Protein AF-A0A1R2AL40-F1 (afdb_monomer_lite)

Secondary structure (DSSP, 8-state):
---B-SSTT--SBP-EEE-STT--EE-HHHHHHHHHH----EEE-HHHHHHHHHHHHHHHHHHHHHHHHHHHHHHHHHHHHHHHHHHHHHHHHHHHHHHHHHHHH-SSS-HHHHHHHHTT--GGG--HHHHHHHHHHHTT-S---HHHHHHHHHHHHHHHHHHHHHHHHHHHHHHHHHHHHHTT-S-HHHHHHHHHHHHHHHHHHHHHHHHHHHHHHHHHHHHHHHHHHHHHHHHHHHHHHHHHHHHHHHHHHHHHHHHHHHHHHHHHHHHHHHHHHHHHHHHHHHHHHHHHHHHHHHHHHHHHHHHHHHHHHHHHHHHHHHHHHHHHHHHHHHHHHHHHHHHHHHHHHHHHTTTGGGTTTTSTTTTTSSTTTHHHHHHHHHHHHHHHHHHHHHHHHHHHHHHHHHHHHHHHHHHHHHHHHHHHHHHHHHHHHHHHHHHHHHHHTTTSSS---------

Organism: NCBI:txid5963

Sequence (459 aa):
MSFTCRSPDCMLWAESECSCQEKFRYCGYHMLNHHKESVCGTKSLKRELYESLSKVKETEKILEQLKADLISTADNMIASILQIVYEGVNQIERKKDDVSKWMRENEDKNIEDILGQFKFLRIKERSTESFTKYIRKLLSLNQQSKIELICEVNFLKDKSNAFQTESEKSKNEYVELATKIREGNYSLVDYEKQLNEVRIFNIELETKLKDKEKEFKDLSDKIDAEREQKCRQDELKNKLDKDQEERRKKEKIERQAQKTAARKLEIDEIQKKEITARNEQKRLIDESITLKKGLEDQKKVAQEEKKMYEEMVKKLEALGQENSLRIKELEKSLKNCNDECATLRQVKEERDKKVEEKRRKKEEEEKRKRDEEEEIIRKQVEEKKRLDEEERERKMKEEKKKRDEEEKKKIEEQRIKKEEEERKKQEEEGRKKIQEEDKKRDEEEKKIQGNQGAGMRYL

pLDDT: mean 76.59, std 15.0, range [36.44, 98.12]

Foldseek 3Di:
DDQFAPDPPGRDGFQKFWPPPVRGTHNPVVVVVVVVVDVTDIDTCVVVVVVVVVVVVVVVVVVVVLVVVLVVVVVVVVVVVVVVVVVVVVVVVVLVVVVVVCVVPDPDDDCVVSVVVVPPPPVPPPPPVVVVVVVCVVSPVDPCDPVNVVVVVVVVVVVVVVVVVVVVVVVVVVVVVVVCLVVPPDDPVVVVVVVVVVVVVVVVVVVVVVVVVVVVVVVVVVVVVVVVVVVVVVVVVVVVVVVVVVVVVVVVVVVVVVVVVVVVVVVVVVVVVVVVVVVVVVVVVVVVVVVVVVVVVVVVVVVVVVVVVVVVVVVVVVVVVVVVVVVVVVVVVVVVVVVVVVVVVVVVVVVVVVVVVVPVVPVVVCVVPVVVVVVVVVVVVVVVVVVVVVVVVVVVVVVVVVVVVVVVVVVVVVVCVVVVVVVVVVVVVVVVVVVVVVVVVVVVVVPPDPDDDDDDDDD

Radius of gyration: 75.78 Å; chains: 1; bounding box: 144×61×223 Å

Structure (mmCIF, N/CA/C/O backbone):
data_AF-A0A1R2AL40-F1
#
_entry.id   AF-A0A1R2AL40-F1
#
loop_
_atom_site.group_PDB
_atom_site.id
_atom_site.type_symbol
_atom_site.label_atom_id
_atom_site.label_alt_id
_atom_site.label_comp_id
_atom_site.label_asym_id
_atom_site.label_entity_id
_atom_site.label_seq_id
_atom_site.pdbx_PDB_ins_code
_atom_site.Cartn_x
_atom_site.Cartn_y
_atom_site.Cartn_z
_atom_site.occupancy
_atom_site.B_iso_or_equiv
_atom_site.auth_seq_id
_atom_site.auth_comp_id
_atom_site.auth_asym_id
_atom_site.auth_atom_id
_atom_site.pdbx_PDB_model_num
ATOM 1 N N . MET A 1 1 ? 3.575 22.850 5.118 1.00 71.88 1 MET A N 1
ATOM 2 C CA . MET A 1 1 ? 4.104 23.535 3.917 1.00 71.88 1 MET A CA 1
ATOM 3 C C . MET A 1 1 ? 3.110 23.328 2.790 1.00 71.88 1 MET A C 1
ATOM 5 O O . MET A 1 1 ? 2.628 22.209 2.667 1.00 71.88 1 MET A O 1
ATOM 9 N N . SER A 1 2 ? 2.769 24.353 2.008 1.00 88.12 2 SER A N 1
ATOM 10 C CA . SER A 1 2 ? 1.888 24.154 0.853 1.00 88.12 2 SER A CA 1
ATOM 11 C C . SER A 1 2 ? 2.678 23.577 -0.329 1.00 88.12 2 SER A C 1
ATOM 13 O O . SER A 1 2 ? 3.840 23.928 -0.557 1.00 88.12 2 SER A O 1
ATOM 15 N N . PHE A 1 3 ? 2.042 22.666 -1.066 1.00 94.19 3 PHE A N 1
ATOM 16 C CA . PHE A 1 3 ? 2.519 22.168 -2.361 1.00 94.19 3 PHE A CA 1
ATOM 17 C C . PHE A 1 3 ? 1.775 22.838 -3.521 1.00 94.19 3 PHE A C 1
ATOM 19 O O . PHE A 1 3 ? 1.752 22.312 -4.626 1.00 94.19 3 PHE A O 1
ATOM 26 N N . THR A 1 4 ? 1.140 23.981 -3.280 1.00 96.12 4 THR A N 1
ATOM 27 C CA . THR A 1 4 ? 0.455 24.762 -4.310 1.00 96.12 4 THR A CA 1
ATOM 28 C C . THR A 1 4 ? 1.444 25.698 -4.994 1.00 96.12 4 THR A C 1
ATOM 30 O O . THR A 1 4 ? 2.355 26.230 -4.354 1.00 96.12 4 THR A O 1
ATOM 33 N N . CYS A 1 5 ? 1.272 25.900 -6.298 1.00 96.94 5 CYS A N 1
ATOM 34 C CA . CYS A 1 5 ? 2.022 26.900 -7.045 1.00 96.94 5 CYS A CA 1
ATOM 35 C C . CYS A 1 5 ? 1.802 28.296 -6.437 1.00 96.94 5 CYS A C 1
ATOM 37 O O . CYS A 1 5 ? 0.691 28.644 -6.047 1.00 96.94 5 CYS A O 1
ATOM 39 N N . ARG A 1 6 ? 2.869 29.097 -6.335 1.00 96.81 6 ARG A N 1
ATOM 40 C CA . ARG A 1 6 ? 2.808 30.444 -5.746 1.00 96.81 6 ARG A CA 1
ATOM 41 C C . ARG A 1 6 ? 2.296 31.514 -6.714 1.00 96.81 6 ARG A C 1
ATOM 43 O O . ARG A 1 6 ? 1.972 32.611 -6.274 1.00 96.81 6 ARG A O 1
ATOM 50 N N . SER A 1 7 ? 2.233 31.203 -8.008 1.00 95.69 7 SER A N 1
ATOM 51 C CA . SER A 1 7 ? 1.663 32.108 -9.008 1.00 95.69 7 SER A CA 1
ATOM 52 C C . SER A 1 7 ? 0.179 32.379 -8.697 1.00 95.69 7 SER A C 1
ATOM 54 O O . SER A 1 7 ? -0.535 31.415 -8.394 1.00 95.69 7 SER A O 1
ATOM 56 N N . PRO A 1 8 ? -0.281 33.647 -8.749 1.00 95.31 8 PRO A N 1
ATOM 57 C CA . PRO A 1 8 ? -1.692 33.990 -8.585 1.00 95.31 8 PRO A CA 1
ATOM 58 C C . PRO A 1 8 ? -2.566 33.146 -9.517 1.00 95.31 8 PRO A C 1
ATOM 60 O O . PRO A 1 8 ? -2.161 32.837 -10.635 1.00 95.31 8 PRO A O 1
ATOM 63 N N . ASP A 1 9 ? -3.730 32.720 -9.032 1.00 95.44 9 ASP A N 1
ATOM 64 C CA . ASP A 1 9 ? -4.717 31.931 -9.787 1.00 95.44 9 ASP A CA 1
ATOM 65 C C . ASP A 1 9 ? -4.250 30.541 -10.267 1.00 95.44 9 ASP A C 1
ATOM 67 O O . ASP A 1 9 ? -4.994 29.810 -10.926 1.00 95.44 9 ASP A O 1
ATOM 71 N N . CYS A 1 10 ? -3.043 30.101 -9.896 1.00 96.19 10 CYS A N 1
ATOM 72 C CA . CYS A 1 10 ? -2.552 28.776 -10.247 1.00 96.19 10 CYS A CA 1
ATOM 73 C C . CYS A 1 10 ? -2.872 27.741 -9.161 1.00 96.19 10 CYS A C 1
ATOM 75 O O . CYS A 1 10 ? -2.193 27.652 -8.140 1.00 96.19 10 CYS A O 1
ATOM 77 N N . MET A 1 11 ? -3.851 26.874 -9.431 1.00 95.94 11 MET A N 1
ATOM 78 C CA . MET A 1 11 ? -4.215 25.758 -8.541 1.00 95.94 11 MET A CA 1
ATOM 79 C C . MET A 1 11 ? -3.392 24.478 -8.768 1.00 95.94 11 MET A C 1
ATOM 81 O O . MET A 1 11 ? -3.665 23.443 -8.160 1.00 95.94 11 MET A O 1
ATOM 85 N N . LEU A 1 12 ? -2.386 24.519 -9.648 1.00 96.88 12 LEU A N 1
ATOM 86 C CA . LEU A 1 12 ? -1.531 23.363 -9.913 1.00 96.88 12 LEU A CA 1
ATOM 87 C C . LEU A 1 12 ? -0.547 23.117 -8.765 1.00 96.88 12 LEU A C 1
ATOM 89 O O . LEU A 1 12 ? -0.141 24.029 -8.039 1.00 96.88 12 LEU A O 1
ATOM 93 N N . TRP A 1 13 ? -0.115 21.864 -8.649 1.00 96.12 13 TRP A N 1
ATOM 94 C CA . TRP A 1 13 ? 0.898 21.462 -7.685 1.00 96.12 13 TRP A CA 1
ATOM 95 C C . TRP A 1 13 ? 2.263 22.036 -8.073 1.00 96.12 13 TRP A C 1
ATOM 97 O O . TRP A 1 13 ? 2.641 22.069 -9.247 1.00 96.12 13 TRP A O 1
ATOM 107 N N . ALA A 1 14 ? 3.016 22.484 -7.077 1.00 96.62 14 ALA A N 1
ATOM 108 C CA . ALA A 1 14 ? 4.392 22.890 -7.258 1.00 96.62 14 ALA A CA 1
ATOM 109 C C . ALA A 1 14 ? 5.281 21.653 -7.422 1.00 96.62 14 ALA A C 1
ATOM 111 O O . ALA A 1 14 ? 5.396 20.824 -6.519 1.00 96.62 14 ALA A O 1
ATOM 112 N N . GLU A 1 15 ? 5.928 21.544 -8.579 1.00 96.19 15 GLU A N 1
ATOM 113 C CA . GLU A 1 15 ? 6.844 20.440 -8.887 1.00 96.19 15 GLU A CA 1
ATOM 114 C C . GLU A 1 15 ? 8.284 20.749 -8.480 1.00 96.19 15 GLU A C 1
ATOM 116 O O . GLU A 1 15 ? 9.083 19.826 -8.281 1.00 96.19 15 GLU A O 1
ATOM 121 N N . SER A 1 16 ? 8.605 22.037 -8.348 1.00 96.81 16 SER A N 1
ATOM 122 C CA . SER A 1 16 ? 9.957 22.528 -8.117 1.00 96.81 16 SER A CA 1
ATOM 123 C C . SER A 1 16 ? 9.962 23.743 -7.188 1.00 96.81 16 SER A C 1
ATOM 125 O O . SER A 1 16 ? 9.035 24.556 -7.186 1.00 96.81 16 SER A O 1
ATOM 127 N N . GLU A 1 17 ? 11.041 23.872 -6.424 1.00 97.62 17 GLU A N 1
ATOM 128 C CA . GLU A 1 17 ? 11.385 25.021 -5.585 1.00 97.62 17 GLU A CA 1
ATOM 129 C C . GLU A 1 17 ? 12.602 25.725 -6.198 1.00 97.62 17 GLU A C 1
ATOM 131 O O . GLU A 1 17 ? 13.576 25.061 -6.567 1.00 97.62 17 GLU A O 1
ATOM 136 N N . CYS A 1 18 ? 12.545 27.046 -6.359 1.00 96.88 18 CYS A N 1
ATOM 137 C CA . CYS A 1 18 ? 13.654 27.821 -6.908 1.00 96.88 18 CYS A CA 1
ATOM 138 C C . CYS A 1 18 ? 14.696 28.165 -5.832 1.00 96.88 18 CYS A C 1
ATOM 140 O O . CYS A 1 18 ? 14.413 28.157 -4.633 1.00 96.88 18 CYS A O 1
ATOM 142 N N . SER A 1 19 ? 15.916 28.494 -6.259 1.00 96.56 19 SER A N 1
ATOM 143 C CA . SER A 1 19 ? 17.020 28.878 -5.370 1.00 96.56 19 SER A CA 1
ATOM 144 C C . SER A 1 19 ? 17.079 30.379 -5.046 1.00 96.56 19 SER A C 1
ATOM 146 O O . SER A 1 19 ? 18.092 30.838 -4.521 1.00 96.56 19 SER A O 1
ATOM 148 N N . CYS A 1 20 ? 16.049 31.162 -5.385 1.00 96.00 20 CYS A N 1
ATOM 149 C CA . CYS A 1 20 ? 15.956 32.571 -4.988 1.00 96.00 20 CYS A CA 1
ATOM 150 C C . CYS A 1 20 ? 15.887 32.710 -3.457 1.00 96.00 20 CYS A C 1
ATOM 152 O O . CYS A 1 20 ? 15.548 31.758 -2.753 1.00 96.00 20 CYS A O 1
ATOM 154 N N . GLN A 1 21 ? 16.149 33.912 -2.936 1.00 93.69 21 GLN A N 1
ATOM 155 C CA . GLN A 1 21 ? 16.172 34.179 -1.491 1.00 93.69 21 GLN A CA 1
ATOM 156 C C . GLN A 1 21 ? 14.868 33.770 -0.779 1.00 93.69 21 GLN A C 1
ATOM 158 O O . GLN A 1 21 ? 14.915 33.232 0.325 1.00 93.69 21 GLN A O 1
ATOM 163 N N . GLU A 1 22 ? 13.719 33.944 -1.439 1.00 92.19 22 GLU A N 1
ATOM 164 C CA . GLU A 1 22 ? 12.397 33.587 -0.902 1.00 92.19 22 GLU A CA 1
ATOM 165 C C . GLU A 1 22 ? 11.975 32.124 -1.158 1.00 92.19 22 GLU A C 1
ATOM 167 O O . GLU A 1 22 ? 10.934 31.699 -0.660 1.00 92.19 22 GLU A O 1
ATOM 172 N N . LYS A 1 23 ? 12.776 31.330 -1.892 1.00 94.19 23 LYS A N 1
ATOM 173 C CA . LYS A 1 23 ? 12.511 29.912 -2.229 1.00 94.19 23 LYS A CA 1
ATOM 174 C C . LYS A 1 23 ? 11.091 29.655 -2.746 1.00 94.19 23 LYS A C 1
ATOM 176 O O . LYS A 1 23 ? 10.329 28.856 -2.195 1.00 94.19 23 LYS A O 1
ATOM 181 N N . PHE A 1 24 ? 10.718 30.345 -3.820 1.00 95.69 24 PHE A N 1
ATOM 182 C CA . PHE A 1 24 ? 9.395 30.193 -4.413 1.00 95.69 24 PHE A CA 1
ATOM 183 C C . PHE A 1 24 ? 9.162 28.787 -4.969 1.00 95.69 24 PHE A C 1
ATOM 185 O O . PHE A 1 24 ? 10.070 28.121 -5.469 1.00 95.69 24 PHE A O 1
ATOM 192 N N . ARG A 1 25 ? 7.904 28.349 -4.917 1.00 97.12 25 ARG A N 1
ATOM 193 C CA . ARG A 1 25 ? 7.458 27.041 -5.398 1.00 97.12 25 ARG A CA 1
ATOM 194 C C . ARG A 1 25 ? 6.509 27.222 -6.570 1.00 97.12 25 ARG A C 1
ATOM 196 O O . ARG A 1 25 ? 5.491 27.902 -6.440 1.00 97.12 25 ARG A O 1
ATOM 203 N N . TYR A 1 26 ? 6.822 26.593 -7.696 1.00 97.31 26 TYR A N 1
ATOM 204 C CA . TYR A 1 26 ? 6.057 26.744 -8.931 1.00 97.31 26 TYR A CA 1
ATOM 205 C C . TYR A 1 26 ? 5.729 25.390 -9.562 1.00 97.31 26 TYR A C 1
ATOM 207 O O . TYR A 1 26 ? 6.457 24.405 -9.398 1.00 97.31 26 TYR A O 1
ATOM 215 N N . CYS A 1 27 ? 4.617 25.338 -10.297 1.00 97.50 27 CYS A N 1
ATOM 216 C CA . CYS A 1 27 ? 4.366 24.248 -11.238 1.00 97.50 27 CYS A CA 1
ATOM 217 C C . CYS A 1 27 ? 5.372 24.318 -12.402 1.00 97.50 27 CYS A C 1
ATOM 219 O O . CYS A 1 27 ? 6.048 25.335 -12.579 1.00 97.50 27 CYS A O 1
ATOM 221 N N . GLY A 1 28 ? 5.463 23.263 -13.218 1.00 96.31 28 GLY A N 1
ATOM 222 C CA . GLY A 1 28 ? 6.419 23.217 -14.332 1.00 96.31 28 GLY A CA 1
ATOM 223 C C . GLY A 1 28 ? 6.325 24.430 -15.270 1.00 96.31 28 GLY A C 1
ATOM 224 O O . GLY A 1 28 ? 7.344 25.020 -15.616 1.00 96.31 28 GLY A O 1
ATOM 225 N N . TYR A 1 29 ? 5.106 24.868 -15.601 1.00 97.69 29 TYR A N 1
ATOM 226 C CA . TYR A 1 29 ? 4.871 26.026 -16.470 1.00 97.69 29 TYR A CA 1
ATOM 227 C C . TYR A 1 29 ? 5.349 27.352 -15.854 1.00 97.69 29 TYR A C 1
ATOM 229 O O . TYR A 1 29 ? 6.112 28.091 -16.475 1.00 97.69 29 TYR A O 1
ATOM 237 N N . HIS A 1 30 ? 4.946 27.647 -14.615 1.00 98.12 30 HIS A N 1
ATOM 238 C CA . HIS A 1 30 ? 5.339 28.896 -13.958 1.00 98.12 30 HIS A CA 1
ATOM 239 C C . HIS A 1 30 ? 6.826 28.928 -13.600 1.00 98.12 30 HIS A C 1
ATOM 241 O O . HIS A 1 30 ? 7.413 30.004 -13.603 1.00 98.12 30 HIS A O 1
ATOM 247 N N . MET A 1 31 ? 7.461 27.771 -13.380 1.00 97.12 31 MET A N 1
ATOM 248 C CA . MET A 1 31 ? 8.911 27.704 -13.198 1.00 97.12 31 MET A CA 1
ATOM 249 C C . MET A 1 31 ? 9.656 28.086 -14.484 1.00 97.12 31 MET A C 1
ATOM 251 O O . MET A 1 31 ? 10.634 28.824 -14.429 1.00 97.12 31 MET A O 1
ATOM 255 N N . LEU A 1 32 ? 9.165 27.654 -15.653 1.00 96.75 32 LEU A N 1
ATOM 256 C CA . LEU A 1 32 ? 9.738 28.060 -16.940 1.00 96.75 32 LEU A CA 1
ATOM 257 C C . LEU A 1 32 ? 9.607 29.567 -17.177 1.00 96.75 32 LEU A C 1
ATOM 259 O O . LEU A 1 32 ? 10.548 30.183 -17.668 1.00 96.75 32 LEU A O 1
ATOM 263 N N . ASN A 1 33 ? 8.470 30.171 -16.819 1.00 96.81 33 ASN A N 1
ATOM 264 C CA . ASN A 1 33 ? 8.307 31.624 -16.915 1.00 96.81 33 ASN A CA 1
ATOM 265 C C . ASN A 1 33 ? 9.208 32.364 -15.921 1.00 96.81 33 ASN A C 1
ATOM 267 O O . ASN A 1 33 ? 9.880 33.312 -16.312 1.00 96.81 33 ASN A O 1
ATOM 271 N N . HIS A 1 34 ? 9.315 31.877 -14.685 1.00 96.62 34 HIS A N 1
ATOM 272 C CA . HIS A 1 34 ? 10.239 32.425 -13.695 1.00 96.62 34 HIS A CA 1
ATOM 273 C C . HIS A 1 34 ? 11.695 32.394 -14.186 1.00 96.62 34 HIS A C 1
ATOM 275 O O . HIS A 1 34 ? 12.425 33.363 -13.998 1.00 96.62 34 HIS A O 1
ATOM 281 N N . HIS A 1 35 ? 12.106 31.331 -14.884 1.00 96.50 35 HIS A N 1
ATOM 282 C CA . HIS A 1 35 ? 13.447 31.219 -15.468 1.00 96.50 35 HIS A CA 1
ATOM 283 C C . HIS A 1 35 ? 13.714 32.178 -16.635 1.00 96.50 35 HIS A C 1
ATOM 285 O O . HIS A 1 35 ? 14.872 32.433 -16.954 1.00 96.50 35 HIS A O 1
ATOM 291 N N . LYS A 1 36 ? 12.672 32.715 -17.286 1.00 96.62 36 LYS A N 1
ATOM 292 C CA . LYS A 1 36 ? 12.848 33.771 -18.298 1.00 96.62 36 LYS A CA 1
ATOM 293 C C . LYS A 1 36 ? 13.243 35.099 -17.654 1.00 96.62 36 LYS A C 1
ATOM 295 O O . LYS A 1 36 ? 13.964 35.874 -18.268 1.00 96.62 36 LYS A O 1
ATOM 300 N N . GLU A 1 37 ? 12.770 35.348 -16.435 1.00 96.50 37 GLU A N 1
ATOM 301 C CA . GLU A 1 37 ? 12.987 36.600 -15.700 1.00 96.50 37 GLU A CA 1
ATOM 302 C C . GLU A 1 37 ? 14.145 36.507 -14.697 1.00 96.50 37 GLU A C 1
ATOM 304 O O . GLU A 1 37 ? 14.715 37.524 -14.308 1.00 96.50 37 GLU A O 1
ATOM 309 N N . SER A 1 38 ? 14.511 35.296 -14.271 1.00 92.44 38 SER A N 1
ATOM 310 C CA . SER A 1 38 ? 15.513 35.068 -13.232 1.00 92.44 38 SER A CA 1
ATOM 311 C C . SER A 1 38 ? 16.433 33.893 -13.559 1.00 92.44 38 SER A C 1
ATOM 313 O O . SER A 1 38 ? 16.002 32.837 -14.015 1.00 92.44 38 SER A O 1
ATOM 315 N N . VAL A 1 39 ? 17.729 34.061 -13.292 1.00 91.69 39 VAL A N 1
ATOM 316 C CA . VAL A 1 39 ? 18.730 32.998 -13.442 1.00 91.69 39 VAL A CA 1
ATOM 317 C C . VAL A 1 39 ? 18.902 32.315 -12.085 1.00 91.69 39 VAL A C 1
ATOM 319 O O . VAL A 1 39 ? 19.783 32.669 -11.304 1.00 91.69 39 VAL A O 1
ATOM 322 N N . CYS A 1 40 ? 18.018 31.370 -11.762 1.00 96.06 40 CYS A N 1
ATOM 323 C CA . CYS A 1 40 ? 18.070 30.604 -10.514 1.00 96.06 40 CYS A CA 1
ATOM 324 C C . CYS A 1 40 ? 18.151 29.092 -10.763 1.00 96.06 40 CYS A C 1
ATOM 326 O O . CYS A 1 40 ? 17.724 28.588 -11.800 1.00 96.06 40 CYS A O 1
ATOM 328 N N . GLY A 1 41 ? 18.677 28.351 -9.787 1.00 94.88 41 GLY A N 1
ATOM 329 C CA . GLY A 1 41 ? 18.631 26.892 -9.780 1.00 94.88 41 GLY A CA 1
ATOM 330 C C . GLY A 1 41 ? 17.268 26.360 -9.327 1.00 94.88 41 GLY A C 1
ATOM 331 O O . GLY A 1 41 ? 16.510 27.049 -8.644 1.00 94.88 41 GLY A O 1
ATOM 332 N N . THR A 1 42 ? 16.979 25.100 -9.657 1.00 96.38 42 THR A N 1
ATOM 333 C CA . THR A 1 42 ? 15.735 24.416 -9.262 1.00 96.38 42 THR A CA 1
ATOM 334 C C . THR A 1 42 ? 16.001 23.143 -8.482 1.00 96.38 42 THR A C 1
ATOM 336 O O . THR A 1 42 ? 16.749 22.275 -8.934 1.00 96.38 42 THR A O 1
ATOM 339 N N . LYS A 1 43 ? 15.306 22.979 -7.358 1.00 96.50 43 LYS A N 1
ATOM 340 C CA . LYS A 1 43 ? 15.208 21.730 -6.603 1.00 96.50 43 LYS A CA 1
ATOM 341 C C . LYS A 1 43 ? 13.863 21.070 -6.903 1.00 96.50 43 LYS A C 1
ATOM 343 O O . LYS A 1 43 ? 12.819 21.688 -6.725 1.00 96.50 43 LYS A O 1
ATOM 348 N N . SER A 1 44 ? 13.865 19.807 -7.326 1.00 96.06 44 SER A N 1
ATOM 349 C CA . SER A 1 44 ? 12.612 19.066 -7.528 1.00 96.06 44 SER A CA 1
ATOM 350 C C . SER A 1 44 ? 11.947 18.724 -6.191 1.00 96.06 44 SER A C 1
ATOM 352 O O . SER A 1 44 ? 12.591 18.180 -5.294 1.00 96.06 44 SER A O 1
ATOM 354 N N . LEU A 1 45 ? 10.642 18.984 -6.090 1.00 96.12 45 LEU A N 1
ATOM 355 C CA . LEU A 1 45 ? 9.794 18.635 -4.946 1.00 96.12 45 LEU A CA 1
ATOM 356 C C . LEU A 1 45 ? 9.072 17.295 -5.123 1.00 96.12 45 LEU A C 1
ATOM 358 O O . LEU A 1 45 ? 8.382 16.855 -4.207 1.00 96.12 45 LEU A O 1
ATOM 362 N N . LYS A 1 46 ? 9.236 16.608 -6.265 1.00 93.81 46 LYS A N 1
ATOM 363 C CA . LYS A 1 46 ? 8.497 15.369 -6.575 1.00 93.81 46 LYS A CA 1
ATOM 364 C C . LYS A 1 46 ? 8.616 14.325 -5.464 1.00 93.81 46 LYS A C 1
ATOM 366 O O . LYS A 1 46 ? 7.611 13.754 -5.062 1.00 93.81 46 LYS A O 1
ATOM 371 N N . ARG A 1 47 ? 9.821 14.108 -4.922 1.00 93.25 47 ARG A N 1
ATOM 372 C CA . ARG A 1 47 ? 10.045 13.138 -3.833 1.00 93.25 47 ARG A CA 1
ATOM 373 C C . ARG A 1 47 ? 9.286 13.513 -2.555 1.00 93.25 47 ARG A C 1
ATOM 375 O O . ARG A 1 47 ? 8.603 12.664 -1.996 1.00 93.25 47 ARG A O 1
ATOM 382 N N . GLU A 1 48 ? 9.387 14.770 -2.124 1.00 94.25 48 GLU A N 1
ATOM 383 C CA . GLU A 1 48 ? 8.718 15.279 -0.915 1.00 94.25 48 GLU A CA 1
ATOM 384 C C . GLU A 1 48 ? 7.190 15.240 -1.063 1.00 94.25 48 GLU A C 1
ATOM 386 O O . GLU A 1 48 ? 6.468 14.892 -0.124 1.00 94.25 48 GLU A O 1
ATOM 391 N N . LEU A 1 49 ? 6.701 15.544 -2.268 1.00 90.88 49 LEU A N 1
ATOM 392 C CA . LEU A 1 49 ? 5.294 15.452 -2.621 1.00 90.88 49 LEU A CA 1
ATOM 393 C C . LEU A 1 49 ? 4.794 14.003 -2.561 1.00 90.88 49 LEU A C 1
ATOM 395 O O . LEU A 1 49 ? 3.782 13.743 -1.916 1.00 90.88 49 LEU A O 1
ATOM 399 N N . TYR A 1 50 ? 5.501 13.052 -3.179 1.00 91.94 50 TYR A N 1
ATOM 400 C CA . TYR A 1 50 ? 5.123 11.636 -3.131 1.00 91.94 50 TYR A CA 1
ATOM 401 C C . TYR A 1 50 ? 5.140 11.077 -1.707 1.00 91.94 50 TYR A C 1
ATOM 403 O O . TYR A 1 50 ? 4.229 10.337 -1.342 1.00 91.94 50 TYR A O 1
ATOM 411 N N . GLU A 1 51 ? 6.126 11.447 -0.888 1.00 94.50 51 GLU A N 1
ATOM 412 C CA . GLU A 1 51 ? 6.169 11.039 0.518 1.00 94.50 51 GLU A CA 1
ATOM 413 C C . GLU A 1 51 ? 4.969 11.599 1.298 1.00 94.50 51 GLU A C 1
ATOM 415 O O . GLU A 1 51 ? 4.306 10.870 2.036 1.00 94.50 51 GLU A O 1
ATOM 420 N N . SER A 1 52 ? 4.641 12.876 1.089 1.00 89.88 52 SER A N 1
ATOM 421 C CA . SER A 1 52 ? 3.488 13.519 1.729 1.00 89.88 52 SER A CA 1
ATOM 422 C C . SER A 1 52 ? 2.164 12.893 1.280 1.00 89.88 52 SER A C 1
ATOM 424 O O . SER A 1 52 ? 1.319 12.588 2.116 1.00 89.88 52 SER A O 1
ATOM 426 N N . LEU A 1 53 ? 1.996 12.624 -0.019 1.00 89.62 53 LEU A N 1
ATOM 427 C CA . LEU A 1 53 ? 0.822 11.932 -0.561 1.00 89.62 53 LEU A CA 1
ATOM 428 C C . LEU A 1 53 ? 0.713 10.493 -0.049 1.00 89.62 53 LEU A C 1
ATOM 430 O O . LEU A 1 53 ? -0.391 10.022 0.209 1.00 89.62 53 LEU A O 1
ATOM 434 N N . SER A 1 54 ? 1.838 9.795 0.126 1.00 93.25 54 SER A N 1
ATOM 435 C CA . SER A 1 54 ? 1.852 8.458 0.724 1.00 93.25 54 SER A CA 1
ATOM 436 C C . SER A 1 54 ? 1.339 8.493 2.162 1.00 93.25 54 SER A C 1
ATOM 438 O O . SER A 1 54 ? 0.508 7.663 2.518 1.00 93.25 54 SER A O 1
ATOM 440 N N . LYS A 1 55 ? 1.772 9.479 2.961 1.00 93.19 55 LYS A N 1
ATOM 441 C CA . LYS A 1 55 ? 1.274 9.684 4.331 1.00 93.19 55 LYS A CA 1
ATOM 442 C C . LYS A 1 55 ? -0.219 10.006 4.345 1.00 93.19 55 LYS A C 1
ATOM 444 O O . LYS A 1 55 ? -0.945 9.438 5.147 1.00 93.19 55 LYS A O 1
ATOM 449 N N . VAL A 1 56 ? -0.701 10.856 3.434 1.00 90.62 56 VAL A N 1
ATOM 450 C CA . VAL A 1 56 ? -2.141 11.161 3.313 1.00 90.62 56 VAL A CA 1
ATOM 451 C C . VAL A 1 56 ? -2.951 9.903 2.992 1.00 90.62 56 VAL A C 1
ATOM 453 O O . VAL A 1 56 ? -3.949 9.651 3.656 1.00 90.62 56 VAL A O 1
ATOM 456 N N . LYS A 1 57 ? -2.500 9.079 2.038 1.00 92.56 57 LYS A N 1
ATOM 457 C CA . LYS A 1 57 ? -3.157 7.803 1.705 1.00 92.56 57 LYS A CA 1
ATOM 458 C C . LYS A 1 57 ? -3.136 6.806 2.861 1.00 92.56 57 LYS A C 1
ATOM 460 O O . LYS A 1 57 ? -4.065 6.023 3.017 1.00 92.56 57 LYS A O 1
ATOM 465 N N . GLU A 1 58 ? -2.065 6.785 3.648 1.00 92.12 58 GLU A N 1
ATOM 466 C CA . GLU A 1 58 ? -1.989 5.959 4.854 1.00 92.12 58 GLU A CA 1
ATOM 467 C C . GLU A 1 58 ? -2.992 6.435 5.912 1.00 92.12 58 GLU A C 1
ATOM 469 O O . GLU A 1 58 ? -3.752 5.624 6.434 1.00 92.12 58 GLU A O 1
ATOM 474 N N . THR A 1 59 ? -3.082 7.746 6.147 1.00 91.00 59 THR A N 1
ATOM 475 C CA . THR A 1 59 ? -4.099 8.340 7.026 1.00 91.00 59 THR A CA 1
ATOM 476 C C . THR A 1 59 ? -5.517 8.040 6.541 1.00 91.00 59 THR A C 1
ATOM 478 O O . THR A 1 59 ? -6.365 7.676 7.346 1.00 91.00 59 THR A O 1
ATOM 481 N N . GLU A 1 60 ? -5.785 8.137 5.239 1.00 93.50 60 GLU A N 1
ATOM 482 C CA . GLU A 1 60 ? -7.082 7.791 4.643 1.00 93.50 60 GLU A CA 1
ATOM 483 C C . GLU A 1 60 ? -7.459 6.328 4.918 1.00 93.50 60 GLU A C 1
ATOM 485 O O . GLU A 1 60 ? -8.574 6.047 5.351 1.00 93.50 60 GLU A O 1
ATOM 490 N N . LYS A 1 61 ? -6.507 5.395 4.771 1.00 93.06 61 LYS A N 1
ATOM 491 C CA . LYS A 1 61 ? -6.718 3.984 5.133 1.00 93.06 61 LYS A CA 1
ATOM 492 C C . LYS A 1 61 ? -7.025 3.801 6.618 1.00 93.06 61 LYS A C 1
ATOM 494 O O . LYS A 1 61 ? -7.895 3.005 6.954 1.00 93.06 61 LYS A O 1
ATOM 499 N N . ILE A 1 62 ? -6.324 4.519 7.498 1.00 90.50 62 ILE A N 1
ATOM 500 C CA . ILE A 1 62 ? -6.590 4.486 8.944 1.00 90.50 62 ILE A CA 1
ATOM 501 C C . ILE A 1 62 ? -8.004 5.004 9.234 1.00 90.50 62 ILE A C 1
ATOM 503 O O . ILE A 1 62 ? -8.716 4.400 10.029 1.00 90.50 62 ILE A O 1
ATOM 507 N N . LEU A 1 63 ? -8.436 6.084 8.578 1.00 89.75 63 LEU A N 1
ATOM 508 C CA . LEU A 1 63 ? -9.783 6.635 8.746 1.00 89.75 63 LEU A CA 1
ATOM 509 C C . LEU A 1 63 ? -10.871 5.670 8.258 1.00 89.75 63 LEU A C 1
ATOM 511 O O . LEU A 1 63 ? -11.873 5.498 8.949 1.00 89.75 63 LEU A O 1
ATOM 515 N N . GLU A 1 64 ? -10.675 5.004 7.119 1.00 92.50 64 GLU A N 1
ATOM 516 C CA . GLU A 1 64 ? -11.610 3.973 6.646 1.00 92.50 64 GLU A CA 1
ATOM 517 C C . GLU A 1 64 ? -11.648 2.753 7.579 1.00 92.50 64 GLU A C 1
ATOM 519 O O . GLU A 1 64 ? -12.728 2.225 7.842 1.00 92.50 64 GLU A O 1
ATOM 524 N N . GLN A 1 65 ? -10.511 2.350 8.160 1.00 90.06 65 GLN A N 1
ATOM 525 C CA . GLN A 1 65 ? -10.488 1.301 9.184 1.00 90.06 65 GLN A CA 1
ATOM 526 C C . GLN A 1 65 ? -11.260 1.725 10.440 1.00 90.06 65 GLN A C 1
ATOM 528 O O . GLN A 1 65 ? -12.112 0.978 10.910 1.00 90.06 65 GLN A O 1
ATOM 533 N N . LEU A 1 66 ? -11.024 2.938 10.949 1.00 87.19 66 LEU A N 1
ATOM 534 C CA . LEU A 1 66 ? -11.740 3.468 12.115 1.00 87.19 66 LEU A CA 1
ATOM 535 C C . LEU A 1 66 ? -13.249 3.548 11.871 1.00 87.19 66 LEU A C 1
ATOM 537 O O . LEU A 1 66 ? -14.040 3.243 12.760 1.00 87.19 66 LEU A O 1
ATOM 541 N N . LYS A 1 67 ? -13.661 3.928 10.660 1.00 93.00 67 LYS A N 1
ATOM 542 C CA . LYS A 1 67 ? -15.064 3.920 10.240 1.00 93.00 67 LYS A CA 1
ATOM 543 C C . LYS A 1 67 ? -15.649 2.506 10.248 1.00 93.00 67 LYS A C 1
ATOM 545 O O . LYS A 1 67 ? -16.746 2.323 10.770 1.00 93.00 67 LYS A O 1
ATOM 550 N N . ALA A 1 68 ? -14.936 1.516 9.710 1.00 90.62 68 ALA A N 1
ATOM 551 C CA . ALA A 1 68 ? -15.370 0.119 9.737 1.00 90.62 68 ALA A CA 1
ATOM 552 C C . ALA A 1 68 ? -15.479 -0.425 11.174 1.00 90.62 68 ALA A C 1
ATOM 554 O O . ALA A 1 68 ? -16.476 -1.062 11.515 1.00 90.62 68 ALA A O 1
ATOM 555 N N . ASP A 1 69 ? -14.505 -0.113 12.032 1.00 83.00 69 ASP A N 1
ATOM 556 C CA . ASP A 1 69 ? -14.499 -0.508 13.444 1.00 83.00 69 ASP A CA 1
ATOM 557 C C . ASP A 1 69 ? -15.668 0.130 14.212 1.00 83.00 69 ASP A C 1
ATOM 559 O O . ASP A 1 69 ? -16.315 -0.532 15.028 1.00 83.00 69 ASP A O 1
ATOM 563 N N . LEU A 1 70 ? -15.987 1.398 13.923 1.00 84.88 70 LEU A N 1
ATOM 564 C CA . LEU A 1 70 ? -17.125 2.098 14.520 1.00 84.88 70 LEU A CA 1
ATOM 565 C C . LEU A 1 70 ? -18.459 1.450 14.124 1.00 84.88 70 LEU A C 1
ATOM 567 O O . LEU A 1 70 ? -19.308 1.229 14.987 1.00 84.88 70 LEU A O 1
ATOM 571 N N . ILE A 1 71 ? -18.631 1.123 12.837 1.00 88.06 71 ILE A N 1
ATOM 572 C CA . ILE A 1 71 ? -19.828 0.437 12.326 1.00 88.06 71 ILE A CA 1
ATOM 573 C C . ILE A 1 71 ? -19.969 -0.937 12.991 1.00 88.06 71 ILE A C 1
ATOM 575 O O . ILE A 1 71 ? -21.006 -1.222 13.580 1.00 88.06 71 ILE A O 1
ATOM 579 N N . SER A 1 72 ? -18.901 -1.739 13.000 1.00 89.56 72 SER A N 1
ATOM 580 C CA . SER A 1 72 ? -18.881 -3.059 13.646 1.00 89.56 72 SER A CA 1
ATOM 581 C C . SER A 1 72 ? -19.216 -2.979 15.141 1.00 89.56 72 SER A C 1
ATOM 583 O O . SER A 1 72 ? -19.995 -3.774 15.669 1.00 89.56 72 SER A O 1
ATOM 585 N N . THR A 1 73 ? -18.678 -1.978 15.842 1.00 81.75 73 THR A N 1
ATOM 586 C CA . THR A 1 73 ? -18.994 -1.744 17.257 1.00 81.75 73 THR A CA 1
ATOM 587 C C . THR A 1 73 ? -20.475 -1.413 17.447 1.00 81.75 73 THR A C 1
ATOM 589 O O . THR A 1 73 ? -21.113 -1.970 18.342 1.00 81.75 73 THR A O 1
ATOM 592 N N . ALA A 1 74 ? -21.041 -0.552 16.597 1.00 83.31 74 ALA A N 1
ATOM 593 C CA . ALA A 1 74 ? -22.460 -0.212 16.638 1.00 83.31 74 ALA A CA 1
ATOM 594 C C . ALA A 1 74 ? -23.353 -1.437 16.379 1.00 83.31 74 ALA A C 1
ATOM 596 O O . ALA A 1 74 ? -24.301 -1.656 17.132 1.00 83.31 74 ALA A O 1
ATOM 597 N N . ASP A 1 75 ? -23.018 -2.271 15.393 1.00 86.38 75 ASP A N 1
ATOM 598 C CA . ASP A 1 75 ? -23.758 -3.500 15.083 1.00 86.38 75 ASP A CA 1
ATOM 599 C C . ASP A 1 75 ? -23.746 -4.483 16.264 1.00 86.38 75 ASP A C 1
ATOM 601 O O . ASP A 1 75 ? -24.793 -5.002 16.658 1.00 86.38 75 ASP A O 1
ATOM 605 N N . ASN A 1 76 ? -22.590 -4.674 16.908 1.00 77.56 76 ASN A N 1
ATOM 606 C CA . ASN A 1 76 ? -22.468 -5.517 18.103 1.00 77.56 76 ASN A CA 1
ATOM 607 C C . ASN A 1 76 ? -23.306 -4.988 19.278 1.00 77.56 76 ASN A C 1
ATOM 609 O O . ASN A 1 76 ? -23.931 -5.761 20.014 1.00 77.56 76 ASN A O 1
ATOM 613 N N . MET A 1 77 ? -23.346 -3.666 19.458 1.00 81.56 77 MET A N 1
ATOM 614 C CA . MET A 1 77 ? -24.180 -3.033 20.479 1.00 81.56 77 MET A CA 1
ATOM 615 C C . MET A 1 77 ? -25.669 -3.213 20.182 1.00 81.56 77 MET A C 1
ATOM 617 O O . MET A 1 77 ? -26.422 -3.572 21.085 1.00 81.56 77 MET A O 1
ATOM 621 N N . ILE A 1 78 ? -26.093 -3.009 18.931 1.00 86.50 78 ILE A N 1
ATOM 622 C CA . ILE A 1 78 ? -27.476 -3.240 18.495 1.00 86.50 78 ILE A CA 1
ATOM 623 C C . ILE A 1 78 ? -27.866 -4.697 18.752 1.00 86.50 78 ILE A C 1
ATOM 625 O O . ILE A 1 78 ? -28.904 -4.940 19.363 1.00 86.50 78 ILE A O 1
ATOM 629 N N . ALA A 1 79 ? -27.019 -5.657 18.372 1.00 82.44 79 ALA A N 1
ATOM 630 C CA . ALA A 1 79 ? -27.264 -7.078 18.604 1.00 82.44 79 ALA A CA 1
ATOM 631 C C . ALA A 1 79 ? -27.420 -7.401 20.100 1.00 82.44 79 ALA A C 1
ATOM 633 O O . ALA A 1 79 ? -28.367 -8.082 20.489 1.00 82.44 79 ALA A O 1
ATOM 634 N N . SER A 1 80 ? -26.553 -6.842 20.950 1.00 77.31 80 SER A N 1
ATOM 635 C CA . SER A 1 80 ? -26.614 -7.031 22.407 1.00 77.31 80 SER A CA 1
ATOM 636 C C . SER A 1 80 ? -27.893 -6.443 23.013 1.00 77.31 80 SER A C 1
ATOM 638 O O . SER A 1 80 ? -28.534 -7.065 23.859 1.00 77.31 80 SER A O 1
ATOM 640 N N . ILE A 1 81 ? -28.302 -5.250 22.569 1.00 84.06 81 ILE A N 1
ATOM 641 C CA . ILE A 1 81 ? -29.547 -4.612 23.017 1.00 84.06 81 ILE A CA 1
ATOM 642 C C . ILE A 1 81 ? -30.752 -5.445 22.580 1.00 84.06 81 ILE A C 1
ATOM 644 O O . ILE A 1 81 ? -31.629 -5.714 23.400 1.00 84.06 81 ILE A O 1
ATOM 648 N N . LEU A 1 82 ? -30.792 -5.872 21.315 1.00 85.38 82 LEU A N 1
ATOM 649 C CA . LEU A 1 82 ? -31.867 -6.711 20.785 1.00 85.38 82 LEU A CA 1
ATOM 650 C C . LEU A 1 82 ? -31.976 -8.028 21.555 1.00 85.38 82 LEU A C 1
ATOM 652 O O . LEU A 1 82 ? -33.086 -8.435 21.890 1.00 85.38 82 LEU A O 1
ATOM 656 N N . GLN A 1 83 ? -30.847 -8.650 21.898 1.00 81.56 83 GLN A N 1
ATOM 657 C CA . GLN A 1 83 ? -30.820 -9.858 22.718 1.00 81.56 83 GLN A CA 1
ATOM 658 C C . GLN A 1 83 ? -31.427 -9.614 24.107 1.00 81.56 83 GLN A C 1
ATOM 660 O O . GLN A 1 83 ? -32.320 -10.353 24.514 1.00 81.56 83 GLN A O 1
ATOM 665 N N . ILE A 1 84 ? -31.007 -8.558 24.812 1.00 76.75 84 ILE A N 1
ATOM 666 C CA . ILE A 1 84 ? -31.545 -8.215 26.141 1.00 76.75 84 ILE A CA 1
ATOM 667 C C . ILE A 1 84 ? -33.052 -7.934 26.070 1.00 76.75 84 ILE A C 1
ATOM 669 O O . ILE A 1 84 ? -33.808 -8.342 26.954 1.00 76.75 84 ILE A O 1
ATOM 673 N N . VAL A 1 85 ? -33.507 -7.241 25.022 1.00 82.44 85 VAL A N 1
ATOM 674 C CA . VAL A 1 85 ? -34.934 -6.975 24.798 1.00 82.44 85 VAL A CA 1
ATOM 675 C C . VAL A 1 85 ? -35.689 -8.283 24.569 1.00 82.44 85 VAL A C 1
ATOM 677 O O . VAL A 1 85 ? -36.705 -8.505 25.223 1.00 82.44 85 VAL A O 1
ATOM 680 N N . TYR A 1 86 ? -35.184 -9.166 23.708 1.00 83.06 86 TYR A N 1
ATOM 681 C CA . TYR A 1 86 ? -35.791 -10.468 23.433 1.00 83.06 86 TYR A CA 1
ATOM 682 C C . TYR A 1 86 ? -35.872 -11.345 24.691 1.00 83.06 86 TYR A C 1
ATOM 684 O O . TYR A 1 86 ? -36.923 -11.904 24.997 1.00 83.06 86 TYR A O 1
ATOM 692 N N . GLU A 1 87 ? -34.798 -11.410 25.480 1.00 75.69 87 GLU A N 1
ATOM 693 C CA . GLU A 1 87 ? -34.779 -12.111 26.768 1.00 75.69 87 GLU A CA 1
ATOM 694 C C . GLU A 1 87 ? -35.810 -11.536 27.749 1.00 75.69 87 GLU A C 1
ATOM 696 O O . GLU A 1 87 ? -36.535 -12.300 28.391 1.00 75.69 87 GLU A O 1
ATOM 701 N N . GLY A 1 88 ? -35.918 -10.206 27.834 1.00 78.31 88 GLY A N 1
ATOM 702 C CA . GLY A 1 88 ? -36.915 -9.523 28.657 1.00 78.31 88 GLY A CA 1
ATOM 703 C C . GLY A 1 88 ? -38.354 -9.819 28.223 1.00 78.31 88 GLY A C 1
ATOM 704 O O . GLY A 1 88 ? -39.196 -10.123 29.067 1.00 78.31 88 GLY A O 1
ATOM 705 N N . VAL A 1 89 ? -38.633 -9.799 26.917 1.00 82.88 89 VAL A N 1
ATOM 706 C CA . VAL A 1 89 ? -39.946 -10.159 26.352 1.00 82.88 89 VAL A CA 1
ATOM 707 C C . VAL A 1 89 ? -40.291 -11.611 26.684 1.00 82.88 89 VAL A C 1
ATOM 709 O O . VAL A 1 89 ? -41.348 -11.866 27.256 1.00 82.88 89 VAL A O 1
ATOM 712 N N . ASN A 1 90 ? -39.369 -12.550 26.462 1.00 79.06 90 ASN A N 1
ATOM 713 C CA . ASN A 1 90 ? -39.578 -13.965 26.784 1.00 79.06 90 ASN A CA 1
ATOM 714 C C . ASN A 1 90 ? -39.783 -14.219 28.285 1.00 79.06 90 ASN A C 1
ATOM 716 O O . ASN A 1 90 ? -40.432 -15.189 28.677 1.00 79.06 90 ASN A O 1
ATOM 720 N N . GLN A 1 91 ? -39.181 -13.412 29.163 1.00 78.12 91 GLN A N 1
ATOM 721 C CA . GLN A 1 91 ? -39.455 -13.486 30.601 1.00 78.12 91 GLN A CA 1
ATOM 722 C C . GLN A 1 91 ? -40.877 -13.018 30.922 1.00 78.12 91 GLN A C 1
ATOM 724 O O . GLN A 1 91 ? -41.563 -13.676 31.703 1.00 78.12 91 GLN A O 1
ATOM 729 N N . ILE A 1 92 ? -41.332 -11.924 30.306 1.00 80.88 92 ILE A N 1
ATOM 730 C CA . ILE A 1 92 ? -42.705 -11.425 30.454 1.00 80.88 92 ILE A CA 1
ATOM 731 C C . ILE A 1 92 ? -43.710 -12.461 29.940 1.00 80.88 92 ILE A C 1
ATOM 733 O O . ILE A 1 92 ? -44.691 -12.735 30.626 1.00 80.88 92 ILE A O 1
ATOM 737 N N . GLU A 1 93 ? -43.459 -13.074 28.781 1.00 88.00 93 GLU A N 1
ATOM 738 C CA . GLU A 1 93 ? -44.318 -14.119 28.213 1.00 88.00 93 GLU A CA 1
ATOM 739 C C . GLU A 1 93 ? -44.393 -15.353 29.112 1.00 88.00 93 GLU A C 1
ATOM 741 O O . GLU A 1 93 ? -45.489 -15.755 29.494 1.00 88.00 93 GLU A O 1
ATOM 746 N N . ARG A 1 94 ? -43.249 -15.883 29.568 1.00 83.69 94 ARG A N 1
ATOM 747 C CA . ARG A 1 94 ? -43.229 -16.998 30.532 1.00 83.69 94 ARG A CA 1
ATOM 748 C C . ARG A 1 94 ? -44.013 -16.675 31.799 1.00 83.69 94 ARG A C 1
ATOM 750 O O . ARG A 1 94 ? -44.771 -17.503 32.288 1.00 83.69 94 ARG A O 1
ATOM 757 N N . LYS A 1 95 ? -43.878 -15.454 32.318 1.00 79.81 95 LYS A N 1
ATOM 758 C CA . LYS A 1 95 ? -44.633 -15.023 33.497 1.00 79.81 95 LYS A CA 1
ATOM 759 C C . LYS A 1 95 ? -46.125 -14.862 33.228 1.00 79.81 95 LYS A C 1
ATOM 761 O O . LYS A 1 95 ? -46.935 -15.162 34.102 1.00 79.81 95 LYS A O 1
ATOM 766 N N . LYS A 1 96 ? -46.505 -14.408 32.036 1.00 86.38 96 LYS A N 1
ATOM 767 C CA . LYS A 1 96 ? -47.903 -14.374 31.597 1.00 86.38 96 LYS A CA 1
ATOM 768 C C . LYS A 1 96 ? -48.482 -15.789 31.526 1.00 86.38 96 LYS A C 1
ATOM 770 O O . LYS A 1 96 ? -49.624 -15.989 31.946 1.00 86.38 96 LYS A O 1
ATOM 775 N N . ASP A 1 97 ? -47.708 -16.759 31.051 1.00 88.75 97 ASP A N 1
ATOM 776 C CA . ASP A 1 97 ? -48.105 -18.167 31.021 1.00 88.75 97 ASP A CA 1
ATOM 777 C C . ASP A 1 97 ? -48.231 -18.753 32.430 1.00 88.75 97 ASP A C 1
ATOM 779 O O . ASP A 1 97 ? -49.227 -19.421 32.707 1.00 88.75 97 ASP A O 1
ATOM 783 N N . ASP A 1 98 ? -47.301 -18.441 33.341 1.00 82.88 98 ASP A N 1
ATOM 784 C CA . ASP A 1 98 ? -47.374 -18.825 34.759 1.00 82.88 98 ASP A CA 1
ATOM 785 C C . ASP A 1 98 ? -48.666 -18.303 35.407 1.00 82.88 98 ASP A C 1
ATOM 787 O O . ASP A 1 98 ? -49.393 -19.055 36.055 1.00 82.88 98 ASP A O 1
ATOM 791 N N . VAL A 1 99 ? -48.989 -17.023 35.191 1.00 83.00 99 VAL A N 1
ATOM 792 C CA . VAL A 1 99 ? -50.226 -16.398 35.683 1.00 83.00 99 VAL A CA 1
ATOM 793 C C . VAL A 1 99 ? -51.458 -17.057 35.060 1.00 83.00 99 VAL A C 1
ATOM 795 O O . VAL A 1 99 ? -52.422 -17.352 35.762 1.00 83.00 99 VAL A O 1
ATOM 798 N N . SER A 1 100 ? -51.430 -17.336 33.755 1.00 88.00 100 SER A N 1
ATOM 799 C CA . SER A 1 100 ? -52.536 -17.998 33.049 1.00 88.00 100 SER A CA 1
ATOM 800 C C . SER A 1 100 ? -52.742 -19.437 33.524 1.00 88.00 100 SER A C 1
ATOM 802 O O . SER A 1 100 ? -53.873 -19.903 33.632 1.00 88.00 100 SER A O 1
ATOM 804 N N . LYS A 1 101 ? -51.656 -20.158 33.814 1.00 88.44 101 LYS A N 1
ATOM 805 C CA . LYS A 1 101 ? -51.687 -21.493 34.411 1.00 88.44 101 LYS A CA 1
ATOM 806 C C . LYS A 1 101 ? -52.254 -21.436 35.826 1.00 88.44 101 LYS A C 1
ATOM 808 O O . LYS A 1 101 ? -53.173 -22.189 36.123 1.00 88.44 101 LYS A O 1
ATOM 813 N N . TRP A 1 102 ? -51.785 -20.501 36.647 1.00 83.94 102 TRP A N 1
ATOM 814 C CA . TRP A 1 102 ? -52.295 -20.303 38.000 1.00 83.94 102 TRP A CA 1
ATOM 815 C C . TRP A 1 102 ? -53.797 -19.994 38.020 1.00 83.94 102 TRP A C 1
ATOM 817 O O . TRP A 1 102 ? -54.521 -20.636 38.776 1.00 83.94 102 TRP A O 1
ATOM 827 N N . MET A 1 103 ? -54.271 -19.104 37.135 1.00 81.06 103 MET A N 1
ATOM 828 C CA . MET A 1 103 ? -55.698 -18.782 36.983 1.00 81.06 103 MET A CA 1
ATOM 829 C C . MET A 1 103 ? -56.566 -20.007 36.654 1.00 81.06 103 MET A C 1
ATOM 831 O O . MET A 1 103 ? -57.753 -20.002 36.954 1.00 81.06 103 MET A O 1
ATOM 835 N N . ARG A 1 104 ? -56.000 -21.049 36.029 1.00 86.94 104 ARG A N 1
ATOM 836 C CA . ARG A 1 104 ? -56.711 -22.305 35.734 1.00 86.94 104 ARG A CA 1
ATOM 837 C C . ARG A 1 104 ? -56.682 -23.308 36.888 1.00 86.94 104 ARG A C 1
ATOM 839 O O . ARG A 1 104 ? -57.513 -24.205 36.908 1.00 86.94 104 ARG A O 1
ATOM 846 N N . GLU A 1 105 ? -55.707 -23.204 37.791 1.00 87.25 105 GLU A N 1
ATOM 847 C CA . GLU A 1 105 ? -55.391 -24.244 38.781 1.00 87.25 105 GLU A CA 1
ATOM 848 C C . GLU A 1 105 ? -55.767 -23.880 40.230 1.00 87.25 105 GLU A C 1
ATOM 850 O O . GLU A 1 105 ? -55.855 -24.783 41.056 1.00 87.25 105 GLU A O 1
ATOM 855 N N . ASN A 1 106 ? -55.963 -22.603 40.584 1.00 72.88 106 ASN A N 1
ATOM 856 C CA . ASN A 1 106 ? -56.291 -22.195 41.959 1.00 72.88 106 ASN A CA 1
ATOM 857 C C . ASN A 1 106 ? -57.494 -21.240 42.002 1.00 72.88 106 ASN A C 1
ATOM 859 O O . ASN A 1 106 ? -57.380 -20.106 41.545 1.00 72.88 106 ASN A O 1
ATOM 863 N N . GLU A 1 107 ? -58.596 -21.659 42.634 1.00 65.25 107 GLU A N 1
ATOM 864 C CA . GLU A 1 107 ? -59.744 -20.782 42.936 1.00 65.25 107 GLU A CA 1
ATOM 865 C C . GLU A 1 107 ? -59.572 -19.995 44.260 1.00 65.25 107 GLU A C 1
ATOM 867 O O . GLU A 1 107 ? -60.168 -18.934 44.405 1.00 65.25 107 GLU A O 1
ATOM 872 N N . ASP A 1 108 ? -58.691 -20.430 45.179 1.00 60.28 108 ASP A N 1
ATOM 873 C CA . ASP A 1 108 ? -58.700 -19.967 46.588 1.00 60.28 108 ASP A CA 1
ATOM 874 C C . ASP A 1 108 ? -57.398 -19.320 47.124 1.00 60.28 108 ASP A C 1
ATOM 876 O O . ASP A 1 108 ? -57.268 -19.088 48.328 1.00 60.28 108 ASP A O 1
ATOM 880 N N . LYS A 1 109 ? -56.390 -19.015 46.290 1.00 63.25 109 LYS A N 1
ATOM 881 C CA . LYS A 1 109 ? -55.128 -18.401 46.778 1.00 63.25 109 LYS A CA 1
ATOM 882 C C . LYS A 1 109 ? -55.082 -16.888 46.573 1.00 63.25 109 LYS A C 1
ATOM 884 O O . LYS A 1 109 ? -55.482 -16.383 45.528 1.00 63.25 109 LYS A O 1
ATOM 889 N N . ASN A 1 110 ? -54.543 -16.177 47.570 1.00 73.56 110 ASN A N 1
ATOM 890 C CA . ASN A 1 110 ? -54.464 -14.718 47.588 1.00 73.56 110 ASN A CA 1
ATOM 891 C C . ASN A 1 110 ? -53.636 -14.192 46.398 1.00 73.56 110 ASN A C 1
ATOM 893 O O . ASN A 1 110 ? -52.433 -14.435 46.288 1.00 73.56 110 ASN A O 1
ATOM 897 N N . ILE A 1 111 ? -54.301 -13.456 45.508 1.00 72.12 111 ILE A N 1
ATOM 898 C CA . ILE A 1 111 ? -53.751 -12.889 44.269 1.00 72.12 111 ILE A CA 1
ATOM 899 C C . ILE A 1 111 ? -52.590 -11.909 44.544 1.00 72.12 111 ILE A C 1
ATOM 901 O O . ILE A 1 111 ? -51.753 -11.649 43.676 1.00 72.12 111 ILE A O 1
ATOM 905 N N . GLU A 1 112 ? -52.519 -11.385 45.771 1.00 73.12 112 GLU A N 1
ATOM 906 C CA . GLU A 1 112 ? -51.530 -10.407 46.222 1.00 73.12 112 GLU A CA 1
ATOM 907 C C . GLU A 1 112 ? -50.108 -10.973 46.313 1.00 73.12 112 GLU A C 1
ATOM 909 O O . GLU A 1 112 ? -49.166 -10.250 45.989 1.00 73.12 112 GLU A O 1
ATOM 914 N N . ASP A 1 113 ? -49.933 -12.257 46.647 1.00 73.44 113 ASP A N 1
ATOM 915 C CA . ASP A 1 113 ? -48.602 -12.889 46.710 1.00 73.44 113 ASP A CA 1
ATOM 916 C C . ASP A 1 113 ? -47.957 -12.995 45.322 1.00 73.44 113 ASP A C 1
ATOM 918 O O . ASP A 1 113 ? -46.742 -12.852 45.158 1.00 73.44 113 ASP A O 1
ATOM 922 N N . ILE A 1 114 ? -48.782 -13.189 44.293 1.00 69.12 114 ILE A N 1
ATOM 923 C CA . ILE A 1 114 ? -48.335 -13.244 42.903 1.00 69.12 114 ILE A CA 1
ATOM 924 C C . ILE A 1 114 ? -48.080 -11.829 42.385 1.00 69.12 114 ILE A C 1
ATOM 926 O O . ILE A 1 114 ? -47.004 -11.553 41.853 1.00 69.12 114 ILE A O 1
ATOM 930 N N . LEU A 1 115 ? -49.018 -10.898 42.596 1.00 68.56 115 LEU A N 1
ATOM 931 C CA . LEU A 1 115 ? -48.856 -9.492 42.203 1.00 68.56 115 LEU A CA 1
ATOM 932 C C . LEU A 1 115 ? -47.675 -8.806 42.908 1.00 68.56 115 LEU A C 1
ATOM 934 O O . LEU A 1 115 ? -47.036 -7.927 42.320 1.00 68.56 115 LEU A O 1
ATOM 938 N N . GLY A 1 116 ? -47.332 -9.234 44.124 1.00 74.25 116 GLY A N 1
ATOM 939 C CA . GLY A 1 116 ? -46.151 -8.782 44.858 1.00 74.25 116 GLY A CA 1
ATOM 940 C C . GLY A 1 116 ? -44.847 -9.035 44.098 1.00 74.25 116 GLY A C 1
ATOM 941 O O . GLY A 1 116 ? -43.984 -8.157 44.057 1.00 74.25 116 GLY A O 1
ATOM 942 N N . GLN A 1 117 ? -44.736 -10.168 43.396 1.00 65.62 117 GLN A N 1
ATOM 943 C CA . GLN A 1 117 ? -43.566 -10.485 42.567 1.00 65.62 117 GLN A CA 1
ATOM 944 C C . GLN A 1 117 ? -43.479 -9.606 41.308 1.00 65.62 117 GLN A C 1
ATOM 946 O O . GLN A 1 117 ? -42.389 -9.378 40.783 1.00 65.62 117 GLN A O 1
ATOM 951 N N . PHE A 1 118 ? -44.605 -9.052 40.846 1.00 61.97 118 PHE A N 1
ATOM 952 C CA . PHE A 1 118 ? -44.676 -8.203 39.653 1.00 61.97 118 PHE A CA 1
ATOM 953 C C . PHE A 1 118 ? -44.400 -6.715 39.917 1.00 61.97 118 PHE A C 1
ATOM 955 O O . PHE A 1 118 ? -44.040 -5.989 38.987 1.00 61.97 118 PHE A O 1
ATOM 962 N N . LYS A 1 119 ? -44.492 -6.242 41.170 1.00 66.19 119 LYS A N 1
ATOM 963 C CA . LYS A 1 119 ? -44.260 -4.826 41.534 1.00 66.19 119 LYS A CA 1
ATOM 964 C C . LYS A 1 119 ? -42.838 -4.321 41.247 1.00 66.19 119 LYS A C 1
ATOM 966 O O . LYS A 1 119 ? -42.642 -3.110 41.131 1.00 66.19 119 LYS A O 1
ATOM 971 N N . PHE A 1 120 ? -41.858 -5.214 41.106 1.00 56.81 120 PHE A N 1
ATOM 972 C CA . PHE A 1 120 ? -40.446 -4.849 40.929 1.00 56.81 120 PHE A CA 1
ATOM 973 C C . PHE A 1 120 ? -40.021 -4.628 39.469 1.00 56.81 120 PHE A C 1
ATOM 975 O O . PHE A 1 120 ? -38.942 -4.090 39.223 1.00 56.81 120 PHE A O 1
ATOM 982 N N . LEU A 1 121 ? -40.867 -4.945 38.484 1.00 57.41 121 LEU A N 1
ATOM 983 C CA . LEU A 1 121 ? -40.570 -4.707 37.066 1.00 57.41 121 LEU A CA 1
ATOM 984 C C . LEU A 1 121 ? -40.905 -3.259 36.657 1.00 57.41 121 LEU A C 1
ATOM 986 O O . LEU A 1 121 ? -41.720 -3.005 35.770 1.00 57.41 121 LEU A O 1
ATOM 990 N N . ARG A 1 122 ? -40.262 -2.265 37.287 1.00 57.50 122 ARG A N 1
ATOM 991 C CA . ARG A 1 122 ? -40.321 -0.861 36.836 1.00 57.50 122 ARG A CA 1
ATOM 992 C C . ARG A 1 122 ? -39.430 -0.659 35.605 1.00 57.50 122 ARG A C 1
ATOM 994 O O . ARG A 1 122 ? -38.362 -0.064 35.674 1.00 57.50 122 ARG A O 1
ATOM 1001 N N . ILE A 1 123 ? -39.886 -1.142 34.450 1.00 60.75 123 ILE A N 1
ATOM 1002 C CA . ILE A 1 123 ? -39.219 -0.920 33.151 1.00 60.75 123 ILE A CA 1
ATOM 1003 C C . ILE A 1 123 ? -39.370 0.549 32.686 1.00 60.75 123 ILE A C 1
ATOM 1005 O O . ILE A 1 123 ? -38.579 1.038 31.884 1.00 60.75 123 ILE A O 1
ATOM 1009 N N . LYS A 1 124 ? -40.357 1.280 33.225 1.00 55.53 124 LYS A N 1
ATOM 1010 C CA . LYS A 1 124 ? -40.857 2.558 32.686 1.00 55.53 124 LYS A CA 1
ATOM 1011 C C . LYS A 1 124 ? -39.928 3.780 32.764 1.00 55.53 124 LYS A C 1
ATOM 1013 O O . LYS A 1 124 ? -40.249 4.772 32.125 1.00 55.53 124 LYS A O 1
ATOM 1018 N N . GLU A 1 125 ? -38.794 3.741 33.462 1.00 53.88 125 GLU A N 1
ATOM 1019 C CA . GLU A 1 125 ? -37.961 4.947 33.675 1.00 53.88 125 GLU A CA 1
ATOM 1020 C C . GLU A 1 125 ? -36.490 4.789 33.269 1.00 53.88 125 GLU A C 1
ATOM 1022 O O . GLU A 1 125 ? -35.596 5.436 33.813 1.00 53.88 125 GLU A O 1
ATOM 1027 N N . ARG A 1 126 ? -36.192 3.960 32.263 1.00 58.91 126 ARG A N 1
ATOM 1028 C CA . ARG A 1 126 ? -34.880 4.058 31.606 1.00 58.91 126 ARG A CA 1
ATOM 1029 C C . ARG A 1 126 ? -34.898 5.267 30.678 1.00 58.91 126 ARG A C 1
ATOM 1031 O O . ARG A 1 126 ? -35.374 5.176 29.551 1.00 58.91 126 ARG A O 1
ATOM 1038 N N . SER A 1 127 ? -34.415 6.409 31.169 1.00 64.38 127 SER A N 1
ATOM 1039 C CA . SER A 1 127 ? -34.304 7.619 30.354 1.00 64.38 127 SER A CA 1
ATOM 1040 C C . SER A 1 127 ? -33.407 7.325 29.140 1.00 64.38 127 SER A C 1
ATOM 1042 O O . SER A 1 127 ? -32.234 6.945 29.261 1.00 64.38 127 SER A O 1
ATOM 1044 N N . THR A 1 128 ? -33.981 7.464 27.947 1.00 70.50 128 THR A N 1
ATOM 1045 C CA . THR A 1 128 ? -33.267 7.343 26.668 1.00 70.50 128 THR A CA 1
ATOM 1046 C C . THR A 1 128 ? -32.109 8.335 26.595 1.00 70.50 128 THR A C 1
ATOM 1048 O O . THR A 1 128 ? -31.090 8.059 25.966 1.00 70.50 128 THR A O 1
ATOM 1051 N N . GLU A 1 129 ? -32.222 9.457 27.302 1.00 69.62 129 GLU A N 1
ATOM 1052 C CA . GLU A 1 129 ? -31.223 10.514 27.388 1.00 69.62 129 GLU A CA 1
ATOM 1053 C C . GLU A 1 129 ? -29.972 10.076 28.167 1.00 69.62 129 GLU A C 1
ATOM 1055 O O . GLU A 1 129 ? -28.850 10.268 27.697 1.00 69.62 129 GLU A O 1
ATOM 1060 N N . SER A 1 130 ? -30.138 9.390 29.304 1.00 69.44 130 SER A N 1
ATOM 1061 C CA . SER A 1 130 ? -29.028 8.836 30.092 1.00 69.44 130 SER A CA 1
ATOM 1062 C C . SER A 1 130 ? -28.316 7.710 29.348 1.00 69.44 130 SER A C 1
ATOM 1064 O O . SER A 1 130 ? -27.085 7.659 29.346 1.00 69.44 130 SER A O 1
ATOM 1066 N N . PHE A 1 131 ? -29.073 6.847 28.665 1.00 74.50 131 PHE A N 1
ATOM 1067 C CA . PHE A 1 131 ? -28.504 5.808 27.809 1.00 74.50 131 PHE A CA 1
ATOM 1068 C C . PHE A 1 131 ? -27.719 6.419 26.643 1.00 74.50 131 PHE A C 1
ATOM 1070 O O . PHE A 1 131 ? -26.555 6.085 26.439 1.00 74.50 131 PHE A O 1
ATOM 1077 N N . THR A 1 132 ? -28.305 7.391 25.939 1.00 70.69 132 THR A N 1
ATOM 1078 C CA . THR A 1 132 ? -27.643 8.096 24.831 1.00 70.69 132 THR A CA 1
ATOM 1079 C C . THR A 1 132 ? -26.375 8.811 25.301 1.00 70.69 132 THR A C 1
ATOM 1081 O O . THR A 1 132 ? -25.345 8.732 24.631 1.00 70.69 132 THR A O 1
ATOM 1084 N N . LYS A 1 133 ? -26.404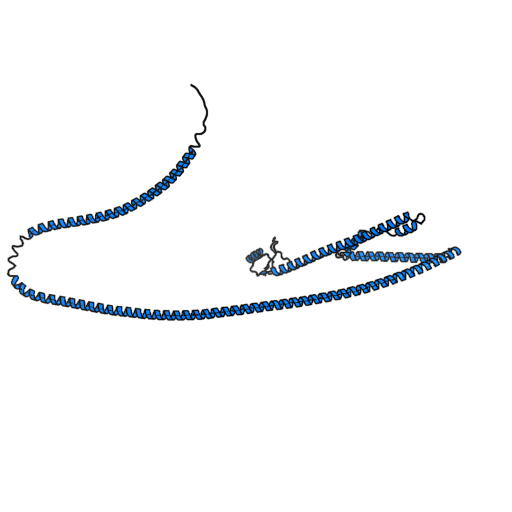 9.463 26.474 1.00 74.12 133 LYS A N 1
ATOM 1085 C CA . LYS A 1 133 ? -25.222 10.094 27.085 1.00 74.12 133 LYS A CA 1
ATOM 1086 C C . LYS A 1 133 ? -24.126 9.060 27.373 1.00 74.12 133 LYS A C 1
ATOM 1088 O O . LYS A 1 133 ? -22.961 9.314 27.071 1.00 74.12 133 LYS A O 1
ATOM 1093 N N . TYR A 1 134 ? -24.489 7.895 27.911 1.00 74.81 134 TYR A N 1
ATOM 1094 C CA . TYR A 1 134 ? -23.540 6.820 28.204 1.00 74.81 134 TYR A CA 1
ATOM 1095 C C . TYR A 1 134 ? -22.937 6.217 26.930 1.00 74.81 134 TYR A C 1
ATOM 1097 O O . TYR A 1 134 ? -21.722 6.059 26.850 1.00 74.81 134 TYR A O 1
ATOM 1105 N N . ILE A 1 135 ? -23.750 5.971 25.898 1.00 71.06 135 ILE A N 1
ATOM 1106 C CA . ILE A 1 135 ? -23.273 5.463 24.606 1.00 71.06 135 ILE A CA 1
ATOM 1107 C C . ILE A 1 135 ? -22.315 6.448 23.927 1.00 71.06 135 ILE A C 1
ATOM 1109 O O . ILE A 1 135 ? -21.255 6.036 23.462 1.00 71.06 135 ILE A O 1
ATOM 1113 N N . ARG A 1 136 ? -22.616 7.755 23.931 1.00 69.31 136 ARG A N 1
ATOM 1114 C CA . ARG A 1 136 ? -21.683 8.771 23.404 1.00 69.31 136 ARG A CA 1
ATOM 1115 C C . ARG A 1 136 ? -20.339 8.757 24.136 1.00 69.31 136 ARG A C 1
ATOM 1117 O O . ARG A 1 136 ? -19.304 8.911 23.492 1.00 69.31 136 ARG A O 1
ATOM 1124 N N . LYS A 1 137 ? -20.355 8.551 25.459 1.00 68.62 137 LYS A N 1
ATOM 1125 C CA . LYS A 1 137 ? -19.149 8.439 26.296 1.00 68.62 137 LYS A CA 1
ATOM 1126 C C . LYS A 1 137 ? -18.352 7.173 25.968 1.00 68.62 137 LYS A C 1
ATOM 1128 O O . LYS A 1 137 ? -17.134 7.237 25.874 1.00 68.62 137 LYS A O 1
ATOM 1133 N N . LEU A 1 138 ? -19.036 6.048 25.760 1.00 68.06 138 LEU A N 1
ATOM 1134 C CA . LEU A 1 138 ? -18.419 4.747 25.487 1.00 68.06 138 LEU A CA 1
ATOM 1135 C C . LEU A 1 138 ? -17.771 4.697 24.095 1.00 68.06 138 LEU A C 1
ATOM 1137 O O . LEU A 1 138 ? -16.668 4.184 23.946 1.00 68.06 138 LEU A O 1
ATOM 1141 N N . LEU A 1 139 ? -18.412 5.311 23.098 1.00 70.06 139 LEU A N 1
ATOM 1142 C CA . LEU A 1 139 ? -17.901 5.388 21.727 1.00 70.06 139 LEU A CA 1
ATOM 1143 C C . LEU A 1 139 ? -16.837 6.479 21.523 1.00 70.06 139 LEU A C 1
ATOM 1145 O O . LEU A 1 139 ? -16.322 6.615 20.418 1.00 70.06 139 LEU A O 1
ATOM 1149 N N . SER A 1 140 ? -16.502 7.260 22.560 1.00 68.56 140 SER A N 1
ATOM 1150 C CA . SER A 1 140 ? -15.483 8.326 22.512 1.00 68.56 140 SER A CA 1
ATOM 1151 C C . SER A 1 140 ? -15.634 9.294 21.325 1.00 68.56 140 SER A C 1
ATOM 1153 O O . SER A 1 140 ? -14.656 9.881 20.868 1.00 68.56 140 SER A O 1
ATOM 1155 N N . LEU A 1 141 ? -16.861 9.469 20.818 1.00 60.53 141 LEU A N 1
ATOM 1156 C CA . LEU A 1 141 ? -17.143 10.228 19.590 1.00 60.53 141 LEU A CA 1
ATOM 1157 C C . LEU A 1 141 ? -16.856 11.729 19.731 1.00 60.53 141 LEU A C 1
ATOM 1159 O O . LEU A 1 141 ? -16.712 12.421 18.730 1.00 60.53 141 LEU A O 1
ATOM 1163 N N . ASN A 1 142 ? -16.731 12.215 20.966 1.00 55.84 142 ASN A N 1
ATOM 1164 C CA . ASN A 1 142 ? -16.165 13.515 21.281 1.00 55.84 142 ASN A CA 1
ATOM 1165 C C . ASN A 1 142 ? -14.971 13.310 22.207 1.00 55.84 142 ASN A C 1
ATOM 1167 O O . ASN A 1 142 ? -15.085 12.668 23.254 1.00 55.84 142 ASN A O 1
ATOM 1171 N N . GLN A 1 143 ? -13.839 13.913 21.850 1.00 54.03 143 GLN A N 1
ATOM 1172 C CA . GLN A 1 143 ? -12.769 14.187 22.799 1.00 54.03 143 GLN A CA 1
ATOM 1173 C C . GLN A 1 143 ? -13.412 15.008 23.925 1.00 54.03 143 GLN A C 1
ATOM 1175 O O . GLN A 1 143 ? -13.787 16.157 23.687 1.00 54.03 143 GLN A O 1
ATOM 1180 N N . GLN A 1 144 ? -13.654 14.395 25.093 1.00 53.19 144 GLN A N 1
ATOM 1181 C CA . GLN A 1 144 ? -14.358 15.064 26.188 1.00 53.19 144 GLN A CA 1
ATOM 1182 C C . GLN A 1 144 ? -13.668 16.392 26.451 1.00 53.19 144 GLN A C 1
ATOM 1184 O O . GLN A 1 144 ? -12.484 16.436 26.805 1.00 53.19 144 GLN A O 1
ATOM 1189 N N . SER A 1 145 ? -14.395 17.483 26.231 1.00 64.38 145 SER A N 1
ATOM 1190 C CA . SER A 1 145 ? -13.820 18.786 26.504 1.00 64.38 145 SER A CA 1
ATOM 1191 C C . SER A 1 145 ? -13.525 18.851 28.003 1.00 64.38 145 SER A C 1
ATOM 1193 O O . SER A 1 145 ? -14.252 18.290 28.828 1.00 64.38 145 SER A O 1
ATOM 1195 N N . LYS A 1 146 ? -12.457 19.552 28.388 1.00 69.12 146 LYS A N 1
ATOM 1196 C CA . LYS A 1 146 ? -12.106 19.762 29.802 1.00 69.12 146 LYS A CA 1
ATOM 1197 C C . LYS A 1 146 ? -13.305 20.272 30.627 1.00 69.12 146 LYS A C 1
ATOM 1199 O O . LYS A 1 146 ? -13.396 19.992 31.816 1.00 69.12 146 LYS A O 1
ATOM 1204 N N . ILE A 1 147 ? -14.230 20.979 29.977 1.00 70.62 147 ILE A N 1
ATOM 1205 C CA . ILE A 1 147 ? -15.466 21.517 30.550 1.00 70.62 147 ILE A CA 1
ATOM 1206 C C . ILE A 1 147 ? -16.453 20.396 30.915 1.00 70.62 147 ILE A C 1
ATOM 1208 O O . ILE A 1 147 ? -16.993 20.403 32.016 1.00 70.62 147 ILE A O 1
ATOM 1212 N N . GLU A 1 148 ? -16.641 19.393 30.054 1.00 67.06 148 GLU A N 1
ATOM 1213 C CA . GLU A 1 148 ? -17.554 18.268 30.319 1.00 67.06 148 GLU A CA 1
ATOM 1214 C C . GLU A 1 148 ? -17.087 17.403 31.498 1.00 67.06 148 GLU A C 1
ATOM 1216 O O . GLU A 1 148 ? -17.905 16.965 32.308 1.00 67.06 148 GLU A O 1
ATOM 1221 N N . LEU A 1 149 ? -15.771 17.212 31.647 1.00 70.19 149 LEU A N 1
ATOM 1222 C CA . LEU A 1 149 ? -15.185 16.530 32.808 1.00 70.19 149 LEU A CA 1
ATOM 1223 C C . LEU A 1 149 ? -15.440 17.297 34.113 1.00 70.19 149 LEU A C 1
ATOM 1225 O O . LEU A 1 149 ? -15.789 16.689 35.123 1.00 70.19 149 LEU A O 1
ATOM 1229 N N . ILE A 1 150 ? -15.315 18.627 34.089 1.00 73.75 150 ILE A N 1
ATOM 1230 C CA . ILE A 1 150 ? -15.597 19.480 35.253 1.00 73.75 150 ILE A CA 1
ATOM 1231 C C . ILE A 1 150 ? -17.080 19.392 35.640 1.00 73.75 150 ILE A C 1
ATOM 1233 O O . ILE A 1 150 ? -17.396 19.245 36.821 1.00 73.75 150 ILE A O 1
ATOM 1237 N N . CYS A 1 151 ? -17.993 19.420 34.665 1.00 73.44 151 CYS A N 1
ATOM 1238 C CA . CYS A 1 151 ? -19.426 19.273 34.923 1.00 73.44 151 CYS A CA 1
ATOM 1239 C C . CYS A 1 151 ? -19.772 17.921 35.567 1.00 73.44 151 CYS A C 1
ATOM 1241 O O . CYS A 1 151 ? -20.582 17.880 36.492 1.00 73.44 151 CYS A O 1
ATOM 1243 N N . GLU A 1 152 ? -19.154 16.821 35.124 1.00 72.38 152 GLU A N 1
ATOM 1244 C CA . GLU A 1 152 ? -19.413 15.493 35.697 1.00 72.38 152 GLU A CA 1
ATOM 1245 C C . GLU A 1 152 ? -18.876 15.367 37.134 1.00 72.38 152 GLU A C 1
ATOM 1247 O O . GLU A 1 152 ? -19.549 14.805 37.999 1.00 72.38 152 GLU A O 1
ATOM 1252 N N . VAL A 1 153 ? -17.703 15.943 37.419 1.00 76.56 153 VAL A N 1
ATOM 1253 C CA . VAL A 1 153 ? -17.144 15.984 38.781 1.00 76.56 153 VAL A CA 1
ATOM 1254 C C . VAL A 1 153 ? -18.048 16.779 39.724 1.00 76.56 153 VAL A C 1
ATOM 1256 O O . VAL A 1 153 ? -18.315 16.326 40.837 1.00 76.56 153 VAL A O 1
ATOM 1259 N N . ASN A 1 154 ? -18.568 17.924 39.278 1.00 81.62 154 ASN A N 1
ATOM 1260 C CA . ASN A 1 154 ? -19.481 18.734 40.086 1.00 81.62 154 ASN A CA 1
ATOM 1261 C C . ASN A 1 154 ? -20.794 17.991 40.368 1.00 81.62 154 ASN A C 1
ATOM 1263 O O . ASN A 1 154 ? -21.215 17.920 41.517 1.00 81.62 154 ASN A O 1
ATOM 1267 N N . PHE A 1 155 ? -21.371 17.331 39.360 1.00 81.50 155 PHE A N 1
ATOM 1268 C CA . PHE A 1 155 ? -22.583 16.527 39.536 1.00 81.50 155 PHE A CA 1
ATOM 1269 C C . PHE A 1 155 ? -22.411 15.398 40.568 1.00 81.50 155 PHE A C 1
ATOM 1271 O O . PHE A 1 155 ? -23.291 15.160 41.398 1.00 81.50 155 PHE A O 1
ATOM 1278 N N . LEU A 1 156 ? -21.273 14.694 40.542 1.00 75.19 156 LEU A N 1
ATOM 1279 C CA . LEU A 1 156 ? -20.983 13.642 41.521 1.00 75.19 156 LEU A CA 1
ATOM 1280 C C . LEU A 1 156 ? -20.787 14.207 42.932 1.00 75.19 156 LEU A C 1
ATOM 1282 O O . LEU A 1 156 ? -21.227 13.593 43.906 1.00 75.19 156 LEU A O 1
ATOM 1286 N N . LYS A 1 157 ? -20.173 15.388 43.042 1.00 85.19 157 LYS A N 1
ATOM 1287 C CA . LYS A 1 157 ? -19.987 16.085 44.315 1.00 85.19 157 LYS A CA 1
ATOM 1288 C C . LYS A 1 157 ? -21.327 16.490 44.934 1.00 85.19 157 LYS A C 1
ATOM 1290 O O . LYS A 1 157 ? -21.538 16.245 46.118 1.00 85.19 157 LYS A O 1
ATOM 1295 N N . ASP A 1 158 ? -22.254 17.003 44.131 1.00 86.44 158 ASP A N 1
ATOM 1296 C CA . ASP A 1 158 ? -23.592 17.385 44.594 1.00 86.44 158 ASP A CA 1
ATOM 1297 C C . ASP A 1 158 ? -24.384 16.175 45.107 1.00 86.44 158 ASP A C 1
ATOM 1299 O O . ASP A 1 158 ? -24.996 16.234 46.175 1.00 86.44 158 ASP A O 1
ATOM 1303 N N . LYS A 1 159 ? -24.301 15.034 44.408 1.00 81.50 159 LYS A N 1
ATOM 1304 C CA . LYS A 1 159 ? -24.904 13.775 44.873 1.00 81.50 159 LYS A CA 1
ATOM 1305 C C . LYS A 1 159 ? -24.312 13.290 46.195 1.00 81.50 159 LYS A C 1
ATOM 1307 O O . LYS A 1 159 ? -25.060 12.864 47.070 1.00 81.50 159 LYS A O 1
ATOM 1312 N N . SER A 1 160 ? -22.990 13.357 46.347 1.00 83.06 160 SER A N 1
ATOM 1313 C CA . SER A 1 160 ? -22.316 12.973 47.594 1.00 83.06 160 SER A CA 1
ATOM 1314 C C . SER A 1 160 ? -22.780 13.834 48.772 1.00 83.06 160 SER A C 1
ATOM 1316 O O . SER A 1 160 ? -23.083 13.308 49.842 1.00 83.06 160 SER A O 1
ATOM 1318 N N . ASN A 1 161 ? -22.895 15.146 48.559 1.00 87.38 161 ASN A N 1
ATOM 1319 C CA . ASN A 1 161 ? -23.348 16.083 49.585 1.00 87.38 161 ASN A CA 1
ATOM 1320 C C . ASN A 1 161 ? -24.812 15.832 49.986 1.00 87.38 161 ASN A C 1
ATOM 1322 O O . ASN A 1 161 ? -25.158 15.918 51.165 1.00 87.38 161 ASN A O 1
ATOM 1326 N N . ALA A 1 162 ? -25.675 15.483 49.026 1.00 87.12 162 ALA A N 1
ATOM 1327 C CA . ALA A 1 162 ? -27.069 15.146 49.306 1.00 87.12 162 ALA A CA 1
ATOM 1328 C C . ALA A 1 162 ? -27.188 13.913 50.221 1.00 87.12 162 ALA A C 1
ATOM 1330 O O . ALA A 1 162 ? -27.897 13.971 51.225 1.00 87.12 162 ALA A O 1
ATOM 1331 N N . PHE A 1 163 ? -26.425 12.848 49.947 1.00 75.75 163 PHE A N 1
ATOM 1332 C CA . PHE A 1 163 ? -26.395 11.654 50.802 1.00 75.75 163 PHE A CA 1
ATOM 1333 C C . PHE A 1 163 ? -25.881 11.943 52.215 1.00 75.75 163 PHE A C 1
ATOM 1335 O O . PHE A 1 163 ? -26.421 11.419 53.189 1.00 75.75 163 PHE A O 1
ATOM 1342 N N . GLN A 1 164 ? -24.860 12.792 52.345 1.00 79.62 164 GLN A N 1
ATOM 1343 C CA . GLN A 1 164 ? -24.374 13.221 53.658 1.00 79.62 164 GLN A CA 1
ATOM 1344 C C . GLN A 1 164 ? -25.452 13.965 54.448 1.00 79.62 164 GLN A C 1
ATOM 1346 O O . GLN A 1 164 ? -25.664 13.669 55.621 1.00 79.62 164 GLN A O 1
ATOM 1351 N N . THR A 1 165 ? -26.187 14.859 53.786 1.00 88.44 165 THR A N 1
ATOM 1352 C CA . THR A 1 165 ? -27.252 15.646 54.421 1.00 88.44 165 THR A CA 1
ATOM 1353 C C . THR A 1 165 ? -28.404 14.755 54.894 1.00 88.44 165 THR A C 1
ATOM 1355 O O . THR A 1 165 ? -28.949 14.944 55.981 1.00 88.44 165 THR A O 1
ATOM 1358 N N . GLU A 1 166 ? -28.782 13.763 54.090 1.00 82.19 166 GLU A N 1
ATOM 1359 C CA . GLU A 1 166 ? -29.832 12.803 54.434 1.00 82.19 166 GLU A CA 1
ATOM 1360 C C . GLU A 1 166 ? -29.404 11.905 55.607 1.00 82.19 166 GLU A C 1
ATOM 1362 O O . GLU A 1 166 ? -30.164 11.721 56.558 1.00 82.19 166 GLU A O 1
ATOM 1367 N N . SER A 1 167 ? -28.143 11.456 55.618 1.00 80.69 167 SER A N 1
ATOM 1368 C CA . SER A 1 167 ? -27.579 10.719 56.753 1.00 80.69 167 SER A CA 1
ATOM 1369 C C . SER A 1 167 ? -27.561 11.537 58.047 1.00 80.69 167 SER A C 1
ATOM 1371 O O . SER A 1 167 ? -27.747 10.967 59.124 1.00 80.69 167 SER A O 1
ATOM 1373 N N . GLU A 1 168 ? -27.295 12.840 57.975 1.00 86.56 168 GLU A N 1
ATOM 1374 C CA . GLU A 1 168 ? -27.284 13.715 59.149 1.00 86.56 168 GLU A CA 1
ATOM 1375 C C . GLU A 1 168 ? -28.696 13.966 59.680 1.00 86.56 168 GLU A C 1
ATOM 1377 O O . GLU A 1 168 ? -28.901 13.936 60.895 1.00 86.56 168 GLU A O 1
ATOM 1382 N N . LYS A 1 169 ? -29.688 14.118 58.794 1.00 88.31 169 LYS A N 1
ATOM 1383 C CA . LYS A 1 169 ? -31.099 14.223 59.194 1.00 88.31 169 LYS A CA 1
ATOM 1384 C C . LYS A 1 169 ? -31.556 13.014 60.001 1.00 88.31 169 LYS A C 1
ATOM 1386 O O . LYS A 1 169 ? -32.055 13.195 61.107 1.00 88.31 169 LYS A O 1
ATOM 1391 N N . SER A 1 170 ? -31.308 11.797 59.516 1.00 77.25 170 SER A N 1
ATOM 1392 C CA . SER A 1 170 ? -31.708 10.587 60.245 1.00 77.25 170 SER A CA 1
ATOM 1393 C C . SER A 1 170 ? -31.009 10.450 61.603 1.00 77.25 170 SER A C 1
ATOM 1395 O O . SER A 1 170 ? -31.617 9.987 62.566 1.00 77.25 170 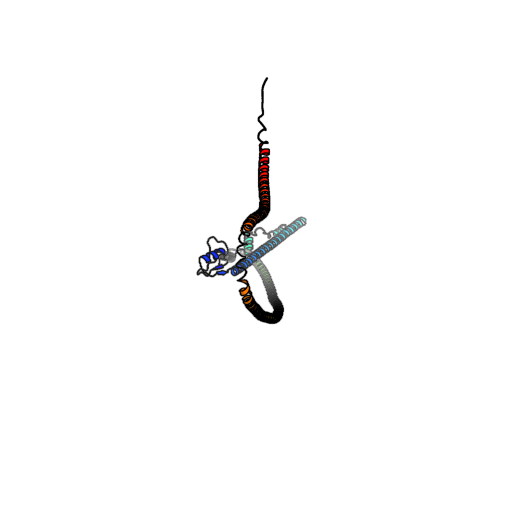SER A O 1
ATOM 1397 N N . LYS A 1 171 ? -29.746 10.888 61.723 1.00 84.56 171 LYS A N 1
ATOM 1398 C CA . LYS A 1 171 ? -29.050 10.922 63.023 1.00 84.56 171 LYS A CA 1
ATOM 1399 C C . LYS A 1 171 ? -29.718 11.895 63.994 1.00 84.56 171 LYS A C 1
ATOM 1401 O O . LYS A 1 171 ? -29.888 11.559 65.164 1.00 84.56 171 LYS A O 1
ATOM 1406 N N . ASN A 1 172 ? -30.112 13.071 63.516 1.00 85.31 172 ASN A N 1
ATOM 1407 C CA . ASN A 1 172 ? -30.756 14.087 64.346 1.00 85.31 172 ASN A CA 1
ATOM 1408 C C . ASN A 1 172 ? -32.157 13.658 64.802 1.00 85.31 172 ASN A C 1
ATOM 1410 O O . ASN A 1 172 ? -32.478 13.823 65.976 1.00 85.31 172 ASN A O 1
ATOM 1414 N N . GLU A 1 173 ? -32.949 13.037 63.924 1.00 83.81 173 GLU A N 1
ATOM 1415 C CA . GLU A 1 173 ? -34.267 12.477 64.270 1.00 83.81 173 GLU A CA 1
ATOM 1416 C C . GLU A 1 173 ? -34.163 11.440 65.399 1.00 83.81 173 GLU A C 1
ATOM 1418 O O . GLU A 1 173 ? -34.960 11.445 66.339 1.00 83.81 173 GLU A O 1
ATOM 1423 N N . TYR A 1 174 ? -33.130 10.593 65.360 1.00 78.75 174 TYR A N 1
ATOM 1424 C CA . TYR A 1 174 ? -32.876 9.599 66.402 1.00 78.75 174 TYR A CA 1
ATOM 1425 C C . TYR A 1 174 ? -32.522 10.240 67.753 1.00 78.75 174 TYR A C 1
ATOM 1427 O O . TYR A 1 174 ? -33.008 9.817 68.804 1.00 78.75 174 TYR A O 1
ATOM 1435 N N . VAL A 1 175 ? -31.690 11.286 67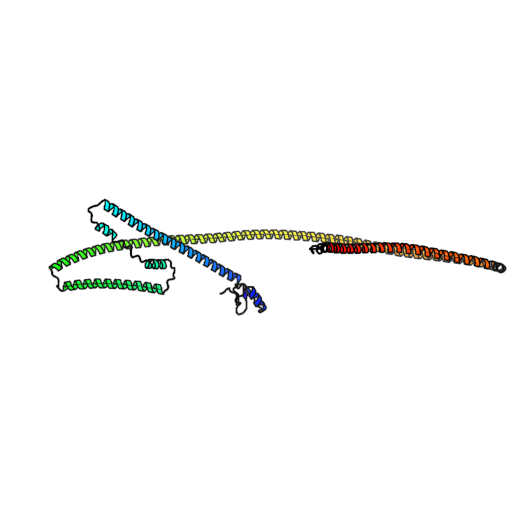.734 1.00 84.81 175 VAL A N 1
ATOM 1436 C CA . VAL A 1 175 ? -31.315 12.038 68.942 1.00 84.81 175 VAL A CA 1
ATOM 1437 C C . VAL A 1 175 ? -32.531 12.742 69.543 1.00 84.81 175 VAL A C 1
ATOM 1439 O O . VAL A 1 175 ? -32.731 12.691 70.756 1.00 84.81 175 VAL A O 1
ATOM 1442 N N . GLU A 1 176 ? -33.381 13.355 68.722 1.00 82.69 176 GLU A N 1
ATOM 1443 C CA . GLU A 1 176 ? -34.589 14.042 69.182 1.00 82.69 176 GLU A CA 1
ATOM 1444 C C . GLU A 1 176 ? -35.581 13.071 69.845 1.00 82.69 176 GLU A C 1
ATOM 1446 O O . GLU A 1 176 ? -36.107 13.353 70.926 1.00 82.69 176 GLU A O 1
ATOM 1451 N N . LEU A 1 177 ? -35.767 11.885 69.255 1.00 76.19 177 LEU A N 1
ATOM 1452 C CA . LEU A 1 177 ? -36.581 10.814 69.833 1.00 76.19 177 LEU A CA 1
ATOM 1453 C C . LEU A 1 177 ? -36.034 10.374 71.201 1.00 76.19 177 LEU A C 1
ATOM 1455 O O . LEU A 1 177 ? -36.777 10.308 72.180 1.00 76.19 177 LEU A O 1
ATOM 1459 N N . ALA A 1 178 ? -34.718 10.158 71.293 1.00 73.94 178 ALA A N 1
ATOM 1460 C CA . ALA A 1 178 ? -34.044 9.788 72.537 1.00 73.94 178 ALA A CA 1
ATOM 1461 C C . ALA A 1 178 ? -34.149 10.866 73.634 1.00 73.94 178 ALA A C 1
ATOM 1463 O O . ALA A 1 178 ? -34.042 10.552 74.822 1.00 73.94 178 ALA A O 1
ATOM 1464 N N . THR A 1 179 ? -34.354 12.129 73.252 1.00 78.69 179 THR A N 1
ATOM 1465 C CA . THR A 1 179 ? -34.466 13.265 74.179 1.00 78.69 179 THR A CA 1
ATOM 1466 C C . THR A 1 179 ? -35.896 13.390 74.709 1.00 78.69 179 THR A C 1
ATOM 1468 O O . THR A 1 179 ? -36.083 13.441 75.922 1.00 78.69 179 THR A O 1
ATOM 1471 N N . LYS A 1 180 ? -36.910 13.280 73.833 1.00 76.00 180 LYS A N 1
ATOM 1472 C CA . LYS A 1 180 ? -38.344 13.235 74.204 1.00 76.00 180 LYS A CA 1
ATOM 1473 C C . LYS A 1 180 ? -38.666 12.094 75.170 1.00 76.00 180 LYS A C 1
ATOM 1475 O O . LYS A 1 180 ? -39.468 12.250 76.085 1.00 76.00 180 LYS A O 1
ATOM 1480 N N . ILE A 1 181 ? -37.992 10.962 74.986 1.00 65.31 181 ILE A N 1
ATOM 1481 C CA . ILE A 1 181 ? -38.033 9.809 75.888 1.00 65.31 181 ILE A CA 1
ATOM 1482 C C . ILE A 1 181 ? -37.527 10.162 77.298 1.00 65.31 181 ILE A C 1
ATOM 1484 O O . ILE A 1 181 ? -38.100 9.738 78.300 1.00 65.31 181 ILE A O 1
ATOM 1488 N N . ARG A 1 182 ? -36.452 10.950 77.391 1.00 73.50 182 ARG A N 1
ATOM 1489 C CA . ARG A 1 182 ? -35.780 11.280 78.654 1.00 73.50 182 ARG A CA 1
ATOM 1490 C C . ARG A 1 182 ? -36.576 12.272 79.513 1.00 73.50 182 ARG A C 1
ATOM 1492 O O . ARG A 1 182 ? -36.410 12.286 80.727 1.00 73.50 182 ARG A O 1
ATOM 1499 N N . GLU A 1 183 ? -37.439 13.071 78.892 1.00 80.94 183 GLU A N 1
ATOM 1500 C CA . GLU A 1 183 ? -38.234 14.128 79.537 1.00 80.94 183 GLU A CA 1
ATOM 1501 C C . GLU A 1 183 ? -39.548 13.631 80.169 1.00 80.94 183 GLU A C 1
ATOM 1503 O O . GLU A 1 183 ? -40.294 14.422 80.739 1.00 80.94 183 GLU A O 1
ATOM 1508 N N . GLY A 1 184 ? -39.840 12.326 80.118 1.00 62.38 184 GLY A N 1
ATOM 1509 C CA . GLY A 1 184 ? -40.943 11.727 80.885 1.00 62.38 184 GLY A CA 1
ATOM 1510 C C . GLY A 1 184 ? -42.355 12.021 80.360 1.00 62.38 184 GLY A C 1
ATOM 1511 O O . GLY A 1 184 ? -43.330 11.654 81.007 1.00 62.38 184 GLY A O 1
ATOM 1512 N N . ASN A 1 185 ? -42.490 12.606 79.166 1.00 56.16 185 ASN A N 1
ATOM 1513 C CA . ASN A 1 185 ? -43.774 12.838 78.482 1.00 56.16 185 ASN A CA 1
ATOM 1514 C C . ASN A 1 185 ? -44.368 11.573 77.826 1.00 56.16 185 ASN A C 1
ATOM 1516 O O . ASN A 1 185 ? -45.200 11.664 76.925 1.00 56.16 185 ASN A O 1
ATOM 1520 N N . TYR A 1 186 ? -43.939 10.389 78.261 1.00 51.34 186 TYR A N 1
ATOM 1521 C CA . TYR A 1 186 ? -44.383 9.102 77.739 1.00 51.34 186 TYR A CA 1
ATOM 1522 C C . TYR A 1 186 ? -44.775 8.181 78.897 1.00 51.34 186 TYR A C 1
ATOM 1524 O O . TYR A 1 186 ? -44.000 7.955 79.824 1.00 51.34 186 TYR A O 1
ATOM 1532 N N . SER A 1 187 ? -46.007 7.671 78.845 1.00 56.56 187 SER A N 1
ATOM 1533 C CA . SER A 1 187 ? -46.564 6.680 79.774 1.00 56.56 187 SER A CA 1
ATOM 1534 C C . SER A 1 187 ? -45.611 5.487 79.915 1.00 56.56 187 SER A C 1
ATOM 1536 O O . SER A 1 187 ? -45.214 4.900 78.915 1.00 56.56 187 SER A O 1
ATOM 1538 N N . LEU A 1 188 ? -45.245 5.116 81.148 1.00 54.97 188 LEU A N 1
ATOM 1539 C CA . LEU A 1 188 ? -44.300 4.025 81.453 1.00 54.97 188 LEU A CA 1
ATOM 1540 C C . LEU A 1 188 ? -44.718 2.668 80.850 1.00 54.97 188 LEU A C 1
ATOM 1542 O O . LEU A 1 188 ? -43.858 1.861 80.509 1.00 54.97 188 LEU A O 1
ATOM 1546 N N . VAL A 1 189 ? -46.023 2.440 80.673 1.00 59.84 189 VAL A N 1
ATOM 1547 C CA . VAL A 1 189 ? -46.580 1.210 80.080 1.00 59.84 189 VAL A CA 1
ATOM 1548 C C . VAL A 1 189 ? -46.469 1.229 78.552 1.00 59.84 189 VAL A C 1
ATOM 1550 O O . VAL A 1 189 ? -46.103 0.223 77.943 1.00 59.84 189 VAL A O 1
ATOM 1553 N N . ASP A 1 190 ? -46.704 2.383 77.923 1.00 59.59 190 ASP A N 1
ATOM 1554 C CA . ASP A 1 190 ? -46.457 2.560 76.486 1.00 59.59 190 ASP A CA 1
ATOM 1555 C C . ASP A 1 190 ? -44.959 2.562 76.182 1.00 59.59 190 ASP A C 1
ATOM 1557 O O . ASP A 1 190 ? -44.527 2.062 75.148 1.00 59.59 190 ASP A O 1
ATOM 1561 N N . TYR A 1 191 ? -44.159 3.053 77.124 1.00 63.94 191 TYR A N 1
ATOM 1562 C CA . TYR A 1 191 ? -42.714 3.098 77.038 1.00 63.94 191 TYR A CA 1
ATOM 1563 C C . TYR A 1 191 ? -42.103 1.703 77.047 1.00 63.94 191 TYR A C 1
ATOM 1565 O O . TYR A 1 191 ? -41.242 1.429 76.225 1.00 63.94 191 TYR A O 1
ATOM 1573 N N . GLU A 1 192 ? -42.562 0.796 77.911 1.00 72.31 192 GLU A N 1
ATOM 1574 C CA . GLU A 1 192 ? -42.049 -0.576 77.969 1.00 72.31 192 GLU A CA 1
ATOM 1575 C C . GLU A 1 192 ? -42.423 -1.379 76.713 1.00 72.31 192 GLU A C 1
ATOM 1577 O O . GLU A 1 192 ? -41.596 -2.123 76.178 1.00 72.31 192 GLU A O 1
ATOM 1582 N N . LYS A 1 193 ? -43.627 -1.149 76.168 1.00 77.19 193 LYS A N 1
ATOM 1583 C CA . LYS A 1 193 ? -44.048 -1.704 74.877 1.00 77.19 193 LYS A CA 1
ATOM 1584 C C . LYS A 1 193 ? -43.206 -1.154 73.722 1.00 77.19 193 LYS A C 1
ATOM 1586 O O . LYS A 1 193 ? -42.669 -1.941 72.947 1.00 77.19 193 LYS A O 1
ATOM 1591 N N . GLN A 1 194 ? -43.016 0.164 73.649 1.00 75.88 194 GLN A N 1
ATOM 1592 C CA . GLN A 1 194 ? -42.160 0.803 72.646 1.00 75.88 194 GLN A CA 1
ATOM 1593 C C . GLN A 1 194 ? -40.690 0.394 72.797 1.00 75.88 194 GLN A C 1
ATOM 1595 O O . GLN A 1 194 ? -40.010 0.202 71.798 1.00 75.88 194 GLN A O 1
ATOM 1600 N N . LEU A 1 195 ? -40.189 0.182 74.017 1.00 75.25 195 LEU A N 1
ATOM 1601 C CA . LEU A 1 195 ? -38.838 -0.332 74.258 1.00 75.25 195 LEU A CA 1
ATOM 1602 C C . LEU A 1 195 ? -38.684 -1.761 73.760 1.00 75.25 195 LEU A C 1
ATOM 1604 O O . LEU A 1 195 ? -37.632 -2.100 73.223 1.00 75.25 195 LEU A O 1
ATOM 1608 N N . ASN A 1 196 ? -39.708 -2.597 73.933 1.00 80.75 196 ASN A N 1
ATOM 1609 C CA . ASN A 1 196 ? -39.706 -3.945 73.381 1.00 80.75 196 ASN A CA 1
ATOM 1610 C C . ASN A 1 196 ? -39.789 -3.924 71.851 1.00 80.75 196 ASN A C 1
ATOM 1612 O O . ASN A 1 196 ? -39.040 -4.652 71.209 1.00 80.75 196 ASN A O 1
ATOM 1616 N N . GLU A 1 197 ? -40.613 -3.056 71.261 1.00 79.81 197 GLU A N 1
ATOM 1617 C CA . GLU A 1 197 ? -40.673 -2.854 69.807 1.00 79.81 197 GLU A CA 1
ATOM 1618 C C . GLU A 1 197 ? -39.331 -2.345 69.256 1.00 79.81 197 GLU A C 1
ATOM 1620 O O . GLU A 1 197 ? -38.828 -2.889 68.278 1.00 79.81 197 GLU A O 1
ATOM 1625 N N . VAL A 1 198 ? -38.682 -1.389 69.928 1.00 77.50 198 VAL A N 1
ATOM 1626 C CA . VAL A 1 198 ? -37.345 -0.883 69.571 1.00 77.50 198 VAL A CA 1
ATOM 1627 C C . VAL A 1 198 ? -36.268 -1.952 69.762 1.00 77.50 198 VAL A C 1
ATOM 1629 O O . VAL A 1 198 ? -35.352 -2.040 68.951 1.00 77.50 198 VAL A O 1
ATOM 1632 N N . ARG A 1 199 ? -36.359 -2.803 70.793 1.00 82.62 199 ARG A N 1
ATOM 1633 C CA . ARG A 1 199 ? -35.439 -3.939 70.974 1.00 82.62 199 ARG A CA 1
ATOM 1634 C C . ARG A 1 199 ? -35.598 -4.973 69.868 1.00 82.62 199 ARG A C 1
ATOM 1636 O O . ARG A 1 199 ? -34.590 -5.405 69.322 1.00 82.62 199 ARG A O 1
ATOM 1643 N N . ILE A 1 200 ? -36.831 -5.344 69.522 1.00 82.75 200 ILE A N 1
ATOM 1644 C CA . ILE A 1 200 ? -37.115 -6.260 68.410 1.00 82.75 200 ILE A CA 1
ATOM 1645 C C . ILE A 1 200 ? -36.608 -5.650 67.102 1.00 82.75 200 ILE A C 1
ATOM 1647 O O . ILE A 1 200 ? -35.891 -6.313 66.360 1.00 82.75 200 ILE A O 1
ATOM 1651 N N . PHE A 1 201 ? -36.882 -4.366 66.866 1.00 83.25 201 PHE A N 1
ATOM 1652 C CA . PHE A 1 201 ? -36.397 -3.642 65.697 1.00 83.25 201 PHE A CA 1
ATOM 1653 C C . PHE A 1 201 ? -34.865 -3.571 65.638 1.00 83.25 201 PHE A C 1
ATOM 1655 O O . PHE A 1 201 ? -34.292 -3.765 64.570 1.00 83.25 201 PHE A O 1
ATOM 1662 N N . ASN A 1 202 ? -34.182 -3.366 66.769 1.00 80.50 202 ASN A N 1
ATOM 1663 C CA . ASN A 1 202 ? -32.719 -3.398 66.838 1.00 80.50 202 ASN A CA 1
ATOM 1664 C C . ASN A 1 202 ? -32.160 -4.797 66.571 1.00 80.50 202 ASN A C 1
ATOM 1666 O O . ASN A 1 202 ? -31.180 -4.915 65.846 1.00 80.50 202 ASN A O 1
ATOM 1670 N N . ILE A 1 203 ? -32.791 -5.855 67.089 1.00 88.12 203 ILE A N 1
ATOM 1671 C CA . ILE A 1 203 ? -32.405 -7.240 66.782 1.00 88.12 203 ILE A CA 1
ATOM 1672 C C . ILE A 1 203 ? -32.588 -7.514 65.283 1.00 88.12 203 ILE A C 1
ATOM 1674 O O . ILE A 1 203 ? -31.693 -8.066 64.642 1.00 88.12 203 ILE A O 1
ATOM 1678 N N . GLU A 1 204 ? -33.706 -7.093 64.687 1.00 89.31 204 GLU A N 1
ATOM 1679 C CA . GLU A 1 204 ? -33.923 -7.199 63.241 1.00 89.31 204 GLU A CA 1
ATOM 1680 C C . GLU A 1 204 ? -32.888 -6.403 62.442 1.00 89.31 204 GLU A C 1
ATOM 1682 O O . GLU A 1 204 ? -32.387 -6.894 61.429 1.00 89.31 204 GLU A O 1
ATOM 1687 N N . LEU A 1 205 ? -32.552 -5.189 62.885 1.00 83.38 205 LEU A N 1
ATOM 1688 C CA . LEU A 1 205 ? -31.520 -4.357 62.274 1.00 83.38 205 LEU A CA 1
ATOM 1689 C C . LEU A 1 205 ? -30.154 -5.025 62.351 1.00 83.38 205 LEU A C 1
ATOM 1691 O O . LEU A 1 205 ? -29.497 -5.111 61.324 1.00 83.38 205 LEU A O 1
ATOM 1695 N N . GLU A 1 206 ? -29.741 -5.537 63.510 1.00 86.12 206 GLU A N 1
ATOM 1696 C CA . GLU A 1 206 ? -28.474 -6.257 63.681 1.00 86.12 206 GLU A CA 1
ATOM 1697 C C . GLU A 1 206 ? -28.413 -7.515 62.812 1.00 86.12 206 GLU A C 1
ATOM 1699 O O . GLU A 1 206 ? -27.369 -7.818 62.235 1.00 86.12 206 GLU A O 1
ATOM 1704 N N . THR A 1 207 ? -29.529 -8.234 62.681 1.00 90.25 207 THR A N 1
ATOM 1705 C CA . THR A 1 207 ? -29.612 -9.420 61.818 1.00 90.25 207 THR A CA 1
ATOM 1706 C C . THR A 1 207 ? -29.456 -9.019 60.351 1.00 90.25 207 THR A C 1
ATOM 1708 O O . THR A 1 207 ? -28.606 -9.566 59.653 1.00 90.25 207 THR A O 1
ATOM 1711 N N . LYS A 1 208 ? -30.175 -7.976 59.908 1.00 89.00 208 LYS A N 1
ATOM 1712 C CA . LYS A 1 208 ? -30.024 -7.391 58.565 1.00 89.00 208 LYS A CA 1
ATOM 1713 C C . LYS A 1 208 ? -28.607 -6.866 58.327 1.00 89.00 208 LYS A C 1
ATOM 1715 O O . LYS A 1 208 ? -28.100 -6.995 57.218 1.00 89.00 208 LYS A O 1
ATOM 1720 N N . LEU A 1 209 ? -27.964 -6.284 59.338 1.00 85.62 209 LEU A N 1
ATOM 1721 C CA . LEU A 1 209 ? -26.594 -5.776 59.253 1.00 85.62 209 LEU A CA 1
ATOM 1722 C C . LEU A 1 209 ? -25.604 -6.928 59.069 1.00 85.62 209 LEU A C 1
ATOM 1724 O O . LEU A 1 209 ? -24.792 -6.868 58.154 1.00 85.62 209 LEU A O 1
ATOM 1728 N N . LYS A 1 210 ? -25.738 -8.015 59.839 1.00 89.94 210 LYS A N 1
ATOM 1729 C CA . LYS A 1 210 ? -24.930 -9.236 59.673 1.00 89.94 210 LYS A CA 1
ATOM 1730 C C . LYS A 1 210 ? -25.132 -9.887 58.306 1.00 89.94 210 LYS A C 1
ATOM 1732 O O . LYS A 1 210 ? -24.159 -10.305 57.680 1.00 89.94 210 LYS A O 1
ATOM 1737 N N . ASP A 1 211 ? -26.369 -9.943 57.819 1.00 90.44 211 ASP A N 1
ATOM 1738 C CA . ASP A 1 211 ? -26.662 -10.452 56.477 1.00 90.44 211 ASP A CA 1
ATOM 1739 C C . ASP A 1 211 ? -26.012 -9.570 55.402 1.00 90.44 211 ASP A C 1
ATOM 1741 O O . ASP A 1 211 ? -25.405 -10.084 54.464 1.00 90.44 211 ASP A O 1
ATOM 1745 N N . LYS A 1 212 ? -26.050 -8.240 55.568 1.00 88.50 212 LYS A N 1
ATOM 1746 C CA . LYS A 1 212 ? -25.387 -7.294 54.658 1.00 88.50 212 LYS A CA 1
ATOM 1747 C C . LYS A 1 212 ? -23.865 -7.355 54.733 1.00 88.50 212 LYS A C 1
ATOM 1749 O O . LYS A 1 212 ? -23.220 -7.252 53.697 1.00 88.50 212 LYS A O 1
ATOM 1754 N N . GLU A 1 213 ? -23.282 -7.558 55.910 1.00 89.44 213 GLU A N 1
ATOM 1755 C CA . GLU A 1 213 ? -21.843 -7.791 56.075 1.00 89.44 213 GLU A CA 1
ATOM 1756 C C . GLU A 1 213 ? -21.408 -9.082 55.379 1.00 89.44 213 GLU A C 1
ATOM 1758 O O . GLU A 1 213 ? -20.368 -9.111 54.720 1.00 89.44 213 GLU A O 1
ATOM 1763 N N . LYS A 1 214 ? -22.227 -10.136 55.465 1.00 92.19 214 LYS A N 1
ATOM 1764 C CA . LYS A 1 214 ? -21.994 -11.389 54.747 1.00 92.19 214 LYS A CA 1
ATOM 1765 C C . LYS A 1 214 ? -22.095 -11.198 53.232 1.00 92.19 214 LYS A C 1
ATOM 1767 O O . LYS A 1 214 ? -21.182 -11.603 52.523 1.00 92.19 214 LYS A O 1
ATOM 1772 N N . GLU A 1 215 ? -23.136 -10.522 52.741 1.00 89.88 215 GLU A N 1
ATOM 1773 C CA . GLU A 1 215 ? -23.260 -10.168 51.319 1.00 89.88 215 GLU A CA 1
ATOM 1774 C C . GLU A 1 215 ? -22.073 -9.322 50.835 1.00 89.88 215 GLU A C 1
ATOM 1776 O O . GLU A 1 215 ? -21.551 -9.549 49.744 1.00 89.88 215 GLU A O 1
ATOM 1781 N N . PHE A 1 216 ? -21.627 -8.354 51.642 1.00 86.12 216 PHE A N 1
ATOM 1782 C CA . PHE A 1 216 ? -20.482 -7.507 51.318 1.00 86.12 216 PHE A CA 1
ATOM 1783 C C . PHE A 1 216 ? -19.188 -8.318 51.248 1.00 86.12 216 PHE A C 1
ATOM 1785 O O . PHE A 1 216 ? -18.391 -8.117 50.334 1.00 86.12 216 PHE A O 1
ATOM 1792 N N . LYS A 1 217 ? -18.997 -9.268 52.168 1.00 91.50 217 LYS A N 1
ATOM 1793 C CA . LYS A 1 217 ? -17.860 -10.189 52.146 1.00 91.50 217 LYS A CA 1
ATOM 1794 C C . LYS A 1 217 ? -17.884 -11.083 50.904 1.00 91.50 217 LYS A C 1
ATOM 1796 O O . LYS A 1 217 ? -16.888 -11.136 50.194 1.00 91.50 217 LYS A O 1
ATOM 1801 N N . ASP A 1 218 ? -19.031 -11.677 50.578 1.00 89.19 218 ASP A N 1
ATOM 1802 C CA . ASP A 1 218 ? -19.198 -12.504 49.376 1.00 89.19 218 ASP A CA 1
ATOM 1803 C C . ASP A 1 218 ? -18.947 -11.698 48.086 1.00 89.19 218 ASP A C 1
ATOM 1805 O O . ASP A 1 218 ? -18.393 -12.213 47.112 1.00 89.19 218 ASP A O 1
ATOM 1809 N N . LEU A 1 219 ? -19.349 -10.422 48.052 1.00 87.38 219 LEU A N 1
ATOM 1810 C CA . LEU A 1 219 ? -19.046 -9.511 46.945 1.00 87.38 219 LEU A CA 1
ATOM 1811 C C . LEU A 1 219 ? -17.560 -9.150 46.887 1.00 87.38 219 LEU A C 1
ATOM 1813 O O . LEU A 1 219 ? -17.002 -9.104 45.793 1.00 87.38 219 LEU A O 1
ATOM 1817 N N . SER A 1 220 ? -16.918 -8.918 48.033 1.00 89.12 220 SER A N 1
ATOM 1818 C CA . SER A 1 220 ? -15.477 -8.661 48.106 1.00 89.12 220 SER A CA 1
ATOM 1819 C C . SER A 1 220 ? -14.683 -9.849 47.563 1.00 89.12 220 SER A C 1
ATOM 1821 O O . SER A 1 220 ? -13.838 -9.663 46.691 1.00 89.12 220 SER A O 1
ATOM 1823 N N . ASP A 1 221 ? -15.023 -11.068 47.985 1.00 90.62 221 ASP A N 1
ATOM 1824 C CA . ASP A 1 221 ? -14.372 -12.297 47.522 1.00 90.62 221 ASP A CA 1
ATOM 1825 C C . ASP A 1 221 ? -14.569 -12.500 46.005 1.00 90.62 221 ASP A C 1
ATOM 1827 O O . ASP A 1 221 ? -13.645 -12.902 45.295 1.00 90.62 221 ASP A O 1
ATOM 1831 N N . LYS A 1 222 ? -15.750 -12.154 45.466 1.00 90.88 222 LYS A N 1
ATOM 1832 C CA . LYS A 1 222 ? -16.002 -12.160 44.011 1.00 90.88 222 LYS A CA 1
ATOM 1833 C C . LYS A 1 222 ? -15.166 -11.123 43.264 1.00 90.88 222 LYS A C 1
ATOM 1835 O O . LYS A 1 222 ? -14.637 -11.438 42.201 1.00 90.88 222 LYS A O 1
ATOM 1840 N N . ILE A 1 223 ? -15.035 -9.909 43.800 1.00 86.56 223 ILE A N 1
ATOM 1841 C CA . ILE A 1 223 ? -14.206 -8.853 43.202 1.00 86.56 223 ILE A CA 1
ATOM 1842 C C . ILE A 1 223 ? -12.740 -9.291 43.163 1.00 86.56 223 ILE A C 1
ATOM 1844 O O . ILE A 1 223 ? -12.066 -9.079 42.155 1.00 86.56 223 ILE A O 1
ATOM 1848 N N . ASP A 1 224 ? -12.242 -9.914 44.229 1.00 87.81 224 ASP A N 1
ATOM 1849 C CA . ASP A 1 224 ? -10.864 -10.400 44.268 1.00 87.81 224 ASP A CA 1
ATOM 1850 C C . ASP A 1 224 ? -10.651 -11.582 43.307 1.00 87.81 224 ASP A C 1
ATOM 1852 O O . ASP A 1 224 ? -9.658 -11.598 42.575 1.00 87.81 224 ASP A O 1
ATOM 1856 N N . ALA A 1 225 ? -11.628 -12.486 43.171 1.00 90.06 225 ALA A N 1
ATOM 1857 C CA . ALA A 1 225 ? -11.604 -13.532 42.147 1.00 90.06 225 ALA A CA 1
ATOM 1858 C C . ALA A 1 225 ? -11.608 -12.966 40.708 1.00 90.06 225 ALA A C 1
ATOM 1860 O O . ALA A 1 225 ? -10.847 -13.432 39.856 1.00 90.06 225 ALA A O 1
ATOM 1861 N N . GLU A 1 226 ? -12.411 -11.933 40.422 1.00 86.38 226 GLU A N 1
ATOM 1862 C CA . GLU A 1 226 ? -12.408 -11.245 39.121 1.00 86.38 226 GLU A CA 1
ATOM 1863 C C . GLU A 1 226 ? -11.078 -10.527 38.851 1.00 86.38 226 GLU A C 1
ATOM 1865 O O . GLU A 1 226 ? -10.569 -10.552 37.726 1.00 86.38 226 GLU A O 1
ATOM 1870 N N . ARG A 1 227 ? -10.473 -9.912 39.876 1.00 87.56 227 ARG A N 1
ATOM 1871 C CA . ARG A 1 227 ? -9.144 -9.290 39.773 1.00 87.56 227 ARG A CA 1
ATOM 1872 C C . ARG A 1 227 ? -8.068 -10.319 39.453 1.00 87.56 227 ARG A C 1
ATOM 1874 O O . ARG A 1 227 ? -7.244 -10.064 38.575 1.00 87.56 227 ARG A O 1
ATOM 1881 N N . GLU A 1 228 ? -8.086 -11.481 40.103 1.00 91.56 228 GLU A N 1
ATOM 1882 C CA . GLU A 1 228 ? -7.172 -12.580 39.779 1.00 91.56 228 GLU A CA 1
ATOM 1883 C C . GLU A 1 228 ? -7.375 -13.088 38.351 1.00 91.56 228 GLU A C 1
ATOM 1885 O O . GLU A 1 228 ? -6.404 -13.286 37.616 1.00 91.56 228 GLU A O 1
ATOM 1890 N N . GLN A 1 229 ? -8.627 -13.267 37.924 1.00 90.62 229 GLN A N 1
ATOM 1891 C CA . GLN A 1 229 ? -8.942 -13.687 36.562 1.00 90.62 229 GLN A CA 1
ATOM 1892 C C . GLN A 1 229 ? -8.422 -12.677 35.534 1.00 90.62 229 GLN A C 1
ATOM 1894 O O . GLN A 1 229 ? -7.812 -13.072 34.537 1.00 90.62 229 GLN A O 1
ATOM 1899 N N . LYS A 1 230 ? -8.616 -11.380 35.788 1.00 89.06 230 LYS A N 1
ATOM 1900 C CA . LYS A 1 230 ? -8.101 -10.306 34.937 1.00 89.06 230 LYS A CA 1
ATOM 1901 C C . LYS A 1 230 ? -6.573 -10.307 34.886 1.00 89.06 230 LYS A C 1
ATOM 1903 O O . LYS A 1 230 ? -6.010 -10.222 33.801 1.00 89.06 230 LYS A O 1
ATOM 1908 N N . CYS A 1 231 ? -5.908 -10.497 36.026 1.00 89.38 231 CYS A N 1
ATOM 1909 C CA . CYS A 1 231 ? -4.450 -10.608 36.087 1.00 89.38 231 CYS A CA 1
ATOM 1910 C C . CYS A 1 231 ? -3.938 -11.770 35.211 1.00 89.38 231 CYS A C 1
ATOM 1912 O O . CYS A 1 231 ? -3.034 -11.588 34.396 1.00 89.38 231 CYS A O 1
ATOM 1914 N N . ARG A 1 232 ? -4.591 -12.941 35.270 1.00 91.12 232 ARG A N 1
ATOM 1915 C CA . ARG A 1 232 ? -4.267 -14.091 34.400 1.00 91.12 232 ARG A CA 1
ATOM 1916 C C . ARG A 1 232 ? -4.519 -13.805 32.914 1.00 91.12 232 ARG A C 1
ATOM 1918 O O . ARG A 1 232 ? -3.751 -14.261 32.067 1.00 91.12 232 ARG A O 1
ATOM 1925 N N . GLN A 1 233 ? -5.579 -13.067 32.578 1.00 87.94 233 GLN A N 1
ATOM 1926 C CA . GLN A 1 233 ? -5.845 -12.646 31.196 1.00 87.94 233 GLN A CA 1
ATOM 1927 C C . GLN A 1 233 ? -4.765 -11.693 30.675 1.00 87.94 233 GLN A C 1
ATOM 1929 O O . GLN A 1 233 ? -4.286 -11.877 29.554 1.00 87.94 233 GLN A O 1
ATOM 1934 N N . ASP A 1 234 ? -4.340 -10.727 31.488 1.00 88.06 234 ASP A N 1
ATOM 1935 C CA . ASP A 1 234 ? -3.276 -9.787 31.133 1.00 88.06 234 ASP A CA 1
ATOM 1936 C C . ASP A 1 234 ? -1.928 -10.511 30.957 1.00 88.06 234 ASP A C 1
ATOM 1938 O O . ASP A 1 234 ? -1.190 -10.234 30.010 1.00 88.06 234 ASP A O 1
ATOM 1942 N N . GLU A 1 235 ? -1.619 -11.510 31.790 1.00 92.94 235 GLU A N 1
ATOM 1943 C CA . GLU A 1 235 ? -0.440 -12.369 31.613 1.00 92.94 235 GLU A CA 1
ATOM 1944 C C . GLU A 1 235 ? -0.474 -13.172 30.304 1.00 92.94 235 GLU A C 1
ATOM 1946 O O . GLU A 1 235 ? 0.540 -13.256 29.604 1.00 92.94 235 GLU A O 1
ATOM 1951 N N . LEU A 1 236 ? -1.624 -13.755 29.951 1.00 91.88 236 LEU A N 1
ATOM 1952 C CA . LEU A 1 236 ? -1.802 -14.476 28.686 1.00 91.88 236 LEU A CA 1
ATOM 1953 C C . LEU A 1 236 ? -1.658 -13.545 27.483 1.00 91.88 236 LEU A C 1
ATOM 1955 O O . LEU A 1 236 ? -0.991 -13.900 26.511 1.00 91.88 236 LEU A O 1
ATOM 1959 N N . LYS A 1 237 ? -2.226 -12.340 27.566 1.00 91.12 237 LYS A N 1
ATOM 1960 C CA . LYS A 1 237 ? -2.094 -11.316 26.530 1.00 91.12 237 LYS A CA 1
ATOM 1961 C C . LYS A 1 237 ? -0.636 -10.896 26.349 1.00 91.12 237 LYS A C 1
ATOM 1963 O O . LYS A 1 237 ? -0.135 -10.913 25.231 1.00 91.12 237 LYS A O 1
ATOM 1968 N N . ASN A 1 238 ? 0.078 -10.644 27.445 1.00 91.12 238 ASN A N 1
ATOM 1969 C CA . ASN A 1 238 ? 1.502 -10.311 27.410 1.00 91.12 238 ASN A CA 1
ATOM 1970 C C . ASN A 1 238 ? 2.360 -11.437 26.806 1.00 91.12 238 ASN A C 1
ATOM 1972 O O . ASN A 1 238 ? 3.337 -11.157 26.111 1.00 91.12 238 ASN A O 1
ATOM 1976 N N . LYS A 1 239 ? 2.023 -12.712 27.056 1.00 92.44 239 LYS A N 1
ATOM 1977 C CA . LYS A 1 239 ? 2.688 -13.855 26.403 1.00 92.44 239 LYS A CA 1
ATOM 1978 C C . LYS A 1 239 ? 2.408 -13.880 24.900 1.00 92.44 239 LYS A C 1
ATOM 1980 O O . LYS A 1 239 ? 3.346 -14.012 24.120 1.00 92.44 239 LYS A O 1
ATOM 1985 N N . LEU A 1 240 ? 1.154 -13.680 24.497 1.00 91.25 240 LEU A N 1
ATOM 1986 C CA . LEU A 1 240 ? 0.768 -13.636 23.087 1.00 91.25 240 LEU A CA 1
ATOM 1987 C C . LEU A 1 240 ? 1.470 -12.495 22.335 1.00 91.25 240 LEU A C 1
ATOM 1989 O O . LEU A 1 240 ? 1.958 -12.703 21.226 1.00 91.25 240 LEU A O 1
ATOM 1993 N N . ASP A 1 241 ? 1.567 -11.314 22.946 1.00 88.69 241 ASP A N 1
ATOM 1994 C CA . ASP A 1 241 ? 2.244 -10.155 22.360 1.00 88.69 241 ASP A CA 1
ATOM 1995 C C . ASP A 1 241 ? 3.750 -10.415 22.183 1.00 88.69 241 ASP A C 1
ATOM 1997 O O . ASP A 1 241 ? 4.310 -10.111 21.125 1.00 88.69 241 ASP A O 1
ATOM 2001 N N . LYS A 1 242 ? 4.402 -11.058 23.165 1.00 91.94 242 LYS A N 1
ATOM 2002 C CA . LYS A 1 242 ? 5.806 -11.493 23.053 1.00 91.94 242 LYS A CA 1
ATOM 2003 C C . LYS A 1 242 ? 6.003 -12.509 21.927 1.00 91.94 242 LYS A C 1
ATOM 2005 O O . LYS A 1 242 ? 6.903 -12.330 21.106 1.00 91.94 242 LYS A O 1
ATOM 2010 N N . ASP A 1 243 ? 5.137 -13.516 21.831 1.00 91.38 243 ASP A N 1
ATOM 2011 C CA . ASP A 1 243 ? 5.194 -14.525 20.767 1.00 91.38 243 ASP A CA 1
ATOM 2012 C C . ASP A 1 243 ? 4.995 -13.897 19.377 1.00 91.38 243 ASP A C 1
ATOM 2014 O O . ASP A 1 243 ? 5.676 -14.255 18.409 1.00 91.38 243 ASP A O 1
ATOM 2018 N N . GLN A 1 244 ? 4.085 -12.925 19.255 1.00 89.31 244 GLN A N 1
ATOM 2019 C CA . GLN A 1 244 ? 3.894 -12.168 18.018 1.00 89.31 244 GLN A CA 1
ATOM 2020 C C . GLN A 1 244 ? 5.124 -11.324 17.668 1.00 89.31 244 GLN A C 1
ATOM 2022 O O . GLN A 1 244 ? 5.515 -11.261 16.498 1.00 89.31 244 GLN A O 1
ATOM 2027 N N . GLU A 1 245 ? 5.758 -10.685 18.651 1.00 90.50 245 GLU A N 1
ATOM 2028 C CA . GLU A 1 245 ? 6.980 -9.915 18.431 1.00 90.50 245 GLU A CA 1
ATOM 2029 C C . GLU A 1 245 ? 8.137 -10.813 17.965 1.00 90.50 245 GLU A C 1
ATOM 2031 O O . GLU A 1 245 ? 8.857 -10.461 17.023 1.00 90.50 245 GLU A O 1
ATOM 2036 N N . GLU A 1 246 ? 8.289 -12.002 18.551 1.00 92.12 246 GLU A N 1
ATOM 2037 C CA . GLU A 1 246 ? 9.272 -12.995 18.114 1.00 92.12 246 GLU A CA 1
ATOM 2038 C C . GLU A 1 246 ? 9.008 -13.492 16.690 1.00 92.12 246 GLU A C 1
ATOM 2040 O O . GLU A 1 246 ? 9.948 -13.583 15.893 1.00 92.12 246 GLU A O 1
ATOM 2045 N N . ARG A 1 247 ? 7.745 -13.747 16.320 1.00 88.00 247 ARG A N 1
ATOM 2046 C CA . ARG A 1 247 ? 7.381 -14.083 14.931 1.00 88.00 247 ARG A CA 1
ATOM 2047 C C . ARG A 1 247 ? 7.759 -12.962 13.967 1.00 88.00 247 ARG A C 1
ATOM 2049 O O . ARG A 1 247 ? 8.420 -13.226 12.967 1.00 88.00 247 ARG A O 1
ATOM 2056 N N . ARG A 1 248 ? 7.455 -11.703 14.303 1.00 88.38 248 ARG A N 1
ATOM 2057 C CA . ARG A 1 248 ? 7.847 -10.536 13.488 1.00 88.38 248 ARG A CA 1
ATOM 2058 C C . ARG A 1 248 ? 9.367 -10.415 13.348 1.00 88.38 248 ARG A C 1
ATOM 2060 O O . ARG A 1 248 ? 9.853 -10.028 12.285 1.00 88.38 248 ARG A O 1
ATOM 2067 N N . LYS A 1 249 ? 10.137 -10.731 14.396 1.00 91.19 249 LYS A N 1
ATOM 2068 C CA . LYS A 1 249 ? 11.611 -10.765 14.339 1.00 91.19 249 LYS A CA 1
ATOM 2069 C C . LYS A 1 249 ? 12.107 -11.883 13.417 1.00 91.19 249 LYS A C 1
ATOM 2071 O O . LYS A 1 249 ? 12.949 -11.608 12.565 1.00 91.19 249 LYS A O 1
ATOM 2076 N N . LYS A 1 250 ? 11.549 -13.095 13.520 1.00 89.19 250 LYS A N 1
ATOM 2077 C CA . LYS A 1 250 ? 11.871 -14.224 12.627 1.00 89.19 250 LYS A CA 1
ATOM 2078 C C . LYS A 1 250 ? 11.559 -13.900 11.164 1.00 89.19 250 LYS A C 1
ATOM 2080 O O . LYS A 1 250 ? 12.438 -14.052 10.324 1.00 89.19 250 LYS A O 1
ATOM 2085 N N . GLU A 1 251 ? 10.385 -13.341 10.872 1.00 89.88 251 GLU A N 1
ATOM 2086 C CA . GLU A 1 251 ? 10.012 -12.912 9.515 1.00 89.88 251 GLU A CA 1
ATOM 2087 C C . GLU A 1 251 ? 10.949 -11.829 8.961 1.00 89.88 251 GLU A C 1
ATOM 2089 O O . GLU A 1 251 ? 11.296 -11.842 7.779 1.00 89.88 251 GLU A O 1
ATOM 2094 N N . LYS A 1 252 ? 11.394 -10.875 9.793 1.00 89.44 252 LYS A N 1
ATOM 2095 C CA . LYS A 1 252 ? 12.381 -9.863 9.375 1.00 89.44 252 LYS A CA 1
ATOM 2096 C C . LYS A 1 252 ? 13.723 -10.498 9.013 1.00 89.44 252 LYS A C 1
ATOM 2098 O O . LYS A 1 252 ? 14.304 -10.109 8.000 1.00 89.44 252 LYS A O 1
ATOM 2103 N N . ILE A 1 253 ? 14.196 -11.453 9.814 1.00 89.25 253 ILE A N 1
ATOM 2104 C CA . ILE A 1 253 ? 15.443 -12.187 9.558 1.00 89.25 253 ILE A CA 1
ATOM 2105 C C . ILE A 1 253 ? 15.313 -13.018 8.278 1.00 89.25 253 ILE A C 1
ATOM 2107 O O . ILE A 1 253 ? 16.200 -12.971 7.430 1.00 89.25 253 ILE A O 1
ATOM 2111 N N . GLU A 1 254 ? 14.190 -13.706 8.082 1.00 89.50 254 GLU A N 1
ATOM 2112 C CA . GLU A 1 254 ? 13.928 -14.492 6.876 1.00 89.50 254 GLU A CA 1
ATOM 2113 C C . GLU A 1 254 ? 13.877 -13.611 5.620 1.00 89.50 254 GLU A C 1
ATOM 2115 O O . GLU A 1 254 ? 14.552 -13.897 4.633 1.00 89.50 254 GLU A O 1
ATOM 2120 N N . ARG A 1 255 ? 13.174 -12.471 5.669 1.00 87.88 255 ARG A N 1
ATOM 2121 C CA . ARG A 1 255 ? 13.167 -11.492 4.569 1.00 87.88 255 ARG A CA 1
ATOM 2122 C C . ARG A 1 255 ? 14.559 -10.936 4.284 1.00 87.88 255 ARG A C 1
ATOM 2124 O O . ARG A 1 255 ? 14.882 -10.671 3.127 1.00 87.88 255 ARG A O 1
ATOM 2131 N N . GLN A 1 256 ? 15.382 -10.720 5.310 1.00 87.12 256 GLN A N 1
ATOM 2132 C CA . GLN A 1 256 ? 16.776 -10.327 5.111 1.00 87.12 256 GLN A CA 1
ATOM 2133 C C . GLN A 1 256 ? 17.567 -11.447 4.436 1.00 87.12 256 GLN A C 1
ATOM 2135 O O . GLN A 1 256 ? 18.220 -11.174 3.437 1.00 87.12 256 GLN A O 1
ATOM 2140 N N . ALA A 1 257 ? 17.453 -12.695 4.895 1.00 88.19 257 ALA A N 1
ATOM 2141 C CA . ALA A 1 257 ? 18.112 -13.844 4.278 1.00 88.19 257 ALA A CA 1
ATOM 2142 C C . ALA A 1 257 ? 17.708 -14.023 2.804 1.00 88.19 257 ALA A C 1
ATOM 2144 O O . ALA A 1 257 ? 18.578 -14.193 1.950 1.00 88.19 257 ALA A O 1
ATOM 2145 N N . GLN A 1 258 ? 16.417 -13.881 2.482 1.00 88.81 258 GLN A N 1
ATOM 2146 C CA . GLN A 1 258 ? 15.907 -13.908 1.107 1.00 88.81 258 GLN A CA 1
ATOM 2147 C C . GLN A 1 258 ? 16.494 -12.777 0.252 1.00 88.81 258 GLN A C 1
ATOM 2149 O O . GLN A 1 258 ? 16.928 -13.020 -0.872 1.00 88.81 258 GLN A O 1
ATOM 2154 N N . LYS A 1 259 ? 16.583 -11.548 0.783 1.00 88.81 259 LYS A N 1
ATOM 2155 C CA . LYS A 1 259 ? 17.238 -10.425 0.085 1.00 88.81 259 LYS A CA 1
ATOM 2156 C C . LYS A 1 259 ? 18.720 -10.691 -0.169 1.00 88.81 259 LYS A C 1
ATOM 2158 O O . LYS A 1 259 ? 19.220 -10.356 -1.239 1.00 88.81 259 LYS A O 1
ATOM 2163 N N . THR A 1 260 ? 19.426 -11.282 0.791 1.00 86.81 260 THR A N 1
ATOM 2164 C CA . THR A 1 260 ? 20.847 -11.620 0.637 1.00 86.81 260 THR A CA 1
ATOM 2165 C C . THR A 1 260 ? 21.042 -12.731 -0.396 1.00 86.81 260 THR A C 1
ATOM 2167 O O . THR A 1 260 ? 21.952 -12.640 -1.216 1.00 86.81 260 THR A O 1
ATOM 2170 N N . ALA A 1 261 ? 20.163 -13.737 -0.414 1.00 89.31 261 ALA A N 1
ATOM 2171 C CA . ALA A 1 261 ? 20.167 -14.796 -1.420 1.00 89.31 261 ALA A CA 1
ATOM 2172 C C . ALA A 1 261 ? 19.871 -14.254 -2.830 1.00 89.31 261 ALA A C 1
ATOM 2174 O O . ALA A 1 261 ? 20.596 -14.577 -3.767 1.00 89.31 261 ALA A O 1
ATOM 2175 N N . ALA A 1 262 ? 18.877 -13.370 -2.972 1.00 88.25 262 ALA A N 1
ATOM 2176 C CA . ALA A 1 262 ? 18.561 -12.712 -4.240 1.00 88.25 262 ALA A CA 1
ATOM 2177 C C . ALA A 1 262 ? 19.738 -11.868 -4.759 1.00 88.25 262 ALA A C 1
ATOM 2179 O O . ALA A 1 262 ? 20.130 -12.009 -5.912 1.00 88.25 262 ALA A O 1
ATOM 2180 N N . ARG A 1 263 ? 20.379 -11.073 -3.889 1.00 89.12 263 ARG A N 1
ATOM 2181 C CA . ARG A 1 263 ? 21.596 -10.321 -4.245 1.00 89.12 263 ARG A CA 1
ATOM 2182 C C . ARG A 1 263 ? 22.736 -11.227 -4.698 1.00 89.12 263 ARG A C 1
ATOM 2184 O O . ARG A 1 263 ? 23.481 -10.857 -5.595 1.00 89.12 263 ARG A O 1
ATOM 2191 N N . LYS A 1 264 ? 22.891 -12.402 -4.083 1.00 91.00 264 LYS A N 1
ATOM 2192 C CA . LYS A 1 264 ? 23.915 -13.368 -4.494 1.00 91.00 264 LYS A CA 1
ATOM 2193 C C . LYS A 1 264 ? 23.643 -13.897 -5.906 1.00 91.00 264 LYS A C 1
ATOM 2195 O O . LYS A 1 264 ? 24.564 -13.927 -6.710 1.00 91.00 264 LYS A O 1
ATOM 2200 N N . LEU A 1 265 ? 22.387 -14.218 -6.225 1.00 91.19 265 LEU A N 1
ATOM 2201 C CA . LEU A 1 265 ? 21.986 -14.618 -7.579 1.00 91.19 265 LEU A CA 1
ATOM 2202 C C . LEU A 1 265 ? 22.221 -13.502 -8.609 1.00 91.19 265 LEU A C 1
ATOM 2204 O O . LEU A 1 265 ? 22.729 -13.782 -9.691 1.00 91.19 265 LEU A O 1
ATOM 2208 N N . GLU A 1 266 ? 21.913 -12.246 -8.267 1.00 89.38 266 GLU A N 1
ATOM 2209 C CA . GLU A 1 266 ? 22.199 -11.090 -9.131 1.00 89.38 266 GLU A CA 1
ATOM 2210 C C . GLU A 1 266 ? 23.704 -10.929 -9.389 1.00 89.38 266 GLU A C 1
ATOM 2212 O O . GLU A 1 266 ? 24.115 -10.712 -10.528 1.00 89.38 266 GLU A O 1
ATOM 2217 N N . ILE A 1 267 ? 24.540 -11.072 -8.354 1.00 87.31 267 ILE A N 1
ATOM 2218 C CA . ILE A 1 267 ? 26.003 -11.015 -8.489 1.00 87.31 267 ILE A CA 1
ATOM 2219 C C . ILE A 1 267 ? 26.506 -12.146 -9.395 1.00 87.31 267 ILE A C 1
ATOM 2221 O O . ILE A 1 267 ? 27.304 -11.885 -10.294 1.00 87.31 267 ILE A O 1
ATOM 2225 N N . ASP A 1 268 ? 26.017 -13.373 -9.210 1.00 90.00 268 ASP A N 1
ATOM 2226 C CA . ASP A 1 268 ? 26.398 -14.518 -10.045 1.00 90.00 268 ASP A CA 1
ATOM 2227 C C . ASP A 1 268 ? 25.980 -14.306 -11.517 1.00 90.00 268 ASP A C 1
ATOM 2229 O O . ASP A 1 268 ? 26.707 -14.680 -12.442 1.00 90.00 268 ASP A O 1
ATOM 2233 N N . GLU A 1 269 ? 24.828 -13.675 -11.767 1.00 91.88 269 GLU A N 1
ATOM 2234 C CA . GLU A 1 269 ? 24.378 -13.324 -13.119 1.00 91.88 269 GLU A CA 1
ATOM 2235 C C . GLU A 1 269 ? 25.251 -12.230 -13.753 1.00 91.88 269 GLU A C 1
ATOM 2237 O O . GLU A 1 269 ? 25.623 -12.338 -14.925 1.00 91.88 269 GLU A O 1
ATOM 2242 N N . ILE A 1 270 ? 25.630 -11.204 -12.983 1.00 87.00 270 ILE A N 1
ATOM 2243 C CA . ILE A 1 270 ? 26.561 -10.157 -13.428 1.00 87.00 270 ILE A CA 1
ATOM 2244 C C . ILE A 1 270 ? 27.918 -10.772 -13.782 1.00 87.00 270 ILE A C 1
ATOM 2246 O O . ILE A 1 270 ? 28.446 -10.485 -14.854 1.00 87.00 270 ILE A O 1
ATOM 2250 N N . GLN A 1 271 ? 28.448 -11.669 -12.947 1.00 89.88 271 GLN A N 1
ATOM 2251 C CA . GLN A 1 271 ? 29.715 -12.354 -13.216 1.00 89.88 271 GLN A CA 1
ATOM 2252 C C . GLN A 1 271 ? 29.650 -13.205 -14.488 1.00 89.88 271 GLN A C 1
ATOM 2254 O O . GLN A 1 271 ? 30.581 -13.184 -15.294 1.00 89.88 271 GLN A O 1
ATOM 2259 N N . LYS A 1 272 ? 28.539 -13.913 -14.731 1.00 92.19 272 LYS A N 1
ATOM 2260 C CA . LYS A 1 272 ? 28.332 -14.642 -15.994 1.00 92.19 272 LYS A CA 1
ATOM 2261 C C . LYS A 1 272 ? 28.336 -13.697 -17.196 1.00 92.19 272 LYS A C 1
ATOM 2263 O O . LYS A 1 272 ? 29.016 -13.986 -18.180 1.00 92.19 272 LYS A O 1
ATOM 2268 N N . LYS A 1 273 ? 27.631 -12.562 -17.107 1.00 90.19 273 LYS A N 1
ATOM 2269 C CA . LYS A 1 273 ? 27.609 -11.537 -18.166 1.00 90.19 273 LYS A CA 1
ATOM 2270 C C . LYS A 1 273 ? 29.000 -10.954 -18.416 1.00 90.19 273 LYS A C 1
ATOM 2272 O O . LYS A 1 273 ? 29.405 -10.816 -19.569 1.00 90.19 273 LYS A O 1
ATOM 2277 N N . GLU A 1 274 ? 29.761 -10.687 -17.360 1.00 89.06 274 GLU A N 1
ATOM 2278 C CA . GLU A 1 274 ? 31.135 -10.189 -17.450 1.00 89.06 274 GLU A CA 1
ATOM 2279 C C . GLU A 1 274 ? 32.062 -11.200 -18.140 1.00 89.06 274 GLU A C 1
ATOM 2281 O O . GLU A 1 274 ? 32.814 -10.832 -19.043 1.00 89.06 274 GLU A O 1
ATOM 2286 N N . ILE A 1 275 ? 31.957 -12.490 -17.800 1.00 90.31 275 ILE A N 1
ATOM 2287 C CA . ILE A 1 275 ? 32.704 -13.561 -18.476 1.00 90.31 275 ILE A CA 1
ATOM 2288 C C . ILE A 1 275 ? 32.340 -13.618 -19.965 1.00 90.31 275 ILE A C 1
ATOM 2290 O O . ILE A 1 275 ? 33.237 -13.682 -20.807 1.00 90.31 275 ILE A O 1
ATOM 2294 N N . THR A 1 276 ? 31.049 -13.551 -20.314 1.00 88.31 276 THR A N 1
ATOM 2295 C CA . THR A 1 276 ? 30.625 -13.553 -21.725 1.00 88.31 276 THR A CA 1
ATOM 2296 C C . THR A 1 276 ? 31.132 -12.329 -22.484 1.00 88.31 276 THR A C 1
ATOM 2298 O O . THR A 1 276 ? 31.678 -12.483 -23.573 1.00 88.31 276 THR A O 1
ATOM 2301 N N . ALA A 1 277 ? 31.058 -11.135 -21.889 1.00 87.44 277 ALA A N 1
ATOM 2302 C CA . ALA A 1 277 ? 31.557 -9.905 -22.497 1.00 87.44 277 ALA A CA 1
ATOM 2303 C C . ALA A 1 277 ? 33.078 -9.949 -22.700 1.00 87.44 277 ALA A C 1
ATOM 2305 O O . ALA A 1 277 ? 33.581 -9.543 -23.745 1.00 87.44 277 ALA A O 1
ATOM 2306 N N . ARG A 1 278 ? 33.819 -10.504 -21.734 1.00 90.19 278 ARG A N 1
ATOM 2307 C CA . ARG A 1 278 ? 35.272 -10.681 -21.833 1.00 90.19 278 ARG A CA 1
ATOM 2308 C C . ARG A 1 278 ? 35.658 -11.672 -22.931 1.00 90.19 278 ARG A C 1
ATOM 2310 O O . ARG A 1 278 ? 36.666 -11.469 -23.605 1.00 90.19 278 ARG A O 1
ATOM 2317 N N . ASN A 1 279 ? 34.873 -12.731 -23.120 1.00 90.31 279 ASN A N 1
ATOM 2318 C CA . ASN A 1 279 ? 35.080 -13.689 -24.206 1.00 90.31 279 ASN A CA 1
ATOM 2319 C C . ASN A 1 279 ? 34.765 -13.069 -25.576 1.00 90.31 279 ASN A C 1
ATOM 2321 O O . ASN A 1 279 ? 35.550 -13.245 -26.505 1.00 90.31 279 ASN A O 1
ATOM 2325 N N . GLU A 1 280 ? 33.687 -12.288 -25.689 1.00 88.25 280 GLU A N 1
ATOM 2326 C CA . GLU A 1 280 ? 33.357 -11.535 -26.907 1.00 88.25 280 GLU A CA 1
ATOM 2327 C C . GLU A 1 280 ? 34.475 -10.537 -27.248 1.00 88.25 280 GLU A C 1
ATOM 2329 O O . GLU A 1 280 ? 34.945 -10.479 -28.381 1.00 88.25 280 GLU A O 1
ATOM 2334 N N . GLN A 1 281 ? 34.981 -9.809 -26.246 1.00 88.75 281 GLN A N 1
ATOM 2335 C CA . GLN A 1 281 ? 36.096 -8.879 -26.414 1.00 88.75 281 GLN A CA 1
ATOM 2336 C C . GLN A 1 281 ? 37.363 -9.589 -26.909 1.00 88.75 281 GLN A C 1
ATOM 2338 O O . GLN A 1 281 ? 38.034 -9.073 -27.800 1.00 88.75 281 GLN A O 1
ATOM 2343 N N . LYS A 1 282 ? 37.687 -10.774 -26.372 1.00 89.88 282 LYS A N 1
ATOM 2344 C CA . LYS A 1 282 ? 38.798 -11.592 -26.883 1.00 89.88 282 LYS A CA 1
ATOM 2345 C C . LYS A 1 282 ? 38.580 -11.984 -28.345 1.00 89.88 282 LYS A C 1
ATOM 2347 O O . LYS A 1 282 ? 39.493 -11.791 -29.139 1.00 89.88 282 LYS A O 1
ATOM 2352 N N . ARG A 1 283 ? 37.373 -12.432 -28.716 1.00 90.75 283 ARG A N 1
ATOM 2353 C CA . ARG A 1 283 ? 37.042 -12.776 -30.110 1.00 90.75 283 ARG A CA 1
ATOM 2354 C C . ARG A 1 283 ? 37.252 -11.588 -31.050 1.00 90.75 283 ARG A C 1
ATOM 2356 O O . ARG A 1 283 ? 37.897 -11.737 -32.080 1.00 90.75 283 ARG A O 1
ATOM 2363 N N . LEU A 1 284 ? 36.787 -10.400 -30.662 1.00 87.69 284 LEU A N 1
ATOM 2364 C CA . LEU A 1 284 ? 36.971 -9.170 -31.441 1.00 87.69 284 LEU A CA 1
ATOM 2365 C C . LEU A 1 284 ? 38.451 -8.775 -31.578 1.00 87.69 284 LEU A C 1
ATOM 2367 O O . LEU A 1 284 ? 38.868 -8.283 -32.627 1.00 87.69 284 LEU A O 1
ATOM 2371 N N . ILE A 1 285 ? 39.260 -8.991 -30.537 1.00 87.75 285 ILE A N 1
ATOM 2372 C CA . ILE A 1 285 ? 40.711 -8.766 -30.599 1.00 87.75 285 ILE A CA 1
ATOM 2373 C C . ILE A 1 285 ? 41.361 -9.749 -31.581 1.00 87.75 285 ILE A C 1
ATOM 2375 O O . ILE A 1 285 ? 42.153 -9.320 -32.421 1.00 87.75 285 ILE A O 1
ATOM 2379 N N . ASP A 1 286 ? 41.002 -11.031 -31.529 1.00 87.69 286 ASP A N 1
ATOM 2380 C CA . ASP A 1 286 ? 41.534 -12.060 -32.431 1.00 87.69 286 ASP A CA 1
ATOM 2381 C C . ASP A 1 286 ? 41.123 -11.808 -33.896 1.00 87.69 286 ASP A C 1
ATOM 2383 O O . ASP A 1 286 ? 41.949 -11.904 -34.812 1.00 87.69 286 ASP A O 1
ATOM 2387 N N . GLU A 1 287 ? 39.873 -11.394 -34.127 1.00 87.94 287 GLU A N 1
ATOM 2388 C CA . GLU A 1 287 ? 39.378 -10.938 -35.433 1.00 87.94 287 GLU A CA 1
ATOM 2389 C C . GLU A 1 287 ? 40.171 -9.717 -35.926 1.00 87.94 287 GLU A C 1
ATOM 2391 O O . GLU A 1 287 ? 40.619 -9.687 -37.073 1.00 87.94 287 GLU A O 1
ATOM 2396 N N . SER A 1 288 ? 40.436 -8.736 -35.055 1.00 86.38 288 SER A N 1
ATOM 2397 C CA . SER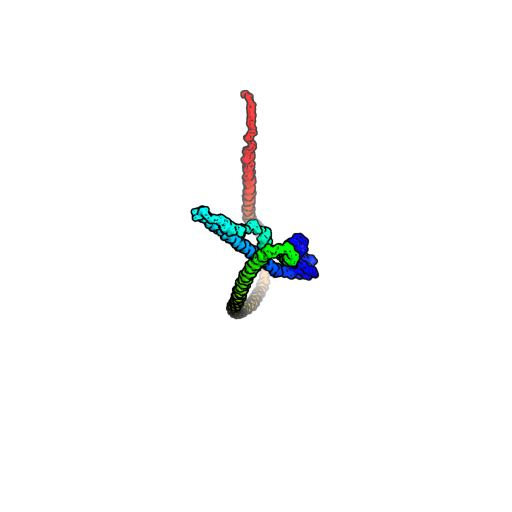 A 1 288 ? 41.245 -7.558 -35.395 1.00 86.38 288 SER A CA 1
ATOM 2398 C C . SER A 1 288 ? 42.684 -7.921 -35.770 1.00 86.38 288 SER A C 1
ATOM 2400 O O . SER A 1 288 ? 43.226 -7.378 -36.734 1.00 86.38 288 SER A O 1
ATOM 2402 N N . ILE A 1 289 ? 43.308 -8.854 -35.045 1.00 87.62 289 ILE A N 1
ATOM 2403 C CA . ILE A 1 289 ? 44.650 -9.360 -35.366 1.00 87.62 289 ILE A CA 1
ATOM 2404 C C . ILE A 1 289 ? 44.645 -10.041 -36.740 1.00 87.62 289 ILE A C 1
ATOM 2406 O O . ILE A 1 289 ? 45.555 -9.820 -37.540 1.00 87.62 289 ILE A O 1
ATOM 2410 N N . THR A 1 290 ? 43.613 -10.833 -37.031 1.00 86.44 290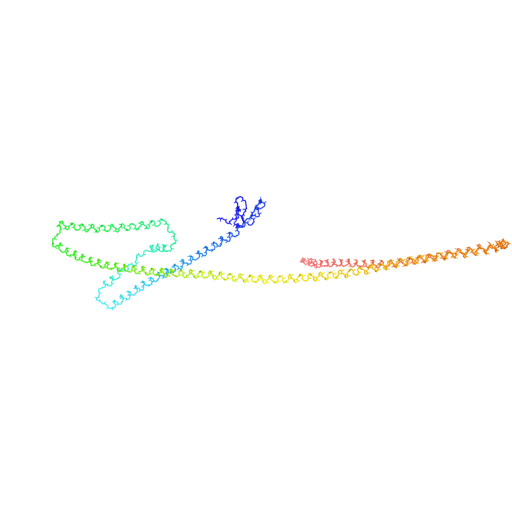 THR A N 1
ATOM 2411 C CA . THR A 1 290 ? 43.458 -11.536 -38.313 1.00 86.44 290 THR A CA 1
ATOM 2412 C C . THR A 1 290 ? 43.280 -10.555 -39.470 1.00 86.44 290 THR A C 1
ATOM 2414 O O . THR A 1 290 ? 43.978 -10.662 -40.477 1.00 86.44 290 THR A O 1
ATOM 2417 N N . LEU A 1 291 ? 42.426 -9.541 -39.305 1.00 84.94 291 LEU A N 1
ATOM 2418 C CA . LEU A 1 291 ? 42.234 -8.482 -40.298 1.00 84.94 291 LEU A CA 1
ATOM 2419 C C . LEU A 1 291 ? 43.513 -7.674 -40.530 1.00 84.94 291 LEU A C 1
ATOM 2421 O O . LEU A 1 291 ? 43.842 -7.375 -41.675 1.00 84.94 291 LEU A O 1
ATOM 2425 N N . LYS A 1 292 ? 44.271 -7.359 -39.470 1.00 85.12 292 LYS A N 1
ATOM 2426 C CA . LYS A 1 292 ? 45.571 -6.684 -39.602 1.00 85.12 292 LYS A CA 1
ATOM 2427 C C . LYS A 1 292 ? 46.557 -7.513 -40.417 1.00 85.12 292 LYS A C 1
ATOM 2429 O O . LYS A 1 292 ? 47.167 -6.961 -41.324 1.00 85.12 292 LYS A O 1
ATOM 2434 N N . LYS A 1 293 ? 46.665 -8.822 -40.153 1.00 86.69 293 LYS A N 1
ATOM 2435 C CA . LYS A 1 293 ? 47.502 -9.730 -40.956 1.00 86.69 293 LYS A CA 1
ATOM 2436 C C . LYS A 1 293 ? 47.069 -9.749 -42.422 1.00 86.69 293 LYS A C 1
ATOM 2438 O O . LYS A 1 293 ? 47.909 -9.545 -43.289 1.00 86.69 293 LYS A O 1
ATOM 2443 N N . GLY A 1 294 ? 45.769 -9.894 -42.691 1.00 83.75 294 GLY A N 1
ATOM 2444 C CA . GLY A 1 294 ? 45.241 -9.858 -44.059 1.00 83.75 294 GLY A CA 1
ATOM 2445 C C . GLY A 1 294 ? 45.543 -8.541 -44.783 1.00 83.75 294 GLY A C 1
ATOM 2446 O O . GLY A 1 294 ? 45.888 -8.547 -45.961 1.00 83.75 294 GLY A O 1
ATOM 2447 N N . LEU A 1 295 ? 45.487 -7.413 -44.073 1.00 82.19 295 LEU A N 1
ATOM 2448 C CA . LEU A 1 295 ? 45.813 -6.095 -44.621 1.00 82.19 295 LEU A CA 1
ATOM 2449 C C . LEU A 1 295 ? 47.322 -5.920 -44.863 1.00 82.19 295 LEU A C 1
ATOM 2451 O O . LEU A 1 295 ? 47.722 -5.281 -45.835 1.00 82.19 295 LEU A O 1
ATOM 2455 N N . GLU A 1 296 ? 48.167 -6.499 -44.010 1.00 84.50 296 GLU A N 1
ATOM 2456 C CA . GLU A 1 296 ? 49.620 -6.569 -44.209 1.00 84.50 296 GLU A CA 1
ATOM 2457 C C . GLU A 1 296 ? 49.971 -7.392 -45.457 1.00 84.50 296 GLU A C 1
ATOM 2459 O O . GLU A 1 296 ? 50.813 -6.984 -46.257 1.00 84.50 296 GLU A O 1
ATOM 2464 N N . ASP A 1 297 ? 49.297 -8.524 -45.657 1.00 84.31 297 ASP A N 1
ATOM 2465 C CA . ASP A 1 297 ? 49.509 -9.386 -46.818 1.00 84.31 297 ASP A CA 1
ATOM 2466 C C . ASP A 1 297 ? 49.004 -8.722 -48.108 1.00 84.31 297 ASP A C 1
ATOM 2468 O O . ASP A 1 297 ? 49.714 -8.728 -49.113 1.00 84.31 297 ASP A O 1
ATOM 2472 N N . GLN A 1 298 ? 47.860 -8.027 -48.074 1.00 80.75 298 GLN A N 1
ATOM 2473 C CA . GLN A 1 298 ? 47.403 -7.197 -49.198 1.00 80.75 298 GLN A CA 1
ATOM 2474 C C . GLN A 1 298 ? 48.393 -6.078 -49.542 1.00 80.75 298 GLN A C 1
ATOM 2476 O O . GLN A 1 298 ? 48.632 -5.811 -50.718 1.00 80.75 298 GLN A O 1
ATOM 2481 N N . LYS A 1 299 ? 49.009 -5.437 -48.539 1.00 85.44 299 LYS A N 1
ATOM 2482 C CA . LYS A 1 299 ? 50.059 -4.434 -48.778 1.00 85.44 299 LYS A CA 1
ATOM 2483 C C . LYS A 1 299 ? 51.281 -5.035 -49.466 1.00 85.44 299 LYS A C 1
ATOM 2485 O O . LYS A 1 299 ? 51.844 -4.376 -50.336 1.00 85.44 299 LYS A O 1
ATOM 2490 N N . LYS A 1 300 ? 51.686 -6.258 -49.104 1.00 85.75 300 LYS A N 1
ATOM 2491 C CA . LYS A 1 300 ? 52.793 -6.958 -49.776 1.00 85.75 300 LYS A CA 1
ATOM 2492 C C . LYS A 1 300 ? 52.458 -7.247 -51.235 1.00 85.75 300 LYS A C 1
ATOM 2494 O O . LYS A 1 300 ? 53.258 -6.900 -52.095 1.00 85.75 300 LYS A O 1
ATOM 2499 N N . VAL A 1 301 ? 51.262 -7.776 -51.509 1.00 84.31 301 VAL A N 1
ATOM 2500 C CA . VAL A 1 301 ? 50.790 -8.025 -52.883 1.00 84.31 301 VAL A CA 1
ATOM 2501 C C . VAL A 1 301 ? 50.778 -6.727 -53.693 1.00 84.31 301 VAL A C 1
ATOM 2503 O O . VAL A 1 301 ? 51.382 -6.663 -54.757 1.00 84.31 301 VAL A O 1
ATOM 2506 N N . ALA A 1 302 ? 50.199 -5.651 -53.154 1.00 79.69 302 ALA A N 1
ATOM 2507 C CA . ALA A 1 302 ? 50.179 -4.352 -53.826 1.00 79.69 302 ALA A CA 1
ATOM 2508 C C . ALA A 1 302 ? 51.595 -3.791 -54.073 1.00 79.69 302 ALA A C 1
ATOM 2510 O O . ALA A 1 302 ? 51.852 -3.138 -55.085 1.00 79.69 302 ALA A O 1
ATOM 2511 N N . GLN A 1 303 ? 52.539 -4.040 -53.161 1.00 85.06 303 GLN A N 1
ATOM 2512 C CA . GLN A 1 303 ? 53.934 -3.633 -53.327 1.00 85.06 303 GLN A CA 1
ATOM 2513 C C . GLN A 1 303 ? 54.656 -4.458 -54.405 1.00 85.06 303 GLN A C 1
ATOM 2515 O O . GLN A 1 303 ? 55.484 -3.909 -55.132 1.00 85.06 303 GLN A O 1
ATOM 2520 N N . GLU A 1 304 ? 54.355 -5.750 -54.525 1.00 84.94 304 GLU A N 1
ATOM 2521 C CA . GLU A 1 304 ? 54.863 -6.623 -55.590 1.00 84.94 304 GLU A CA 1
ATOM 2522 C C . GLU A 1 304 ? 54.289 -6.238 -56.958 1.00 84.94 304 GLU A C 1
ATOM 2524 O O . GLU A 1 304 ? 55.049 -6.083 -57.915 1.00 84.94 304 GLU A O 1
ATOM 2529 N N . GLU A 1 305 ? 52.984 -5.973 -57.041 1.00 83.06 305 GLU A N 1
ATOM 2530 C CA . GLU A 1 305 ? 52.341 -5.447 -58.250 1.00 83.06 305 GLU A CA 1
ATOM 2531 C C . GLU A 1 305 ? 52.965 -4.116 -58.670 1.00 83.06 305 GLU A C 1
ATOM 2533 O O . GLU A 1 305 ? 53.319 -3.932 -59.835 1.00 83.06 305 GLU A O 1
ATOM 2538 N N . LYS A 1 306 ? 53.189 -3.202 -57.716 1.00 85.12 306 LYS A N 1
ATOM 2539 C CA . LYS A 1 306 ? 53.866 -1.930 -57.982 1.00 85.12 306 LYS A CA 1
ATOM 2540 C C . LYS A 1 306 ? 55.259 -2.139 -58.583 1.00 85.12 306 LYS A C 1
ATOM 2542 O O . LYS A 1 306 ? 55.594 -1.470 -59.558 1.00 85.12 306 LYS A O 1
ATOM 2547 N N . LYS A 1 307 ? 56.052 -3.078 -58.052 1.00 85.38 307 LYS A N 1
ATOM 2548 C CA . LYS A 1 307 ? 57.369 -3.419 -58.619 1.00 85.38 307 LYS A CA 1
ATOM 2549 C C . LYS A 1 307 ? 57.250 -3.953 -60.046 1.00 85.38 307 LYS A C 1
ATOM 2551 O O . LYS A 1 307 ? 58.013 -3.523 -60.907 1.00 85.38 307 LYS A O 1
ATOM 2556 N N . MET A 1 308 ? 56.278 -4.827 -60.320 1.00 87.31 308 MET A N 1
ATOM 2557 C CA . MET A 1 308 ? 56.034 -5.314 -61.682 1.00 87.31 308 MET A CA 1
ATOM 2558 C C . MET A 1 308 ? 55.668 -4.180 -62.646 1.00 87.31 308 MET A C 1
ATOM 2560 O O . MET A 1 308 ? 56.182 -4.137 -63.764 1.00 87.31 308 MET A O 1
ATOM 2564 N N . TYR A 1 309 ? 54.818 -3.240 -62.221 1.00 82.69 309 TYR A N 1
ATOM 2565 C CA . TYR A 1 309 ? 54.482 -2.067 -63.028 1.00 82.69 309 TYR A CA 1
ATOM 2566 C C . TYR A 1 309 ? 55.705 -1.181 -63.285 1.00 82.69 309 TYR A C 1
ATOM 2568 O O . TYR A 1 309 ? 55.926 -0.772 -64.422 1.00 82.69 309 TYR A O 1
ATOM 2576 N N . GLU A 1 310 ? 56.538 -0.924 -62.275 1.00 86.88 310 GLU A N 1
ATOM 2577 C CA . GLU A 1 310 ? 57.779 -0.152 -62.430 1.00 86.88 310 GLU A CA 1
ATOM 2578 C C . GLU A 1 310 ? 58.762 -0.824 -63.408 1.00 86.88 310 GLU A C 1
ATOM 2580 O O . GLU A 1 310 ? 59.369 -0.152 -64.244 1.00 86.88 310 GLU A O 1
ATOM 2585 N N . GLU A 1 311 ? 58.900 -2.152 -63.362 1.00 87.62 311 GLU A N 1
ATOM 2586 C CA . GLU A 1 311 ? 59.709 -2.907 -64.327 1.00 87.62 311 GLU A CA 1
ATOM 2587 C C . GLU A 1 311 ? 59.138 -2.850 -65.748 1.00 87.62 311 GLU A C 1
ATOM 2589 O O . GLU A 1 311 ? 59.889 -2.731 -66.720 1.00 87.62 311 GLU A O 1
ATOM 2594 N N . MET A 1 312 ? 57.813 -2.914 -65.885 1.00 83.06 312 MET A N 1
ATOM 2595 C CA . MET A 1 312 ? 57.137 -2.796 -67.174 1.00 83.06 312 MET A CA 1
ATOM 2596 C C . MET A 1 312 ? 57.337 -1.405 -67.784 1.00 83.06 312 MET A C 1
ATOM 2598 O O . MET A 1 312 ? 57.657 -1.302 -68.968 1.00 83.06 312 MET A O 1
ATOM 2602 N N . VAL A 1 313 ? 57.229 -0.347 -66.976 1.00 84.38 313 VAL A N 1
ATOM 2603 C CA . VAL A 1 313 ? 57.502 1.033 -67.403 1.00 84.38 313 VAL A CA 1
ATOM 2604 C C . VAL A 1 313 ? 58.946 1.172 -67.887 1.00 84.38 313 VAL A C 1
ATOM 2606 O O . VAL A 1 313 ? 59.161 1.662 -68.992 1.00 84.38 313 VAL A O 1
ATOM 2609 N N . LYS A 1 314 ? 59.933 0.641 -67.151 1.00 88.06 314 LYS A N 1
ATOM 2610 C CA . LYS A 1 314 ? 61.343 0.651 -67.590 1.00 88.06 314 LYS A CA 1
ATOM 2611 C C . LYS A 1 314 ? 61.560 -0.060 -68.928 1.00 88.06 314 LYS A C 1
ATOM 2613 O O . LYS A 1 314 ? 62.332 0.415 -69.758 1.00 88.06 314 LYS A O 1
ATOM 2618 N N . LYS A 1 315 ? 60.883 -1.192 -69.163 1.00 86.56 315 LYS A N 1
ATOM 2619 C CA . LYS A 1 315 ? 60.939 -1.899 -70.457 1.00 86.56 315 LYS A CA 1
ATOM 2620 C C . LYS A 1 315 ? 60.356 -1.050 -71.589 1.00 86.56 315 LYS A C 1
ATOM 2622 O O . LYS A 1 315 ? 60.939 -1.005 -72.668 1.00 86.56 315 LYS A O 1
ATOM 2627 N N . LEU A 1 316 ? 59.239 -0.364 -71.345 1.00 81.00 316 LEU A N 1
ATOM 2628 C CA . LEU A 1 316 ? 58.626 0.538 -72.325 1.00 81.00 316 LEU A CA 1
ATOM 2629 C C . LEU A 1 316 ? 59.519 1.747 -72.632 1.00 81.00 316 LEU A C 1
ATOM 2631 O O . LEU A 1 316 ? 59.654 2.122 -73.794 1.00 81.00 316 LEU A O 1
ATOM 2635 N N . GLU A 1 317 ? 60.176 2.320 -71.624 1.00 85.06 317 GLU A N 1
ATOM 2636 C CA . GLU A 1 317 ? 61.139 3.412 -71.807 1.00 85.06 317 GLU A CA 1
ATOM 2637 C C . GLU A 1 317 ? 62.355 2.971 -72.634 1.00 85.06 317 GLU A C 1
ATOM 2639 O O . GLU A 1 317 ? 62.760 3.685 -73.553 1.00 85.06 317 GLU A O 1
ATOM 2644 N N . ALA A 1 318 ? 62.900 1.778 -72.369 1.00 84.69 318 ALA A N 1
ATOM 2645 C CA . ALA A 1 318 ? 64.003 1.210 -73.145 1.00 84.69 318 ALA A CA 1
ATOM 2646 C C . ALA A 1 318 ? 63.620 0.991 -74.621 1.00 84.69 318 ALA A C 1
ATOM 2648 O O . ALA A 1 318 ? 64.366 1.386 -75.516 1.00 84.69 318 ALA A O 1
ATOM 2649 N N . LEU A 1 319 ? 62.425 0.447 -74.882 1.00 84.00 319 LEU A N 1
ATOM 2650 C CA . LEU A 1 319 ? 61.883 0.315 -76.240 1.00 84.00 319 LEU A CA 1
ATOM 2651 C C . LEU A 1 319 ? 61.681 1.681 -76.914 1.00 84.00 319 LEU A C 1
ATOM 2653 O O . LEU A 1 319 ? 61.940 1.835 -78.108 1.00 84.00 319 LEU A O 1
ATOM 2657 N N . GLY A 1 320 ? 61.253 2.694 -76.156 1.00 83.88 320 GLY A N 1
ATOM 2658 C CA . GLY A 1 320 ? 61.156 4.072 -76.639 1.00 83.88 320 GLY A CA 1
ATOM 2659 C C . GLY A 1 320 ? 62.510 4.638 -77.082 1.00 83.88 320 GLY A C 1
ATOM 2660 O O . GLY A 1 320 ? 62.608 5.255 -78.145 1.00 83.88 320 GLY A O 1
ATOM 2661 N N . GLN A 1 321 ? 63.570 4.389 -76.309 1.00 83.88 321 GLN A N 1
ATOM 2662 C CA . GLN A 1 321 ? 64.935 4.801 -76.650 1.00 83.88 321 GLN A CA 1
ATOM 2663 C C . GLN A 1 321 ? 65.480 4.054 -77.875 1.00 83.88 321 GLN A C 1
ATOM 2665 O O . GLN A 1 321 ? 66.070 4.682 -78.755 1.00 83.88 321 GLN A O 1
ATOM 2670 N N . GLU A 1 322 ? 65.243 2.744 -77.974 1.00 83.88 322 GLU A N 1
ATOM 2671 C CA . GLU A 1 322 ? 65.639 1.934 -79.133 1.00 83.88 322 GLU A CA 1
ATOM 2672 C C . GLU A 1 322 ? 64.965 2.434 -80.418 1.00 83.88 322 GLU A C 1
ATOM 2674 O O . GLU A 1 322 ? 65.633 2.682 -81.424 1.00 83.88 322 GLU A O 1
ATOM 2679 N N . ASN A 1 323 ? 63.654 2.682 -80.367 1.00 82.75 323 ASN A N 1
ATOM 2680 C CA . ASN A 1 323 ? 62.913 3.243 -81.495 1.00 82.75 323 ASN A CA 1
ATOM 2681 C C . ASN A 1 323 ? 63.439 4.629 -81.892 1.00 82.75 323 ASN A C 1
ATOM 2683 O O . ASN A 1 323 ? 63.578 4.914 -83.080 1.00 82.75 323 ASN A O 1
ATOM 2687 N N . SER A 1 324 ? 63.795 5.475 -80.920 1.00 84.25 324 SER A N 1
ATOM 2688 C CA . SER A 1 324 ? 64.405 6.785 -81.185 1.00 84.25 324 SER A CA 1
ATOM 2689 C C . SER A 1 324 ? 65.744 6.671 -81.926 1.00 84.25 324 SER A C 1
ATOM 2691 O O . SER A 1 324 ? 66.002 7.427 -82.864 1.00 84.25 324 SER A O 1
ATOM 2693 N N . LEU A 1 325 ? 66.594 5.712 -81.545 1.00 84.81 325 LEU A N 1
ATOM 2694 C CA . LEU A 1 325 ? 67.865 5.451 -82.229 1.00 84.81 325 LEU A CA 1
ATOM 2695 C C . LEU A 1 325 ? 67.647 4.940 -83.655 1.00 84.81 325 LEU A C 1
ATOM 2697 O O . LEU A 1 325 ? 68.309 5.404 -84.582 1.00 84.81 325 LEU A O 1
ATOM 2701 N N . ARG A 1 326 ? 66.674 4.047 -83.838 1.00 82.38 326 ARG A N 1
ATOM 2702 C CA . ARG A 1 326 ? 66.340 3.466 -85.141 1.00 82.38 326 ARG A CA 1
ATOM 2703 C C . ARG A 1 326 ? 65.785 4.504 -86.112 1.00 82.38 326 ARG A C 1
ATOM 2705 O O . ARG A 1 326 ? 66.145 4.504 -87.285 1.00 82.38 326 ARG A O 1
ATOM 2712 N N . ILE A 1 327 ? 64.983 5.446 -85.612 1.00 78.62 327 ILE A N 1
ATOM 2713 C CA . ILE A 1 327 ? 64.532 6.613 -86.383 1.00 78.62 327 ILE A CA 1
ATOM 2714 C C . ILE A 1 327 ? 65.740 7.443 -86.850 1.00 78.62 327 ILE A C 1
ATOM 2716 O O . ILE A 1 327 ? 65.836 7.754 -88.034 1.00 78.62 327 ILE A O 1
ATOM 2720 N N . LYS A 1 328 ? 66.718 7.714 -85.974 1.00 80.69 328 LYS A N 1
ATOM 2721 C CA . LYS A 1 328 ? 67.941 8.458 -86.345 1.00 80.69 328 LYS A CA 1
ATOM 2722 C C . LYS A 1 328 ? 68.818 7.725 -87.369 1.00 80.69 328 LYS A C 1
ATOM 2724 O O . LYS A 1 328 ? 69.473 8.366 -88.190 1.00 80.69 328 LYS A O 1
ATOM 2729 N N . GLU A 1 329 ? 68.873 6.395 -87.334 1.00 83.38 329 GLU A N 1
ATOM 2730 C CA . GLU A 1 329 ? 69.569 5.594 -88.354 1.00 83.38 329 GLU A CA 1
ATOM 2731 C C . GLU A 1 329 ? 68.867 5.634 -89.712 1.00 83.38 329 GLU A C 1
ATOM 2733 O O . GLU A 1 329 ? 69.528 5.769 -90.748 1.00 83.38 329 GLU A O 1
ATOM 2738 N N . LEU A 1 330 ? 67.534 5.563 -89.715 1.00 79.31 330 LEU A N 1
ATOM 2739 C CA . LEU A 1 330 ? 66.741 5.709 -90.932 1.00 79.31 330 LEU A CA 1
ATOM 2740 C C . LEU A 1 330 ? 66.920 7.106 -91.538 1.00 79.31 330 LEU A C 1
ATOM 2742 O O . LEU A 1 330 ? 67.127 7.215 -92.742 1.00 79.31 330 LEU A O 1
ATOM 2746 N N . GLU A 1 331 ? 66.954 8.158 -90.717 1.00 78.12 331 GLU A N 1
ATOM 2747 C CA . GLU A 1 331 ? 67.242 9.529 -91.162 1.00 78.12 331 GLU A CA 1
ATOM 2748 C C . GLU A 1 331 ? 68.639 9.664 -91.794 1.00 78.12 331 GLU A C 1
ATOM 2750 O O . GLU A 1 331 ? 68.788 10.297 -92.842 1.00 78.12 331 GLU A O 1
ATOM 2755 N N . LYS A 1 332 ? 69.669 9.030 -91.213 1.00 78.94 332 LYS A N 1
ATOM 2756 C CA . LYS A 1 332 ? 71.023 8.990 -91.803 1.00 78.94 332 LYS A CA 1
ATOM 2757 C C . LYS A 1 332 ? 71.052 8.240 -93.135 1.00 78.94 332 LYS A C 1
ATOM 2759 O O . LYS A 1 332 ? 71.700 8.693 -94.075 1.00 78.94 332 LYS A O 1
ATOM 2764 N N . SER A 1 333 ? 70.336 7.124 -93.226 1.00 75.94 333 SER A N 1
ATOM 2765 C CA . SER A 1 333 ? 70.241 6.331 -94.457 1.00 75.94 333 SER A CA 1
ATOM 2766 C C . SER A 1 333 ? 69.522 7.104 -95.566 1.00 75.94 333 SER A C 1
ATOM 2768 O O . SER A 1 333 ? 69.966 7.102 -96.713 1.00 75.94 333 SER A O 1
ATOM 2770 N N . LEU A 1 334 ? 68.464 7.843 -95.213 1.00 73.25 334 LEU A N 1
ATOM 2771 C CA . LEU A 1 334 ? 67.743 8.722 -96.134 1.00 73.25 334 LEU A CA 1
ATOM 2772 C C . LEU A 1 334 ? 68.644 9.853 -96.660 1.00 73.25 334 LEU A C 1
ATOM 2774 O O . LEU A 1 334 ? 68.584 10.203 -97.838 1.00 73.25 334 LEU A O 1
ATOM 2778 N N . LYS A 1 335 ? 69.508 10.403 -95.797 1.00 74.81 335 LYS A N 1
ATOM 2779 C CA . LYS A 1 335 ? 70.479 11.440 -96.164 1.00 74.81 335 LYS A CA 1
ATOM 2780 C C . LYS A 1 335 ? 71.528 10.923 -97.156 1.00 74.81 335 LYS A C 1
ATOM 2782 O O . LYS A 1 335 ? 71.742 11.560 -98.180 1.00 74.81 335 LYS A O 1
ATOM 2787 N N . ASN A 1 336 ? 72.082 9.735 -96.919 1.00 71.12 336 ASN A N 1
ATOM 2788 C CA . ASN A 1 336 ? 73.048 9.116 -97.835 1.00 71.12 336 ASN A CA 1
ATOM 2789 C C . ASN A 1 336 ? 72.443 8.816 -99.220 1.00 71.12 336 ASN A C 1
ATOM 2791 O O . ASN A 1 336 ? 73.101 9.022 -100.236 1.00 71.12 336 ASN A O 1
ATOM 2795 N N . CYS A 1 337 ? 71.176 8.393 -99.276 1.00 62.31 337 CYS A N 1
ATOM 2796 C CA . CYS A 1 337 ? 70.482 8.141 -100.543 1.00 62.31 337 CYS A CA 1
ATOM 2797 C C . CYS A 1 337 ? 70.268 9.435 -101.360 1.00 62.31 337 CYS A C 1
ATOM 2799 O O . CYS A 1 337 ? 70.371 9.437 -102.590 1.00 62.31 337 CYS A O 1
ATOM 2801 N N . ASN A 1 338 ? 70.042 10.564 -100.681 1.00 63.19 338 ASN A N 1
ATOM 2802 C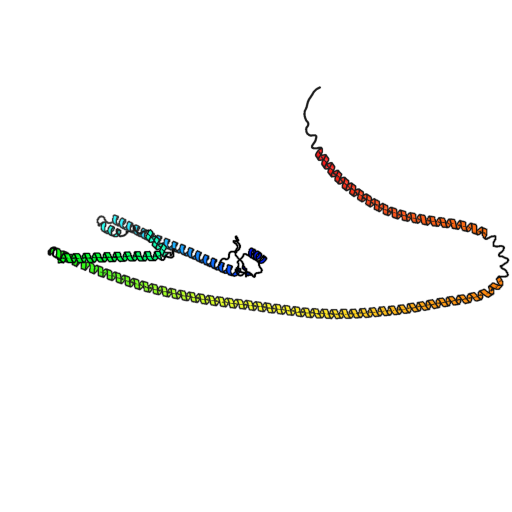 CA . ASN A 1 338 ? 69.959 11.873 -101.330 1.00 63.19 338 ASN A CA 1
ATOM 2803 C C . ASN A 1 338 ? 71.315 12.352 -101.884 1.00 63.19 338 ASN A C 1
ATOM 2805 O O . ASN A 1 338 ? 71.347 12.954 -102.960 1.00 63.19 338 ASN A O 1
ATOM 2809 N N . ASP A 1 339 ? 72.425 12.042 -101.211 1.00 63.25 339 ASP A N 1
ATOM 2810 C CA . ASP A 1 339 ? 73.776 12.417 -101.651 1.00 63.25 339 ASP A CA 1
ATOM 2811 C C . ASP A 1 339 ? 74.261 11.569 -102.859 1.00 63.25 339 ASP A C 1
ATOM 2813 O O . ASP A 1 339 ? 74.913 12.086 -103.775 1.00 63.25 339 ASP A O 1
ATOM 2817 N N . GLU A 1 340 ? 73.856 10.294 -102.955 1.00 63.09 340 GLU A N 1
ATOM 2818 C CA . GLU A 1 340 ? 74.048 9.456 -104.160 1.00 63.09 340 GLU A CA 1
ATOM 2819 C C . GLU A 1 340 ? 73.225 9.952 -105.364 1.00 63.09 340 GLU A C 1
ATOM 2821 O O . GLU A 1 340 ? 73.695 9.965 -106.506 1.00 63.09 340 GLU A O 1
ATOM 2826 N N . CYS A 1 341 ? 72.006 10.444 -105.129 1.00 54.97 341 CYS A N 1
ATOM 2827 C CA . CYS A 1 341 ? 71.205 11.080 -106.179 1.00 54.97 341 CYS A CA 1
ATOM 2828 C C . CYS A 1 341 ? 71.825 12.390 -106.699 1.00 54.97 341 CYS A C 1
ATOM 2830 O O . CYS A 1 341 ? 71.621 12.745 -107.864 1.00 54.97 341 CYS A O 1
ATOM 2832 N N . ALA A 1 342 ? 72.586 13.111 -105.870 1.00 60.22 342 ALA A N 1
ATOM 2833 C CA . ALA A 1 342 ? 73.258 14.349 -106.263 1.00 60.22 342 ALA A CA 1
ATOM 2834 C C . ALA A 1 342 ? 74.501 14.098 -107.139 1.00 60.22 342 ALA A C 1
ATOM 2836 O O . ALA A 1 342 ? 74.728 14.819 -108.114 1.00 60.22 342 ALA A O 1
ATOM 2837 N N . THR A 1 343 ? 75.264 13.039 -106.864 1.00 62.28 343 THR A N 1
ATOM 2838 C CA . THR A 1 343 ? 76.469 12.669 -107.633 1.00 62.28 343 THR A CA 1
ATOM 2839 C C . THR A 1 343 ? 76.139 12.115 -109.024 1.00 62.28 343 THR A C 1
ATOM 2841 O O . THR A 1 343 ? 76.822 12.440 -109.997 1.00 62.28 343 THR A O 1
ATOM 2844 N N . LEU A 1 344 ? 75.027 11.389 -109.178 1.00 57.75 344 LEU A N 1
ATOM 2845 C CA . LEU A 1 344 ? 74.550 10.925 -110.490 1.00 57.75 344 LEU A CA 1
ATOM 2846 C C . LEU A 1 344 ? 74.078 12.065 -111.416 1.00 57.75 344 LEU A C 1
ATOM 2848 O O . LEU A 1 344 ? 74.114 11.916 -112.639 1.00 57.75 344 LEU A O 1
ATOM 2852 N N . ARG A 1 345 ? 73.673 13.221 -110.865 1.00 57.28 345 ARG A N 1
ATOM 2853 C CA . ARG A 1 345 ? 73.298 14.410 -111.659 1.00 57.28 345 ARG A CA 1
ATOM 2854 C C . ARG A 1 345 ? 74.516 15.137 -112.242 1.00 57.28 345 ARG A C 1
ATOM 2856 O O . ARG A 1 345 ? 74.448 15.584 -113.382 1.00 57.28 345 ARG A O 1
ATOM 2863 N N . GLN A 1 346 ? 75.642 15.171 -111.528 1.00 58.00 346 GLN A N 1
ATOM 2864 C CA . GLN A 1 346 ? 76.867 15.856 -111.974 1.00 58.00 346 GLN A CA 1
ATOM 2865 C C . GLN A 1 346 ? 77.604 15.112 -113.104 1.00 58.00 346 GLN A C 1
ATOM 2867 O O . GLN A 1 346 ? 78.144 15.743 -114.009 1.00 58.00 346 GLN A O 1
ATOM 2872 N N . VAL A 1 347 ? 77.547 13.775 -113.133 1.00 59.88 347 VAL A N 1
ATOM 2873 C CA . VAL A 1 347 ? 78.162 12.950 -114.200 1.00 59.88 347 VAL A CA 1
ATOM 2874 C C . VAL A 1 347 ? 77.410 13.059 -115.539 1.00 59.88 347 VAL A C 1
ATOM 2876 O O . VAL A 1 347 ? 77.984 12.832 -116.607 1.00 59.88 347 VAL A O 1
ATOM 2879 N N . LYS A 1 348 ? 76.126 13.435 -115.511 1.00 55.66 348 LYS A N 1
ATOM 2880 C CA . LYS A 1 348 ? 75.299 13.602 -116.715 1.00 55.66 348 LYS A CA 1
ATOM 2881 C C . LYS A 1 348 ? 75.556 14.950 -117.410 1.00 55.66 348 LYS A C 1
ATOM 2883 O O . LYS A 1 348 ? 75.686 14.987 -118.629 1.00 55.66 348 LYS A O 1
ATOM 2888 N N . GLU A 1 349 ? 75.751 16.028 -116.647 1.00 57.16 349 GLU A N 1
ATOM 2889 C CA . GLU A 1 349 ? 75.980 17.386 -117.178 1.00 57.16 349 GLU A CA 1
ATOM 2890 C C . GLU A 1 349 ? 77.346 17.594 -117.868 1.00 57.16 349 GLU A C 1
ATOM 2892 O O . GLU A 1 349 ? 77.473 18.467 -118.730 1.00 57.16 349 GLU A O 1
ATOM 2897 N N . GLU A 1 350 ? 78.370 16.794 -117.555 1.00 56.50 350 GLU A N 1
ATOM 2898 C CA . GLU A 1 350 ? 79.678 16.869 -118.234 1.00 56.50 350 GLU A CA 1
ATOM 2899 C C . GLU A 1 350 ? 79.716 16.147 -119.592 1.00 56.50 350 GLU A C 1
ATOM 2901 O O . GLU A 1 350 ? 80.529 16.490 -120.457 1.00 56.50 350 GLU A O 1
ATOM 2906 N N . ARG A 1 351 ? 78.818 15.179 -119.823 1.00 54.31 351 ARG A N 1
ATOM 2907 C CA . ARG A 1 351 ? 78.710 14.460 -121.105 1.00 54.31 351 ARG A CA 1
ATOM 2908 C C . ARG A 1 351 ? 77.966 15.272 -122.166 1.00 54.31 351 ARG A C 1
ATOM 2910 O O . ARG A 1 351 ? 78.348 15.233 -123.336 1.00 54.31 351 ARG A O 1
ATOM 2917 N N . ASP A 1 352 ? 76.985 16.067 -121.747 1.00 52.91 352 ASP A N 1
ATOM 2918 C CA . ASP A 1 352 ? 76.114 16.826 -122.650 1.00 52.91 352 ASP A CA 1
ATOM 2919 C C . ASP A 1 352 ? 76.769 18.132 -123.164 1.00 52.91 352 ASP A C 1
ATOM 2921 O O . ASP A 1 352 ? 76.495 18.575 -124.281 1.00 52.91 352 ASP A O 1
ATOM 2925 N N . LYS A 1 353 ? 77.760 18.695 -122.450 1.00 56.84 353 LYS A N 1
ATOM 2926 C CA . LYS A 1 353 ? 78.494 19.913 -122.871 1.00 56.84 353 LYS A CA 1
ATOM 2927 C C . LYS A 1 353 ? 79.459 19.728 -124.055 1.00 56.84 353 LYS A C 1
ATOM 2929 O O . LYS A 1 353 ? 79.811 20.715 -124.692 1.00 56.84 353 LYS A O 1
ATOM 2934 N N . LYS A 1 354 ? 79.870 18.498 -124.399 1.00 56.62 354 LYS A N 1
ATOM 2935 C CA . LYS A 1 354 ? 80.752 18.220 -125.561 1.00 56.62 354 LYS A CA 1
ATOM 2936 C C . LYS A 1 354 ? 79.998 17.875 -126.855 1.00 56.62 354 LYS A C 1
ATOM 2938 O O . LYS A 1 354 ? 80.616 17.827 -127.918 1.00 56.62 354 LYS A O 1
ATOM 2943 N N . VAL A 1 355 ? 78.684 17.648 -126.785 1.00 57.53 355 VAL A N 1
ATOM 2944 C CA . VAL A 1 355 ? 77.832 17.289 -127.939 1.00 57.53 355 VAL A CA 1
ATOM 2945 C C . VAL A 1 355 ? 77.036 18.501 -128.456 1.00 57.53 355 VAL A C 1
ATOM 2947 O O . VAL A 1 355 ? 76.821 18.625 -129.662 1.00 57.53 355 VAL A O 1
ATOM 2950 N N . GLU A 1 356 ? 76.715 19.458 -127.583 1.00 52.62 356 GLU A N 1
ATOM 2951 C CA . GLU A 1 356 ? 75.893 20.639 -127.897 1.00 52.62 356 GLU A CA 1
ATOM 2952 C C . GLU A 1 356 ? 76.620 21.720 -128.737 1.00 52.62 356 GLU A C 1
ATOM 2954 O O . GLU A 1 356 ? 76.004 22.461 -129.506 1.00 52.62 356 GLU A O 1
ATOM 2959 N N . GLU A 1 357 ? 77.957 21.777 -128.699 1.00 54.56 357 GLU A N 1
ATOM 2960 C CA . GLU A 1 357 ? 78.750 22.774 -129.447 1.00 54.56 357 GLU A CA 1
ATOM 2961 C C . GLU A 1 357 ? 78.884 22.450 -130.955 1.00 54.56 357 GLU A C 1
ATOM 2963 O O . GLU A 1 357 ? 79.145 23.333 -131.773 1.00 54.56 357 GLU A O 1
ATOM 2968 N N . LYS A 1 358 ? 78.616 21.198 -131.365 1.00 52.16 358 LYS A N 1
ATOM 2969 C CA . LYS A 1 358 ? 78.575 20.776 -132.783 1.00 52.16 358 LYS A CA 1
ATOM 2970 C C . LYS A 1 358 ? 77.178 20.862 -133.423 1.00 52.16 358 LYS A C 1
ATOM 2972 O O . LYS A 1 358 ? 77.092 20.772 -134.648 1.00 52.16 358 LYS A O 1
ATOM 2977 N N . ARG A 1 359 ? 76.105 21.088 -132.645 1.00 53.91 359 ARG A N 1
ATOM 2978 C CA . ARG A 1 359 ? 74.715 21.254 -133.139 1.00 53.91 359 ARG A CA 1
ATOM 2979 C C . ARG A 1 359 ? 74.308 22.711 -133.392 1.00 53.91 359 ARG A C 1
ATOM 2981 O O . ARG A 1 359 ? 73.596 22.979 -134.358 1.00 53.91 359 ARG A O 1
ATOM 2988 N N . ARG A 1 360 ? 74.880 23.676 -132.656 1.00 56.38 360 ARG A N 1
ATOM 2989 C CA . ARG A 1 360 ? 74.598 25.126 -132.802 1.00 56.38 360 ARG A CA 1
ATOM 2990 C C . ARG A 1 360 ? 74.987 25.773 -134.146 1.00 56.38 360 ARG A C 1
ATOM 2992 O O . ARG A 1 360 ? 74.664 26.932 -134.347 1.00 56.38 360 ARG A O 1
ATOM 2999 N N . LYS A 1 361 ? 75.630 25.060 -135.084 1.00 55.66 361 LYS A N 1
ATOM 3000 C CA . LYS A 1 361 ? 75.935 25.559 -136.447 1.00 55.66 361 LYS A CA 1
ATOM 3001 C C . LYS A 1 361 ? 75.013 25.014 -137.555 1.00 55.66 361 LYS A C 1
ATOM 3003 O O . LYS A 1 361 ? 75.236 25.338 -138.714 1.00 55.66 361 LYS A O 1
ATOM 3008 N N . LYS A 1 362 ? 74.002 24.192 -137.231 1.00 53.84 362 LYS A N 1
ATOM 3009 C CA . LYS A 1 362 ? 73.044 23.635 -138.216 1.00 53.84 362 LYS A CA 1
ATOM 3010 C C . LYS A 1 362 ? 71.557 23.876 -137.902 1.00 53.84 362 LYS A C 1
ATOM 3012 O O . LYS A 1 362 ? 70.733 23.639 -138.772 1.00 53.84 362 LYS A O 1
ATOM 3017 N N . GLU A 1 363 ? 71.203 24.376 -136.716 1.00 52.34 363 GLU A N 1
ATOM 3018 C CA . GLU A 1 363 ? 69.795 24.575 -136.301 1.00 52.34 363 GLU A CA 1
ATOM 3019 C C . GLU A 1 363 ? 69.298 26.037 -136.384 1.00 52.34 363 GLU A C 1
ATOM 3021 O O . GLU A 1 363 ? 68.114 26.298 -136.185 1.00 52.34 363 GLU A O 1
ATOM 3026 N N . GLU A 1 364 ? 70.157 26.997 -136.749 1.00 54.53 364 GLU A N 1
ATOM 3027 C CA . GLU A 1 364 ? 69.783 28.419 -136.902 1.00 54.53 364 GLU A CA 1
ATOM 3028 C C . GLU A 1 364 ? 69.144 28.748 -138.275 1.00 54.53 364 GLU A C 1
ATOM 3030 O O . GLU A 1 364 ? 68.602 29.832 -138.468 1.00 54.53 364 GLU A O 1
ATOM 3035 N N . GLU A 1 365 ? 69.127 27.788 -139.210 1.00 51.34 365 GLU A N 1
ATOM 3036 C CA . GLU A 1 365 ? 68.573 27.935 -140.570 1.00 51.34 365 GLU A CA 1
ATOM 3037 C C . GLU A 1 365 ? 67.186 27.268 -140.741 1.00 51.34 365 GLU A C 1
ATOM 3039 O O . GLU A 1 365 ? 66.399 27.666 -141.598 1.00 51.34 365 GLU A O 1
ATOM 3044 N N . GLU A 1 366 ? 66.811 26.323 -139.868 1.00 52.47 366 GLU A N 1
ATOM 3045 C CA . GLU A 1 366 ? 65.495 25.650 -139.901 1.00 52.47 366 GLU A CA 1
ATOM 3046 C C . GLU A 1 366 ? 64.422 26.311 -139.019 1.00 52.47 366 GLU A C 1
ATOM 3048 O O . GLU A 1 366 ? 63.233 26.008 -139.147 1.00 52.47 366 GLU A O 1
ATOM 3053 N N . LYS A 1 367 ? 64.813 27.258 -138.158 1.00 56.00 367 LYS A N 1
ATOM 3054 C CA . LYS A 1 367 ? 63.899 27.994 -137.270 1.00 56.00 367 LYS A CA 1
ATOM 3055 C C . LYS A 1 367 ? 63.081 29.077 -137.994 1.00 56.00 367 LYS A C 1
ATOM 3057 O O . LYS A 1 367 ? 62.144 29.613 -137.431 1.00 56.00 367 LYS A O 1
ATOM 3062 N N . ARG A 1 368 ? 63.374 29.358 -139.270 1.00 56.47 368 ARG A N 1
ATOM 3063 C CA . ARG A 1 368 ? 62.609 30.298 -140.115 1.00 56.47 368 ARG A CA 1
ATOM 3064 C C . ARG A 1 368 ? 61.448 29.672 -140.900 1.00 56.47 368 ARG A C 1
ATOM 3066 O O . ARG A 1 368 ? 60.728 30.409 -141.557 1.00 56.47 368 ARG A O 1
ATOM 3073 N N . LYS A 1 369 ? 61.260 28.345 -140.857 1.00 56.53 369 LYS A N 1
ATOM 3074 C CA . LYS A 1 369 ? 60.193 27.637 -141.602 1.00 56.53 369 LYS A CA 1
ATOM 3075 C C . LYS A 1 369 ? 59.164 26.910 -140.725 1.00 56.53 369 LYS A C 1
ATOM 3077 O O . LYS A 1 369 ? 58.242 26.319 -141.264 1.00 56.53 369 LYS A O 1
ATOM 3082 N N . ARG A 1 370 ? 59.301 26.955 -139.393 1.00 56.28 370 ARG A N 1
ATOM 3083 C CA . ARG A 1 370 ? 58.343 26.354 -138.438 1.00 56.28 370 ARG A CA 1
ATOM 3084 C C . ARG A 1 370 ? 57.474 27.375 -137.689 1.00 56.28 370 ARG A C 1
ATOM 3086 O O . ARG A 1 370 ? 56.431 26.998 -137.170 1.00 56.28 370 ARG A O 1
ATOM 3093 N N . ASP A 1 371 ? 57.836 28.658 -137.732 1.00 54.22 371 ASP A N 1
ATOM 3094 C CA . ASP A 1 371 ? 57.096 29.735 -137.055 1.00 54.22 371 ASP A CA 1
ATOM 3095 C C . ASP A 1 371 ? 55.829 30.200 -137.822 1.00 54.22 371 ASP A C 1
ATOM 3097 O O . ASP A 1 371 ? 55.034 30.951 -137.268 1.00 54.22 371 ASP A O 1
ATOM 3101 N N . GLU A 1 372 ? 55.574 29.719 -139.050 1.00 54.72 372 GLU A N 1
ATOM 3102 C CA . GLU A 1 372 ? 54.340 30.012 -139.820 1.00 54.72 372 GLU A CA 1
ATOM 3103 C C . GLU A 1 372 ? 53.248 28.921 -139.697 1.00 54.72 372 GLU A C 1
ATOM 3105 O O . GLU A 1 372 ? 52.081 29.185 -139.980 1.00 54.72 372 GLU A O 1
ATOM 3110 N N . GLU A 1 373 ? 53.569 27.715 -139.207 1.00 56.75 373 GLU A N 1
ATOM 3111 C CA . GLU A 1 373 ? 52.598 26.609 -139.053 1.00 56.75 373 GLU A CA 1
ATOM 3112 C C . GLU A 1 373 ? 52.067 26.453 -137.608 1.00 56.75 373 GLU A C 1
ATOM 3114 O O . GLU A 1 373 ? 51.002 25.870 -137.389 1.00 56.75 373 GLU A O 1
ATOM 3119 N N . GLU A 1 374 ? 52.734 27.040 -136.607 1.00 54.16 374 GLU A N 1
ATOM 3120 C CA . GLU A 1 374 ? 52.338 26.946 -135.189 1.00 54.16 374 GLU A CA 1
ATOM 3121 C C . GLU A 1 374 ? 51.287 27.997 -134.749 1.00 54.16 374 GLU A C 1
ATOM 3123 O O . GLU A 1 374 ? 50.667 27.856 -133.688 1.00 54.16 374 GLU A O 1
ATOM 3128 N N . GLU A 1 375 ? 51.002 29.015 -135.575 1.00 59.62 375 GLU A N 1
ATOM 3129 C CA . GLU A 1 375 ? 49.991 30.054 -135.291 1.00 59.62 375 GLU A CA 1
ATOM 3130 C C . GLU A 1 375 ? 48.552 29.624 -135.667 1.00 59.62 375 GLU A C 1
ATOM 3132 O O . GLU A 1 375 ? 47.575 30.099 -135.080 1.00 59.62 375 GLU A O 1
ATOM 3137 N N . ILE A 1 376 ? 48.395 28.651 -136.574 1.00 60.34 376 ILE A N 1
ATOM 3138 C CA . ILE A 1 376 ? 47.084 28.106 -136.986 1.00 60.34 376 ILE A CA 1
ATOM 3139 C C . ILE A 1 376 ? 46.594 27.009 -136.014 1.00 60.34 376 ILE A C 1
ATOM 3141 O O . ILE A 1 376 ? 45.390 26.859 -135.801 1.00 60.34 376 ILE A O 1
ATOM 3145 N N . ILE A 1 377 ? 47.503 26.311 -135.321 1.00 60.31 377 ILE A N 1
ATOM 3146 C CA . ILE A 1 377 ? 47.169 25.238 -134.361 1.00 60.31 377 ILE A CA 1
ATOM 3147 C C . ILE A 1 377 ? 46.854 25.786 -132.953 1.00 60.31 377 ILE A C 1
ATOM 3149 O O . ILE A 1 377 ? 46.025 25.213 -132.241 1.00 60.31 377 ILE A O 1
ATOM 3153 N N . ARG A 1 378 ? 47.401 26.947 -132.554 1.00 60.75 378 ARG A N 1
ATOM 3154 C CA . ARG A 1 378 ? 47.044 27.591 -131.270 1.00 60.75 378 ARG A CA 1
ATOM 3155 C C . ARG A 1 378 ? 45.596 28.091 -131.219 1.00 60.75 378 ARG A C 1
ATOM 3157 O O . ARG A 1 378 ? 44.973 27.975 -130.169 1.00 60.75 378 ARG A O 1
ATOM 3164 N N . LYS A 1 379 ? 45.014 28.524 -132.345 1.00 59.94 379 LYS A N 1
ATOM 3165 C CA . LYS A 1 379 ? 43.607 28.975 -132.408 1.00 59.94 379 LYS A CA 1
ATOM 3166 C C . LYS A 1 379 ? 42.580 27.830 -132.346 1.00 59.94 379 LYS A C 1
ATOM 3168 O O . LYS A 1 379 ? 41.472 28.057 -131.882 1.00 59.94 379 LYS A O 1
ATOM 3173 N N . GLN A 1 380 ? 42.947 26.594 -132.705 1.00 56.38 380 GLN A N 1
ATOM 3174 C CA . GLN A 1 380 ? 42.053 25.420 -132.618 1.00 56.38 380 GLN A CA 1
ATOM 3175 C C . GLN A 1 380 ? 42.112 24.685 -131.261 1.00 56.38 380 GLN A C 1
ATOM 3177 O O . GLN A 1 380 ? 41.200 23.933 -130.915 1.00 56.38 380 GLN A O 1
ATOM 3182 N N . VAL A 1 381 ? 43.157 24.912 -130.455 1.00 59.78 381 VAL A N 1
ATOM 3183 C CA . VAL A 1 381 ? 43.327 24.293 -129.123 1.00 59.78 381 VAL A CA 1
ATOM 3184 C C . VAL A 1 381 ? 42.762 25.173 -127.994 1.00 59.78 381 VAL A C 1
ATOM 3186 O O . VAL A 1 381 ? 42.336 24.651 -126.962 1.00 59.78 381 VAL A O 1
ATOM 3189 N N . GLU A 1 382 ? 42.675 26.490 -128.195 1.00 58.56 382 GLU A N 1
ATOM 3190 C CA . GLU A 1 382 ? 42.077 27.430 -127.231 1.00 58.56 382 GLU A CA 1
ATOM 3191 C C . GLU A 1 382 ? 40.533 27.418 -127.247 1.00 58.56 382 GLU A C 1
ATOM 3193 O O . GLU A 1 382 ? 39.898 27.614 -126.211 1.00 58.56 382 GLU A O 1
ATOM 3198 N N . GLU A 1 383 ? 39.912 27.068 -128.379 1.00 61.28 383 GLU A N 1
ATOM 3199 C CA . GLU A 1 383 ? 38.456 26.874 -128.501 1.00 61.28 383 GLU A CA 1
ATOM 3200 C C . GLU A 1 383 ? 37.993 25.541 -127.872 1.00 61.28 383 GLU A C 1
ATOM 3202 O O . GLU A 1 383 ? 36.950 25.475 -127.221 1.00 61.28 383 GLU A O 1
ATOM 3207 N N . LYS A 1 384 ? 38.828 24.493 -127.944 1.00 59.44 384 LYS A N 1
ATOM 3208 C CA . LYS A 1 384 ? 38.556 23.182 -127.326 1.00 59.44 384 LYS A CA 1
ATOM 3209 C C . LYS A 1 384 ? 38.724 23.190 -125.797 1.00 59.44 384 LYS A C 1
ATOM 3211 O O . LYS A 1 384 ? 38.013 22.471 -125.103 1.00 59.44 384 LYS A O 1
ATOM 3216 N N . LYS A 1 385 ? 39.595 24.055 -125.256 1.00 58.94 385 LYS A N 1
ATOM 3217 C CA . LYS A 1 385 ? 39.739 24.268 -123.802 1.00 58.94 385 LYS A CA 1
ATOM 3218 C C . LYS A 1 385 ? 38.605 25.097 -123.187 1.00 58.94 385 LYS A C 1
ATOM 3220 O O . LYS A 1 385 ? 38.236 24.819 -122.052 1.00 58.94 385 LYS A O 1
ATOM 3225 N N . ARG A 1 386 ? 37.994 26.042 -123.920 1.00 62.34 386 ARG A N 1
ATOM 3226 C CA . ARG A 1 386 ? 36.797 26.766 -123.436 1.00 62.34 386 ARG A CA 1
ATOM 3227 C C . ARG A 1 386 ? 35.542 25.884 -123.379 1.00 62.34 386 ARG A C 1
ATOM 3229 O O . ARG A 1 386 ? 34.732 26.077 -122.479 1.00 62.34 386 ARG A O 1
ATOM 3236 N N . LEU A 1 387 ? 35.410 24.892 -124.266 1.00 61.34 387 LEU A N 1
ATOM 3237 C CA . LEU A 1 387 ? 34.282 23.945 -124.260 1.00 61.34 387 LEU A CA 1
ATOM 3238 C C . LEU A 1 387 ? 34.398 22.866 -123.160 1.00 61.34 387 LEU A C 1
ATOM 3240 O O . LEU A 1 387 ? 33.396 22.540 -122.526 1.00 61.34 387 LEU A O 1
ATOM 3244 N N . ASP A 1 388 ? 35.608 22.379 -122.855 1.00 60.16 388 ASP A N 1
ATOM 3245 C CA . ASP A 1 388 ? 35.833 21.402 -121.769 1.00 60.16 388 ASP A CA 1
ATOM 3246 C C . ASP A 1 388 ? 35.746 22.024 -120.355 1.00 60.16 388 ASP A C 1
ATOM 3248 O O . ASP A 1 388 ? 35.454 21.326 -119.377 1.00 60.16 388 ASP A O 1
ATOM 3252 N N . GLU A 1 389 ? 35.968 23.336 -120.222 1.00 62.19 389 GLU A N 1
ATOM 3253 C CA . GLU A 1 389 ? 35.840 24.068 -118.953 1.00 62.19 389 GLU A CA 1
ATOM 3254 C C . GLU A 1 389 ? 34.377 24.472 -118.660 1.00 62.19 389 GLU A C 1
ATOM 3256 O O . GLU A 1 389 ? 33.924 24.340 -117.519 1.00 62.19 389 GLU A O 1
ATOM 3261 N N . GLU A 1 390 ? 33.574 24.791 -119.688 1.00 61.75 390 GLU A N 1
ATOM 3262 C CA . GLU A 1 390 ? 32.110 24.942 -119.561 1.00 61.75 390 GLU A CA 1
ATOM 3263 C C . GLU A 1 390 ? 31.388 23.615 -119.237 1.00 61.75 390 GLU A C 1
ATOM 3265 O O . GLU A 1 390 ? 30.383 23.616 -118.517 1.00 61.75 390 GLU A O 1
ATOM 3270 N N . GLU A 1 391 ? 31.891 22.462 -119.699 1.00 65.25 391 GLU A N 1
ATOM 3271 C CA . GLU A 1 391 ? 31.300 21.151 -119.380 1.00 65.25 391 GLU A CA 1
ATOM 3272 C C . GLU A 1 391 ? 31.595 20.704 -117.933 1.00 65.25 391 GLU A C 1
ATOM 3274 O O . GLU A 1 391 ? 30.742 20.097 -117.270 1.00 65.25 391 GLU A O 1
ATOM 3279 N N . ARG A 1 392 ? 32.767 21.060 -117.386 1.00 61.62 392 ARG A N 1
ATOM 3280 C CA . ARG A 1 392 ? 33.125 20.783 -115.982 1.00 61.62 392 ARG A CA 1
ATOM 3281 C C . ARG A 1 392 ? 32.397 21.698 -114.993 1.00 61.62 392 ARG A C 1
ATOM 3283 O O . ARG A 1 392 ? 31.996 21.220 -113.930 1.00 61.62 392 ARG A O 1
ATOM 3290 N N . GLU A 1 393 ? 32.123 22.955 -115.349 1.00 63.25 393 GLU A N 1
ATOM 3291 C CA . GLU A 1 393 ? 31.256 23.827 -114.539 1.00 63.25 393 GLU A CA 1
ATOM 3292 C C . GLU A 1 393 ? 29.777 23.407 -114.570 1.00 63.25 393 GLU A C 1
ATOM 3294 O O . GLU A 1 393 ? 29.090 23.532 -113.550 1.00 63.25 393 GLU A O 1
ATOM 3299 N N . ARG A 1 394 ? 29.271 22.857 -115.687 1.00 63.97 394 ARG A N 1
ATOM 3300 C CA . ARG A 1 394 ? 27.906 22.298 -115.744 1.00 63.97 394 ARG A CA 1
ATOM 3301 C C . ARG A 1 394 ? 27.766 21.030 -114.896 1.00 63.97 394 ARG A C 1
ATOM 3303 O O . ARG A 1 394 ? 26.808 20.943 -114.134 1.00 63.97 394 ARG A O 1
ATOM 3310 N N . LYS A 1 395 ? 28.747 20.117 -114.914 1.00 62.38 395 LYS A N 1
ATOM 3311 C CA . LYS A 1 395 ? 28.732 18.895 -114.080 1.00 62.38 395 LYS A CA 1
ATOM 3312 C C . LYS A 1 395 ? 28.870 19.185 -112.576 1.00 62.38 395 LYS A C 1
ATOM 3314 O O . LYS A 1 395 ? 28.148 18.583 -111.785 1.00 62.38 395 LYS A O 1
ATOM 3319 N N . MET A 1 396 ? 29.678 20.174 -112.167 1.00 58.47 396 MET A N 1
ATOM 3320 C CA . MET A 1 396 ? 29.739 20.601 -110.755 1.00 58.47 396 MET A CA 1
ATOM 3321 C C . MET A 1 396 ? 28.499 21.387 -110.288 1.00 58.47 396 MET A C 1
ATOM 3323 O O . MET A 1 396 ? 28.106 21.265 -109.126 1.00 58.47 396 MET A O 1
ATOM 3327 N N . LYS A 1 397 ? 27.828 22.153 -111.163 1.00 60.34 397 LYS A N 1
ATOM 3328 C CA . LYS A 1 397 ? 26.534 22.790 -110.838 1.00 60.34 397 LYS A CA 1
ATOM 3329 C C . LYS A 1 397 ? 25.370 21.789 -110.784 1.00 60.34 397 LYS A C 1
ATOM 3331 O O . LYS A 1 397 ? 24.422 22.023 -110.036 1.00 60.34 397 LYS A O 1
ATOM 3336 N N . GLU A 1 398 ? 25.438 20.674 -111.511 1.00 61.88 398 GLU A N 1
ATOM 3337 C CA . GLU A 1 398 ? 24.399 19.633 -111.529 1.00 61.88 398 GLU A CA 1
ATOM 3338 C C . GLU A 1 398 ? 24.525 18.633 -110.357 1.00 61.88 398 GLU A C 1
ATOM 3340 O O . GLU A 1 398 ? 23.512 18.235 -109.780 1.00 61.88 398 GLU A O 1
ATOM 3345 N N . GLU A 1 399 ? 25.744 18.315 -109.897 1.00 60.06 399 GLU A N 1
ATOM 3346 C CA . GLU A 1 399 ? 25.956 17.546 -108.654 1.00 60.06 399 GLU A CA 1
ATOM 3347 C C . GLU A 1 399 ? 25.647 18.352 -107.382 1.00 60.06 399 GLU A C 1
ATOM 3349 O O . GLU A 1 399 ? 25.151 17.788 -106.402 1.00 60.06 399 GLU A O 1
ATOM 3354 N N . LYS A 1 400 ? 25.880 19.673 -107.391 1.00 60.81 400 LYS A N 1
ATOM 3355 C CA . LYS A 1 400 ? 25.526 20.550 -106.264 1.00 60.81 400 LYS A CA 1
ATOM 3356 C C . LYS A 1 400 ? 24.011 20.794 -106.175 1.00 60.81 400 LYS A C 1
ATOM 3358 O O . LYS A 1 400 ? 23.468 20.786 -105.078 1.00 60.81 400 LYS A O 1
ATOM 3363 N N . LYS A 1 401 ? 23.299 20.869 -107.312 1.00 62.53 401 LYS A N 1
ATOM 3364 C CA . LYS A 1 401 ? 21.821 20.894 -107.341 1.00 62.53 401 LYS A CA 1
ATOM 3365 C C . LYS A 1 401 ? 21.180 19.595 -106.837 1.00 62.53 401 LYS A C 1
ATOM 3367 O O . LYS A 1 401 ? 20.174 19.675 -106.144 1.00 62.53 401 LYS A O 1
ATOM 3372 N N . LYS A 1 402 ? 21.760 18.420 -107.120 1.00 62.12 402 LYS A N 1
ATOM 3373 C CA . LYS A 1 402 ? 21.227 17.137 -106.621 1.00 62.12 402 LYS A CA 1
ATOM 3374 C C . LYS A 1 402 ? 21.433 16.941 -105.114 1.00 62.12 402 LYS A C 1
ATOM 3376 O O . LYS A 1 402 ? 20.532 16.415 -104.473 1.00 62.12 402 LYS A O 1
ATOM 3381 N N . ARG A 1 403 ? 22.541 17.418 -104.525 1.00 59.31 403 ARG A N 1
ATOM 3382 C CA . ARG A 1 403 ? 22.732 17.397 -103.055 1.00 59.31 403 ARG A CA 1
ATOM 3383 C C . ARG A 1 403 ? 21.859 18.423 -102.327 1.00 59.31 403 ARG A C 1
ATOM 3385 O O . ARG A 1 403 ? 21.244 18.071 -101.326 1.00 59.31 403 ARG A O 1
ATOM 3392 N N . ASP A 1 404 ? 21.709 19.629 -102.877 1.00 58.44 404 ASP A N 1
ATOM 3393 C CA . ASP A 1 404 ? 20.857 20.666 -102.277 1.00 58.44 404 ASP A CA 1
ATOM 3394 C C . ASP A 1 404 ? 19.343 20.349 -102.406 1.00 58.44 404 ASP A C 1
ATOM 3396 O O . ASP A 1 404 ? 18.553 20.809 -101.582 1.00 58.44 404 ASP A O 1
ATOM 3400 N N . GLU A 1 405 ? 18.906 19.539 -103.386 1.00 63.25 405 GLU A N 1
ATOM 3401 C CA . GLU A 1 405 ? 17.514 19.047 -103.497 1.00 63.25 405 GLU A CA 1
ATOM 3402 C C . GLU A 1 405 ? 17.214 17.822 -102.613 1.00 63.25 405 GLU A C 1
ATOM 3404 O O . GLU A 1 405 ? 16.090 17.688 -102.123 1.00 63.25 405 GLU A O 1
ATOM 3409 N N . GLU A 1 406 ? 18.189 16.944 -102.356 1.00 60.66 406 GLU A N 1
ATOM 3410 C CA . GLU A 1 406 ? 18.014 15.781 -101.469 1.00 60.66 406 GLU A CA 1
ATOM 3411 C C . GLU A 1 406 ? 18.053 16.176 -99.979 1.00 60.66 406 GLU A C 1
ATOM 3413 O O . GLU A 1 406 ? 17.344 15.590 -99.155 1.00 60.66 406 GLU A O 1
ATOM 3418 N N . GLU A 1 407 ? 18.803 17.228 -99.636 1.00 60.59 407 GLU A N 1
ATOM 3419 C CA . GLU A 1 407 ? 18.838 17.814 -98.292 1.00 60.59 407 GLU A CA 1
ATOM 3420 C C . GLU A 1 407 ? 17.616 18.718 -98.030 1.00 60.59 407 GLU A C 1
ATOM 3422 O O . GLU A 1 407 ? 17.027 18.660 -96.949 1.00 60.59 407 GLU A O 1
ATOM 3427 N N . LYS A 1 408 ? 17.111 19.442 -99.046 1.00 62.41 408 LYS A N 1
ATOM 3428 C CA . LYS A 1 408 ? 15.826 20.164 -98.951 1.00 62.41 408 LYS A CA 1
ATOM 3429 C C . LYS A 1 408 ? 14.608 19.238 -98.906 1.00 62.41 408 LYS A C 1
ATOM 3431 O O . LYS A 1 408 ? 13.690 19.540 -98.156 1.00 62.41 408 LYS A O 1
ATOM 3436 N N . LYS A 1 409 ? 14.592 18.091 -99.604 1.00 65.06 409 LYS A N 1
ATOM 3437 C CA . LYS A 1 409 ? 13.505 17.097 -99.459 1.00 65.06 409 LYS A CA 1
ATOM 3438 C C . LYS A 1 409 ? 13.472 16.462 -98.067 1.00 65.06 409 LYS A C 1
ATOM 3440 O O . LYS A 1 409 ? 12.387 16.306 -97.524 1.00 65.06 409 LYS A O 1
ATOM 3445 N N . LYS A 1 410 ? 14.622 16.168 -97.447 1.00 63.91 410 LYS A N 1
ATOM 3446 C CA . LYS A 1 410 ? 14.668 15.621 -96.074 1.00 63.91 410 LYS A CA 1
ATOM 3447 C C . LYS A 1 410 ? 14.310 16.651 -94.994 1.00 63.91 410 LYS A C 1
ATOM 3449 O O . LYS A 1 410 ? 13.727 16.276 -93.979 1.00 63.91 410 LYS A O 1
ATOM 3454 N N . ILE A 1 411 ? 14.606 17.935 -95.214 1.00 63.19 411 ILE A N 1
ATOM 3455 C CA . ILE A 1 411 ? 14.216 19.029 -94.308 1.00 63.19 411 ILE A CA 1
ATOM 3456 C C . ILE A 1 411 ? 12.731 19.404 -94.486 1.00 63.19 411 ILE A C 1
ATOM 3458 O O . ILE A 1 411 ? 12.050 19.624 -93.487 1.00 63.19 411 ILE A O 1
ATOM 3462 N N . GLU A 1 412 ? 12.190 19.387 -95.709 1.00 62.38 412 GLU A N 1
ATOM 3463 C CA . GLU A 1 412 ? 10.758 19.604 -95.987 1.00 62.38 412 GLU A CA 1
ATOM 3464 C C . GLU A 1 412 ? 9.897 18.421 -95.496 1.00 62.38 412 GLU A C 1
ATOM 3466 O O . GLU A 1 412 ? 8.841 18.632 -94.916 1.00 62.38 412 GLU A O 1
ATOM 3471 N N . GLU A 1 413 ? 10.363 17.171 -95.608 1.00 63.34 413 GLU A N 1
ATOM 3472 C CA . GLU A 1 413 ? 9.647 15.978 -95.116 1.00 63.34 413 GLU A CA 1
ATOM 3473 C C . GLU A 1 413 ? 9.649 15.878 -93.571 1.00 63.34 413 GLU A C 1
ATOM 3475 O O . GLU A 1 413 ? 8.700 15.362 -92.975 1.00 63.34 413 GLU A O 1
ATOM 3480 N N . GLN A 1 414 ? 10.658 16.448 -92.895 1.00 62.75 414 GLN A N 1
ATOM 3481 C CA . GLN A 1 414 ? 10.642 16.663 -91.438 1.00 62.75 414 GLN A CA 1
ATOM 3482 C C . GLN A 1 414 ? 9.820 17.893 -91.014 1.00 62.75 414 GLN A C 1
ATOM 3484 O O . GLN A 1 414 ? 9.263 17.883 -89.913 1.00 62.75 414 GLN A O 1
ATOM 3489 N N . ARG A 1 415 ? 9.691 18.924 -91.865 1.00 66.56 415 ARG A N 1
ATOM 3490 C CA . ARG A 1 415 ? 8.791 20.069 -91.634 1.00 66.56 415 ARG A CA 1
ATOM 3491 C C . ARG A 1 415 ? 7.325 19.701 -91.828 1.00 66.56 415 ARG A C 1
ATOM 3493 O O . ARG A 1 415 ? 6.533 20.032 -90.960 1.00 66.56 415 ARG A O 1
ATOM 3500 N N . ILE A 1 416 ? 6.981 18.944 -92.871 1.00 68.12 416 ILE A N 1
ATOM 3501 C CA . ILE A 1 416 ? 5.619 18.458 -93.136 1.00 68.12 416 ILE A CA 1
ATOM 3502 C C . ILE A 1 416 ? 5.181 17.460 -92.055 1.00 68.12 416 ILE A C 1
ATOM 3504 O O . ILE A 1 416 ? 4.055 17.551 -91.585 1.00 68.12 416 ILE A O 1
ATOM 3508 N N . LYS A 1 417 ? 6.065 16.580 -91.555 1.00 67.25 417 LYS A N 1
ATOM 3509 C CA . LYS A 1 417 ? 5.733 15.718 -90.402 1.00 67.25 417 LYS A CA 1
ATOM 3510 C C . LYS A 1 417 ? 5.518 16.497 -89.100 1.00 67.25 417 LYS A C 1
ATOM 3512 O O . LYS A 1 417 ? 4.638 16.118 -88.338 1.00 67.25 417 LYS A O 1
ATOM 3517 N N . LYS A 1 418 ? 6.261 17.584 -88.850 1.00 63.78 418 LYS A N 1
ATOM 3518 C CA . LYS A 1 418 ? 6.046 18.449 -87.672 1.00 63.78 418 LYS A CA 1
ATOM 3519 C C . LYS A 1 418 ? 4.824 19.366 -87.814 1.00 63.78 418 LYS A C 1
ATOM 3521 O O . LYS A 1 418 ? 4.079 19.490 -86.852 1.00 63.78 418 LYS A O 1
ATOM 3526 N N . GLU A 1 419 ? 4.564 19.928 -88.997 1.00 65.31 419 GLU A N 1
ATOM 3527 C CA . GLU A 1 419 ? 3.362 20.728 -89.288 1.00 65.31 419 GLU A CA 1
ATOM 3528 C C . GLU A 1 419 ? 2.085 19.859 -89.334 1.00 65.31 419 GLU A C 1
ATOM 3530 O O . GLU A 1 419 ? 1.026 20.328 -88.931 1.00 65.31 419 GLU A O 1
ATOM 3535 N N . GLU A 1 420 ? 2.150 18.582 -89.743 1.00 65.75 420 GLU A N 1
ATOM 3536 C CA . GLU A 1 420 ? 1.014 17.641 -89.690 1.00 65.75 420 GLU A CA 1
ATOM 3537 C C . GLU A 1 420 ? 0.755 17.113 -88.263 1.00 65.75 420 GLU A C 1
ATOM 3539 O O . GLU A 1 420 ? -0.394 16.868 -87.894 1.00 65.75 420 GLU A O 1
ATOM 3544 N N . GLU A 1 421 ? 1.789 16.988 -87.425 1.00 64.19 421 GLU A N 1
ATOM 3545 C CA . GLU A 1 421 ? 1.658 16.621 -86.006 1.00 64.19 421 GLU A CA 1
ATOM 3546 C C . GLU A 1 421 ? 1.184 17.811 -85.138 1.00 64.19 421 GLU A C 1
ATOM 3548 O O . GLU A 1 421 ? 0.402 17.615 -84.206 1.00 64.19 421 GLU A O 1
ATOM 3553 N N . GLU A 1 422 ? 1.542 19.056 -85.489 1.00 64.31 422 GLU A N 1
ATOM 3554 C CA . GLU A 1 422 ? 0.946 20.279 -84.919 1.00 64.31 422 GLU A CA 1
ATOM 3555 C C . GLU A 1 422 ? -0.474 20.553 -85.445 1.00 64.31 422 GLU A C 1
ATOM 3557 O O . GLU A 1 422 ? -1.337 20.910 -84.643 1.00 64.31 422 GLU A O 1
ATOM 3562 N N . ARG A 1 423 ? -0.784 20.300 -86.731 1.00 64.12 423 ARG A N 1
ATOM 3563 C CA . ARG A 1 423 ? -2.172 20.354 -87.245 1.00 64.12 423 ARG A CA 1
ATOM 3564 C C . ARG A 1 423 ? -3.063 19.291 -86.618 1.00 64.12 423 ARG A C 1
ATOM 3566 O O . ARG A 1 423 ? -4.202 19.613 -86.310 1.00 64.12 423 ARG A O 1
ATOM 3573 N N . LYS A 1 424 ? -2.576 18.067 -86.373 1.00 63.31 424 LYS A N 1
ATOM 3574 C CA . LYS A 1 424 ? -3.347 17.037 -85.651 1.00 63.31 424 LYS A CA 1
ATOM 3575 C C . LYS A 1 424 ? -3.572 17.415 -84.188 1.00 63.31 424 LYS A C 1
ATOM 3577 O O . LYS A 1 424 ? -4.677 17.217 -83.702 1.00 63.31 424 LYS A O 1
ATOM 3582 N N . LYS A 1 425 ? -2.606 18.049 -83.511 1.00 64.25 425 LYS A N 1
ATOM 3583 C CA . LYS A 1 425 ? -2.812 18.581 -82.149 1.00 64.25 425 LYS A CA 1
ATOM 3584 C C . LYS A 1 425 ? -3.774 19.778 -82.112 1.00 64.25 425 LYS A C 1
ATOM 3586 O O . LYS A 1 425 ? -4.603 19.840 -81.211 1.00 64.25 425 LYS A O 1
ATOM 3591 N N . GLN A 1 426 ? -3.750 20.665 -83.110 1.00 60.00 426 GLN A N 1
ATOM 3592 C CA . GLN A 1 426 ? -4.700 21.783 -83.220 1.00 60.00 426 GLN A CA 1
ATOM 3593 C C . GLN A 1 426 ? -6.102 21.355 -83.713 1.00 60.00 426 GLN A C 1
ATOM 3595 O O . GLN A 1 426 ? -7.094 21.929 -83.268 1.00 60.00 426 GLN A O 1
ATOM 3600 N N . GLU A 1 427 ? -6.233 20.319 -84.552 1.00 59.97 427 GLU A N 1
ATOM 3601 C CA . GLU A 1 427 ? -7.525 19.705 -84.923 1.00 59.97 427 GLU A CA 1
ATOM 3602 C C . GLU A 1 427 ? -8.109 18.848 -83.788 1.00 59.97 427 GLU A C 1
ATOM 3604 O O . GLU A 1 427 ? -9.330 18.767 -83.655 1.00 59.97 427 GLU A O 1
ATOM 3609 N N . GLU A 1 428 ? -7.281 18.249 -82.927 1.00 58.81 428 GLU A N 1
ATOM 3610 C CA . GLU A 1 428 ? -7.728 17.482 -81.757 1.00 58.81 428 GLU A CA 1
ATOM 3611 C C . GLU A 1 428 ? -8.085 18.392 -80.558 1.00 58.81 428 GLU A C 1
ATOM 3613 O O . GLU A 1 428 ? -9.033 18.095 -79.827 1.00 58.81 428 GLU A O 1
ATOM 3618 N N . GLU A 1 429 ? -7.442 19.560 -80.409 1.00 55.62 429 GLU A N 1
ATOM 3619 C CA . GLU A 1 429 ? -7.894 20.636 -79.503 1.00 55.62 429 GLU A CA 1
ATOM 3620 C C . GLU A 1 429 ? -9.084 21.441 -80.064 1.00 55.62 429 GLU A C 1
ATOM 3622 O O . GLU A 1 429 ? -9.928 21.906 -79.293 1.00 55.62 429 GLU A O 1
ATOM 3627 N N . GLY A 1 430 ? -9.228 21.542 -81.391 1.00 57.75 430 GLY A N 1
ATOM 3628 C CA . GLY A 1 430 ? -10.412 22.098 -82.058 1.00 57.75 430 GLY A CA 1
ATOM 3629 C C . GLY A 1 430 ? -11.639 21.181 -81.969 1.00 57.75 430 GLY A C 1
ATOM 3630 O O . GLY A 1 430 ? -12.741 21.647 -81.680 1.00 57.75 430 GLY A O 1
ATOM 3631 N N . ARG A 1 431 ? -11.462 19.858 -82.109 1.00 55.44 431 ARG A N 1
ATOM 3632 C CA . ARG A 1 431 ? -12.538 18.862 -81.936 1.00 55.44 431 ARG A CA 1
ATOM 3633 C C . ARG A 1 431 ? -13.013 18.722 -80.490 1.00 55.44 431 ARG A C 1
ATOM 3635 O O . ARG A 1 431 ? -14.186 18.422 -80.290 1.00 55.44 431 ARG A O 1
ATOM 3642 N N . LYS A 1 432 ? -12.163 18.990 -79.491 1.00 57.81 432 LYS A N 1
ATOM 3643 C CA . LYS A 1 432 ? -12.575 19.024 -78.073 1.00 57.81 432 LYS A CA 1
ATOM 3644 C C . LYS A 1 432 ? -13.343 20.296 -77.694 1.00 57.81 432 LYS A C 1
ATOM 3646 O O . LYS A 1 432 ? -14.231 20.209 -76.857 1.00 57.81 432 LYS A O 1
ATOM 3651 N N . LYS A 1 433 ? -13.098 21.433 -78.360 1.00 57.97 433 LYS A N 1
ATOM 3652 C CA . LYS A 1 433 ? -13.907 22.658 -78.192 1.00 57.97 433 LYS A CA 1
ATOM 3653 C C . LYS A 1 433 ? -15.250 22.606 -78.934 1.00 57.97 433 LYS A C 1
ATOM 3655 O O . LYS A 1 433 ? -16.242 23.081 -78.399 1.00 57.97 433 LYS A O 1
ATOM 3660 N N . ILE A 1 434 ? -15.320 21.940 -80.090 1.00 58.25 434 ILE A N 1
ATOM 3661 C CA . ILE A 1 434 ? -16.583 21.734 -80.827 1.00 58.25 434 ILE A CA 1
ATOM 3662 C C . ILE A 1 434 ? -17.475 20.671 -80.142 1.00 58.25 434 ILE A C 1
ATOM 3664 O O . ILE A 1 434 ? -18.687 20.842 -80.080 1.00 58.25 434 ILE A O 1
ATOM 3668 N N . GLN A 1 435 ? -16.904 19.639 -79.499 1.00 54.34 435 GLN A N 1
ATOM 3669 C CA . GLN A 1 435 ? -17.679 18.687 -78.674 1.00 54.34 435 GLN A CA 1
ATOM 3670 C C . GLN A 1 435 ? -18.174 19.248 -77.323 1.00 54.34 435 GLN A C 1
ATOM 3672 O O . GLN A 1 435 ? -19.081 18.660 -76.730 1.00 54.34 435 GLN A O 1
ATOM 3677 N N . GLU A 1 436 ? -17.618 20.361 -76.830 1.00 54.34 436 GLU A N 1
ATOM 3678 C CA . GLU A 1 436 ? -18.137 21.080 -75.652 1.00 54.34 436 GLU A CA 1
ATOM 3679 C C . GLU A 1 436 ? -19.162 22.175 -76.008 1.00 54.34 436 GLU A C 1
ATOM 3681 O O . GLU A 1 436 ? -20.010 22.489 -75.171 1.00 54.34 436 GLU A O 1
ATOM 3686 N N . GLU A 1 437 ? -19.157 22.713 -77.235 1.00 52.81 437 GLU A N 1
ATOM 3687 C CA . GLU A 1 437 ? -20.194 23.644 -77.718 1.00 52.81 437 GLU A CA 1
ATOM 3688 C C . GLU A 1 437 ? -21.454 22.932 -78.251 1.00 52.81 437 GLU A C 1
ATOM 3690 O O . GLU A 1 437 ? -22.560 23.416 -78.002 1.00 52.81 437 GLU A O 1
ATOM 3695 N N . ASP A 1 438 ? -21.343 21.738 -78.848 1.00 55.94 438 ASP A N 1
ATOM 3696 C CA . ASP A 1 438 ? -22.520 20.947 -79.265 1.00 55.94 438 ASP A CA 1
ATOM 3697 C C . ASP A 1 438 ? -23.267 20.311 -78.075 1.00 55.94 438 ASP A C 1
ATOM 3699 O O . ASP A 1 438 ? -24.484 20.144 -78.116 1.00 55.94 438 ASP A O 1
ATOM 3703 N N . LYS A 1 439 ? -22.588 20.069 -76.941 1.00 56.06 439 LYS A N 1
ATOM 3704 C CA . LYS A 1 439 ? -23.245 19.677 -75.676 1.00 56.06 439 LYS A CA 1
ATOM 3705 C C . LYS A 1 439 ? -23.951 20.832 -74.953 1.00 56.06 439 LYS A C 1
ATOM 3707 O O . LYS A 1 439 ? -24.778 20.564 -74.088 1.00 56.06 439 LYS A O 1
ATOM 3712 N N . LYS A 1 440 ? -23.663 22.093 -75.304 1.00 56.97 440 LYS A N 1
ATOM 3713 C CA . LYS A 1 440 ? -24.372 23.276 -74.777 1.00 56.97 440 LYS A CA 1
ATOM 3714 C C . LYS A 1 440 ? -25.529 23.736 -75.671 1.00 56.97 440 LYS A C 1
ATOM 3716 O O . LYS A 1 440 ? -26.474 24.310 -75.142 1.00 56.97 440 LYS A O 1
ATOM 3721 N N . ARG A 1 441 ? -25.529 23.419 -76.975 1.00 56.38 441 ARG A N 1
ATOM 3722 C CA . ARG A 1 441 ? -26.688 23.656 -77.864 1.00 56.38 441 ARG A CA 1
ATOM 3723 C C . ARG A 1 441 ? -27.822 22.638 -77.685 1.00 56.38 441 ARG A C 1
ATOM 3725 O O . ARG A 1 441 ? -28.981 23.044 -77.701 1.00 56.38 441 ARG A O 1
ATOM 3732 N N . ASP A 1 442 ? -27.518 21.379 -77.364 1.00 53.72 442 ASP A N 1
ATOM 3733 C CA . ASP A 1 442 ? -28.540 20.350 -77.072 1.00 53.72 442 ASP A CA 1
ATOM 3734 C C . ASP A 1 442 ? -29.224 20.501 -75.687 1.00 53.72 442 ASP A C 1
ATOM 3736 O O . ASP A 1 442 ? -30.276 19.901 -75.437 1.00 53.72 442 ASP A O 1
ATOM 3740 N N . GLU A 1 443 ? -28.681 21.331 -74.784 1.00 53.75 443 GLU A N 1
ATOM 3741 C CA . GLU A 1 443 ? -29.323 21.702 -73.507 1.00 53.75 443 GLU A CA 1
ATOM 3742 C C . GLU A 1 443 ? -30.083 23.048 -73.559 1.00 53.75 443 GLU A C 1
ATOM 3744 O O . GLU A 1 443 ? -30.956 23.280 -72.715 1.00 53.75 443 GLU A O 1
ATOM 3749 N N . GLU A 1 444 ? -29.852 23.897 -74.571 1.00 50.59 444 GLU A N 1
ATOM 3750 C CA . GLU A 1 444 ? -30.619 25.136 -74.813 1.00 50.59 444 GLU A CA 1
ATOM 3751 C C . GLU A 1 444 ? -31.827 24.939 -75.754 1.00 50.59 444 GLU A C 1
ATOM 3753 O O . GLU A 1 444 ? -32.866 25.569 -75.539 1.00 50.59 444 GLU A O 1
ATOM 3758 N N . GLU A 1 445 ? -31.799 23.981 -76.692 1.00 52.16 445 GLU A N 1
ATOM 3759 C CA . GLU A 1 445 ? -32.967 23.642 -77.538 1.00 52.16 445 GLU A CA 1
ATOM 3760 C C . GLU A 1 445 ? -34.059 22.815 -76.823 1.00 52.16 445 GLU A C 1
ATOM 3762 O O . GLU A 1 445 ? -35.160 22.638 -77.346 1.00 52.16 445 GLU A O 1
ATOM 3767 N N . LYS A 1 446 ? -33.833 22.389 -75.571 1.00 54.41 446 LYS A N 1
ATOM 3768 C CA . LYS A 1 446 ? -34.866 21.785 -74.700 1.00 54.41 446 LYS A CA 1
ATOM 3769 C C . LYS A 1 446 ? -35.494 22.746 -73.682 1.00 54.41 446 LYS A C 1
ATOM 3771 O O . LYS A 1 446 ? -36.346 22.317 -72.903 1.00 54.41 446 LYS A O 1
ATOM 3776 N N . LYS A 1 447 ? -35.136 24.039 -73.682 1.00 56.41 447 LYS A N 1
ATOM 3777 C CA . LYS A 1 447 ? -35.678 25.032 -72.727 1.00 56.41 447 LYS A CA 1
ATOM 3778 C C . LYS A 1 447 ? -36.405 26.238 -73.335 1.00 56.41 447 LYS A C 1
ATOM 3780 O O . LYS A 1 447 ? -36.990 26.992 -72.563 1.00 56.41 447 LYS A O 1
ATOM 3785 N N . ILE A 1 448 ? -36.474 26.403 -74.662 1.00 56.72 448 ILE A N 1
ATOM 3786 C CA . ILE A 1 448 ? -37.207 27.526 -75.292 1.00 56.72 448 ILE A CA 1
ATOM 3787 C C . ILE A 1 448 ? -37.999 27.077 -76.538 1.00 56.72 448 ILE A C 1
ATOM 3789 O O . ILE A 1 448 ? -37.747 27.543 -77.638 1.00 56.72 448 ILE A O 1
ATOM 3793 N N . GLN A 1 449 ? -38.963 26.162 -76.376 1.00 46.97 449 GLN A N 1
ATOM 3794 C CA . GLN A 1 449 ? -40.214 26.115 -77.174 1.00 46.97 449 GLN A CA 1
ATOM 3795 C C . GLN A 1 449 ? -41.258 25.143 -76.580 1.00 46.97 449 GLN A C 1
ATOM 3797 O O . GLN A 1 449 ? -42.052 24.515 -77.274 1.00 46.97 449 GLN A O 1
ATOM 3802 N N . GLY A 1 450 ? -41.291 25.053 -75.247 1.00 43.81 450 GLY A N 1
ATOM 3803 C CA . GLY A 1 450 ? -42.450 24.592 -74.493 1.00 43.81 450 GLY A CA 1
ATOM 3804 C C . GLY A 1 450 ? -43.135 25.806 -73.874 1.00 43.81 450 GLY A C 1
ATOM 3805 O O . GLY A 1 450 ? -42.539 26.482 -73.044 1.00 43.81 450 GLY A O 1
ATOM 3806 N N . ASN A 1 451 ? -44.387 26.036 -74.265 1.00 39.94 451 ASN A N 1
ATOM 3807 C CA . ASN A 1 451 ? -45.340 27.004 -73.711 1.00 39.94 451 ASN A CA 1
ATOM 3808 C C . ASN A 1 451 ? -45.215 28.473 -74.135 1.00 39.94 451 ASN A C 1
ATOM 3810 O O . ASN A 1 451 ? -44.889 29.345 -73.335 1.00 39.94 451 ASN A O 1
ATOM 3814 N N . GLN A 1 452 ? -45.754 28.767 -75.318 1.00 39.69 452 GLN A N 1
ATOM 3815 C CA . GLN A 1 452 ? -46.903 29.676 -75.362 1.00 39.69 452 GLN A CA 1
ATOM 3816 C C . GLN A 1 452 ? -48.039 28.984 -76.116 1.00 39.69 452 GLN A C 1
ATOM 3818 O O . GLN A 1 452 ? -47.984 28.776 -77.324 1.00 39.69 452 GLN A O 1
ATOM 3823 N N . GLY A 1 453 ? -49.028 28.532 -75.349 1.00 38.91 453 GLY A N 1
ATOM 3824 C CA . GLY A 1 453 ? -50.293 28.047 -75.870 1.00 38.91 453 GLY A CA 1
ATOM 3825 C C . GLY A 1 453 ? -51.301 29.176 -76.070 1.00 38.91 453 GLY A C 1
ATOM 3826 O O . GLY A 1 453 ? -51.080 30.317 -75.674 1.00 38.91 453 GLY A O 1
ATOM 3827 N N . ALA A 1 454 ? -52.455 28.750 -76.581 1.00 38.31 454 ALA A N 1
ATOM 3828 C CA . ALA A 1 454 ? -53.743 29.436 -76.587 1.00 38.31 454 ALA A CA 1
ATOM 3829 C C . ALA A 1 454 ? -53.968 30.507 -77.674 1.00 38.31 454 ALA A C 1
ATOM 3831 O O . ALA A 1 454 ? -53.784 31.698 -77.466 1.00 38.31 454 ALA A O 1
ATOM 3832 N N . GLY A 1 455 ? -54.606 30.060 -78.760 1.00 36.44 455 GLY A N 1
ATOM 3833 C CA . GLY A 1 455 ? -56.045 30.304 -78.875 1.00 36.44 455 GLY A CA 1
ATOM 3834 C C . GLY A 1 455 ? -56.519 31.258 -79.977 1.00 36.44 455 GLY A C 1
ATOM 3835 O O . GLY A 1 455 ? -56.204 32.437 -79.972 1.00 36.44 455 GLY A O 1
ATOM 3836 N N . MET A 1 456 ? -57.485 30.740 -80.753 1.00 37.84 456 MET A N 1
ATOM 3837 C CA . MET A 1 456 ? -58.696 31.446 -81.213 1.00 37.84 456 MET A CA 1
ATOM 3838 C C . MET A 1 456 ? -58.585 32.466 -82.371 1.00 37.84 456 MET A C 1
ATOM 3840 O O . MET A 1 456 ? -58.213 33.609 -82.152 1.00 37.84 456 MET A O 1
ATOM 3844 N N . ARG A 1 457 ? -59.112 32.117 -83.565 1.00 38.56 457 ARG A N 1
ATOM 3845 C CA . ARG A 1 457 ? -60.487 32.426 -84.067 1.00 38.56 457 ARG A CA 1
ATOM 3846 C C . ARG A 1 457 ? -60.572 32.611 -85.598 1.00 38.56 457 ARG A C 1
ATOM 3848 O O . ARG A 1 457 ? -59.773 33.346 -86.153 1.00 38.56 457 ARG A O 1
ATOM 3855 N N . TYR A 1 458 ? -61.640 32.015 -86.158 1.00 42.22 458 TYR A N 1
ATOM 3856 C CA . TYR A 1 458 ? -62.480 32.374 -87.329 1.00 42.22 458 TYR A CA 1
ATOM 3857 C C . TYR A 1 458 ? -61.774 32.911 -88.591 1.00 42.22 458 TYR A C 1
ATOM 3859 O O . TYR A 1 458 ? -61.189 33.986 -88.569 1.00 42.22 458 TYR A O 1
ATOM 3867 N N . LEU A 1 459 ? -61.850 32.218 -89.730 1.00 38.84 459 LEU A N 1
ATOM 3868 C CA . LEU A 1 459 ? -63.012 32.103 -90.629 1.00 38.84 459 LEU A CA 1
ATOM 3869 C C . LEU A 1 459 ? -62.777 30.971 -91.637 1.00 38.84 459 LEU A C 1
ATOM 3871 O O . LEU A 1 459 ? -61.595 30.767 -91.997 1.00 38.84 459 LEU A O 1
#